Protein AF-0000000079187504 (afdb_homodimer)

Solvent-accessible surface area (backbone atoms only — not comparable to full-atom values): 34525 Å² total; per-residue (Å²): 129,90,68,77,40,75,49,75,43,80,28,92,82,24,39,32,26,33,40,34,33,63,52,65,64,46,33,41,41,35,48,29,80,94,51,37,36,68,63,40,56,62,49,36,55,52,44,20,74,71,49,22,15,24,37,20,38,20,54,79,39,26,62,76,18,40,70,57,63,58,92,44,40,83,70,42,24,60,41,40,53,31,15,37,49,44,43,44,47,69,72,64,44,54,91,90,44,65,44,30,33,36,37,15,29,45,54,11,10,53,42,45,49,49,36,37,50,66,38,44,76,44,42,60,35,36,41,32,28,44,40,73,89,74,79,65,55,93,86,56,50,57,60,60,53,46,34,72,75,61,33,73,33,23,42,68,55,42,45,53,51,84,63,54,48,58,52,53,41,63,72,52,29,62,61,53,51,50,38,51,60,73,51,52,51,60,57,35,67,62,61,41,44,85,95,42,52,87,72,59,62,80,80,52,82,87,66,68,48,93,65,48,51,71,68,54,50,49,52,56,33,58,36,39,71,71,64,46,60,55,24,56,41,18,50,60,49,15,45,48,59,38,57,56,52,46,35,50,48,56,87,53,57,34,80,41,46,27,36,39,39,32,22,66,18,7,33,60,38,43,28,95,59,34,48,61,38,65,75,37,71,57,44,42,64,41,23,70,38,53,76,46,78,45,75,39,83,88,28,28,61,60,39,59,52,66,39,36,70,62,45,41,49,55,54,51,59,56,50,60,73,53,67,81,59,69,81,129,129,91,68,76,40,76,49,75,45,82,28,93,81,25,38,31,24,34,39,34,32,62,52,66,62,47,34,42,41,34,48,29,79,95,52,37,37,68,63,41,55,61,49,37,55,53,43,20,75,72,49,22,16,26,37,20,36,20,53,80,38,26,63,75,18,42,70,56,62,59,90,44,39,83,70,41,25,62,41,40,53,33,15,36,49,44,44,44,46,70,72,64,44,54,92,90,44,65,46,29,34,38,37,16,29,46,55,11,11,54,42,46,52,48,35,36,49,67,38,46,76,44,42,59,34,36,41,30,27,42,41,74,89,75,79,65,57,94,87,54,51,59,62,60,52,46,35,72,73,61,32,74,32,23,42,68,55,41,44,54,51,85,64,53,46,58,52,52,42,62,72,52,29,61,60,53,49,50,37,52,60,74,51,51,50,60,58,35,68,62,62,40,44,86,94,44,52,84,73,59,61,78,80,52,82,86,66,68,48,94,64,50,50,70,66,55,51,49,53,55,32,58,35,39,69,70,63,45,60,54,26,58,40,18,52,60,48,15,46,46,58,37,56,56,52,48,35,49,46,55,88,53,58,34,81,41,45,28,37,38,39,32,22,66,20,7,32,60,39,42,29,95,61,35,47,60,39,66,74,37,71,58,44,43,65,42,24,69,39,54,75,44,79,44,74,39,83,89,27,27,61,60,41,60,53,65,38,36,70,61,45,40,49,54,53,50,59,58,51,60,73,53,69,79,59,68,79,131

Structure (mmCIF, N/CA/C/O backbone):
data_AF-0000000079187504-model_v1
#
loop_
_entity.id
_entity.type
_entity.pdbx_description
1 polymer 'soluble epoxide hydrolase'
#
loop_
_atom_site.group_PDB
_atom_site.id
_atom_site.type_symbol
_atom_site.label_atom_id
_atom_site.label_alt_id
_atom_site.label_comp_id
_atom_site.label_asym_id
_atom_site.label_entity_id
_atom_site.label_seq_id
_atom_site.pdbx_PDB_ins_code
_atom_site.Cartn_x
_atom_site.Cartn_y
_atom_site.Cartn_z
_atom_site.occupancy
_atom_site.B_iso_or_equiv
_atom_site.auth_seq_id
_atom_site.auth_comp_id
_atom_site.auth_asym_id
_atom_site.auth_atom_id
_atom_site.pdbx_PDB_model_num
ATOM 1 N N . MET A 1 1 ? -24.125 32.688 11.219 1 51.47 1 MET A N 1
ATOM 2 C CA . MET A 1 1 ? -23.125 31.922 10.477 1 51.47 1 MET A CA 1
ATOM 3 C C . MET A 1 1 ? -23.141 30.453 10.906 1 51.47 1 MET A C 1
ATOM 5 O O . MET A 1 1 ? -23.219 30.156 12.094 1 51.47 1 MET A O 1
ATOM 9 N N . GLU A 1 2 ? -23.422 29.406 9.953 1 70.88 2 GLU A N 1
ATOM 10 C CA . GLU A 1 2 ? -23.547 28 10.312 1 70.88 2 GLU A CA 1
ATOM 11 C C . GLU A 1 2 ? -22.344 27.531 11.117 1 70.88 2 GLU A C 1
ATOM 13 O O . GLU A 1 2 ? -21.25 28.047 10.961 1 70.88 2 GLU A O 1
ATOM 18 N N . LYS A 1 3 ? -22.594 26.859 12.188 1 91.31 3 LYS A N 1
ATOM 19 C CA . LYS A 1 3 ? -21.578 26.375 13.125 1 91.31 3 LYS A CA 1
ATOM 20 C C . LYS A 1 3 ? -20.953 25.094 12.617 1 91.31 3 LYS A C 1
ATOM 22 O O . LYS A 1 3 ? -21.594 24.297 11.922 1 91.31 3 LYS A O 1
ATOM 27 N N . ILE A 1 4 ? -19.672 25 12.828 1 97.81 4 ILE A N 1
ATOM 28 C CA . ILE A 1 4 ? -18.969 23.75 12.539 1 97.81 4 ILE A CA 1
ATOM 29 C C . ILE A 1 4 ? -19.578 22.609 13.336 1 97.81 4 ILE A C 1
ATOM 31 O O . ILE A 1 4 ? -19.766 22.719 14.555 1 97.81 4 ILE A O 1
ATOM 35 N N . GLU A 1 5 ? -20.031 21.656 12.648 1 98.19 5 GLU A N 1
ATOM 36 C CA . GLU A 1 5 ? -20.594 20.469 13.281 1 98.19 5 GLU A CA 1
ATOM 37 C C . GLU A 1 5 ? -19.547 19.391 13.508 1 98.19 5 GLU A C 1
ATOM 39 O O . GLU A 1 5 ? -18.578 19.281 12.742 1 98.19 5 GLU A O 1
ATOM 44 N N . HIS A 1 6 ? -19.75 18.625 14.562 1 98.38 6 HIS A N 1
ATOM 45 C CA . HIS A 1 6 ? -18.828 17.562 14.922 1 98.38 6 HIS A CA 1
ATOM 46 C C . HIS A 1 6 ? -19.547 16.219 14.977 1 98.38 6 HIS A C 1
ATOM 48 O O . HIS A 1 6 ? -20.672 16.125 15.438 1 98.38 6 HIS A O 1
ATOM 54 N N . LYS A 1 7 ? -18.906 15.203 14.508 1 98.5 7 LYS A N 1
ATOM 55 C CA . LYS A 1 7 ? -19.469 13.852 14.586 1 98.5 7 LYS A CA 1
ATOM 56 C C . LYS A 1 7 ? -18.344 12.812 14.648 1 98.5 7 LYS A C 1
ATOM 58 O O . LYS A 1 7 ? -17.172 13.125 14.43 1 98.5 7 LYS A O 1
ATOM 63 N N . MET A 1 8 ? -18.719 11.633 15.055 1 98.69 8 MET A N 1
ATOM 64 C CA . MET A 1 8 ? -17.828 10.477 15.047 1 98.69 8 MET A CA 1
ATOM 65 C C . MET A 1 8 ? -18.172 9.539 13.883 1 98.69 8 MET A C 1
ATOM 67 O O . MET A 1 8 ? -19.344 9.242 13.641 1 98.69 8 MET A O 1
ATOM 71 N N . VAL A 1 9 ? -17.188 9.164 13.117 1 98.62 9 VAL A N 1
ATOM 72 C CA . VAL A 1 9 ? -17.359 8.25 11.992 1 98.62 9 VAL A CA 1
ATOM 73 C C . VAL A 1 9 ? -16.5 7.008 12.195 1 98.62 9 VAL A C 1
ATOM 75 O O . VAL A 1 9 ? -15.281 7.113 12.375 1 98.62 9 VAL A O 1
ATOM 78 N N . ALA A 1 10 ? -17.094 5.832 12.203 1 98.06 10 ALA A N 1
ATOM 79 C CA . ALA A 1 10 ? -16.359 4.578 12.32 1 98.06 10 ALA A CA 1
ATOM 80 C C . ALA A 1 10 ? -15.625 4.254 11.023 1 98.06 10 ALA A C 1
ATOM 82 O O . ALA A 1 10 ? -16.25 4.133 9.969 1 98.06 10 ALA A O 1
ATOM 83 N N . VAL A 1 11 ? -14.312 4.18 11.102 1 97.19 11 VAL A N 1
ATOM 84 C CA . VAL A 1 11 ? -13.516 3.844 9.93 1 97.19 11 VAL A CA 1
ATOM 85 C C . VAL A 1 11 ? -12.43 2.836 10.312 1 97.19 11 VAL A C 1
ATOM 87 O O . VAL A 1 11 ? -11.57 3.127 11.148 1 97.19 11 VAL A O 1
ATOM 90 N N . ASN A 1 12 ? -12.391 1.706 9.719 1 96.5 12 ASN A N 1
ATOM 91 C CA . ASN A 1 12 ? -11.367 0.675 9.836 1 96.5 12 ASN A CA 1
ATOM 92 C C . ASN A 1 12 ? -11.031 0.392 11.297 1 96.5 12 ASN A C 1
ATOM 94 O O . ASN A 1 12 ? -9.852 0.342 11.664 1 96.5 12 ASN A O 1
ATOM 98 N N . GLY A 1 13 ? -12.016 0.339 12.094 1 96.12 13 GLY A N 1
ATOM 99 C CA . GLY A 1 13 ? -11.82 -0.113 13.469 1 96.12 13 GLY A CA 1
ATOM 100 C C . GLY A 1 13 ? -11.586 1.024 14.438 1 96.12 13 GLY A C 1
ATOM 101 O O . GLY A 1 13 ? -11.484 0.801 15.648 1 96.12 13 GLY A O 1
ATOM 102 N N . ILE A 1 14 ? -11.43 2.275 13.953 1 98.06 14 ILE A N 1
ATOM 103 C CA . ILE A 1 14 ? -11.328 3.42 14.852 1 98.06 14 ILE A CA 1
ATOM 104 C C . ILE A 1 14 ? -12.578 4.289 14.727 1 98.06 14 ILE A C 1
ATOM 106 O O . ILE A 1 14 ? -13.383 4.102 13.812 1 98.06 14 ILE A O 1
ATOM 110 N N . ASN A 1 15 ? -12.711 5.184 15.695 1 98.69 15 ASN A N 1
ATOM 111 C CA . ASN A 1 15 ? -13.75 6.207 15.664 1 98.69 15 ASN A CA 1
ATOM 112 C C . ASN A 1 15 ? -13.172 7.598 15.43 1 98.69 15 ASN A C 1
ATOM 114 O O . ASN A 1 15 ? -12.656 8.219 16.359 1 98.69 15 ASN A O 1
ATOM 118 N N . MET A 1 16 ? -13.383 8.078 14.227 1 98.81 16 MET A N 1
ATOM 119 C CA . MET A 1 16 ? -12.734 9.312 13.797 1 98.81 16 MET A CA 1
ATOM 120 C C . MET A 1 16 ? -13.617 10.523 14.086 1 98.81 16 MET A C 1
ATOM 122 O O . MET A 1 16 ? -14.789 10.547 13.719 1 98.81 16 MET A O 1
ATOM 126 N N . HIS A 1 17 ? -13.07 11.461 14.773 1 98.94 17 HIS A N 1
ATOM 127 C CA . HIS A 1 17 ? -13.727 12.758 14.922 1 98.94 17 HIS A CA 1
ATOM 128 C C . HIS A 1 17 ? -13.625 13.578 13.641 1 98.94 17 HIS A C 1
ATOM 130 O O . HIS A 1 17 ? -12.555 13.68 13.047 1 98.94 17 HIS A O 1
ATOM 136 N N . VAL A 1 18 ? -14.758 14.141 13.258 1 98.88 18 VAL A N 1
ATOM 137 C CA . VAL A 1 18 ? -14.797 14.922 12.031 1 98.88 18 VAL A CA 1
ATOM 138 C C . VAL A 1 18 ? -15.508 16.25 12.289 1 98.88 18 VAL A C 1
ATOM 140 O O . VAL A 1 18 ? -16.609 16.281 12.836 1 98.88 18 VAL A O 1
ATOM 143 N N . ALA A 1 19 ? -14.828 17.344 11.984 1 98.88 19 ALA A N 1
ATOM 144 C CA . ALA A 1 19 ? -15.461 18.656 11.891 1 98.88 19 ALA A CA 1
ATOM 145 C C . ALA A 1 19 ? -15.953 18.922 10.469 1 98.88 19 ALA A C 1
ATOM 147 O O . ALA A 1 19 ? -15.242 18.656 9.5 1 98.88 19 ALA A O 1
ATOM 148 N N . GLU A 1 20 ? -17.156 19.422 10.375 1 98.44 20 GLU A N 1
ATOM 149 C CA . GLU A 1 20 ? -17.766 19.578 9.062 1 98.44 20 GLU A CA 1
ATOM 150 C C . GLU A 1 20 ? -18.578 20.859 8.984 1 98.44 20 GLU A C 1
ATOM 152 O O . GLU A 1 20 ? -19.203 21.266 9.969 1 98.44 20 GLU A O 1
ATOM 157 N N . LEU A 1 21 ? -18.562 21.484 7.852 1 98.62 21 LEU A N 1
ATOM 158 C CA . LEU A 1 21 ? -19.391 22.656 7.598 1 98.62 21 LEU A CA 1
ATOM 159 C C . LEU A 1 21 ? -19.656 22.828 6.102 1 98.62 21 LEU A C 1
ATOM 161 O O . LEU A 1 21 ? -18.734 22.656 5.289 1 98.62 21 LEU A O 1
ATOM 165 N N . GLY A 1 22 ? -20.875 23.156 5.766 1 97.38 22 GLY A N 1
ATOM 166 C CA . GLY A 1 22 ? -21.219 23.484 4.391 1 97.38 22 GLY A CA 1
ATOM 167 C C . GLY A 1 22 ? -21.891 22.344 3.652 1 97.38 22 GLY A C 1
ATOM 168 O O . GLY A 1 22 ? -22.125 21.281 4.223 1 97.38 22 GLY A O 1
ATOM 169 N N . ASN A 1 23 ? -22.266 22.781 2.512 1 93.56 23 ASN A N 1
ATOM 170 C CA . ASN A 1 23 ? -22.922 21.859 1.573 1 93.56 23 ASN A CA 1
ATOM 171 C C . ASN A 1 23 ? -22.297 21.953 0.185 1 93.56 23 ASN A C 1
ATOM 173 O O . ASN A 1 23 ? -21.625 22.938 -0.142 1 93.56 23 ASN A O 1
ATOM 177 N N . GLY A 1 24 ? -22.297 20.891 -0.533 1 94.75 24 GLY A N 1
ATOM 178 C CA . GLY A 1 24 ? -21.719 20.906 -1.869 1 94.75 24 GLY A CA 1
ATOM 179 C C . GLY A 1 24 ? -20.562 19.922 -2.027 1 94.75 24 GLY A C 1
ATOM 180 O O . GLY A 1 24 ? -20.516 18.906 -1.333 1 94.75 24 GLY A O 1
ATOM 181 N N . PRO A 1 25 ? -19.672 20.234 -3.066 1 96.75 25 PRO A N 1
ATOM 182 C CA . PRO A 1 25 ? -18.516 19.344 -3.254 1 96.75 25 PRO A CA 1
ATOM 183 C C . PRO A 1 25 ? -17.625 19.266 -2.021 1 96.75 25 PRO A C 1
ATOM 185 O O . PRO A 1 25 ? -17.359 20.297 -1.39 1 96.75 25 PRO A O 1
ATOM 188 N N . MET A 1 26 ? -17.188 18.156 -1.728 1 98.19 26 MET A N 1
ATOM 189 C CA . MET A 1 26 ? -16.453 17.891 -0.488 1 98.19 26 MET A CA 1
ATOM 190 C C . MET A 1 26 ? -14.992 18.297 -0.625 1 98.19 26 MET A C 1
ATOM 192 O O . MET A 1 26 ? -14.359 18.016 -1.64 1 98.19 26 MET A O 1
ATOM 196 N N . ILE A 1 27 ? -14.508 19.016 0.308 1 98.81 27 ILE A N 1
ATOM 197 C CA . ILE A 1 27 ? -13.078 19.25 0.513 1 98.81 27 ILE A CA 1
ATOM 198 C C . ILE A 1 27 ? -12.617 18.531 1.778 1 98.81 27 ILE A C 1
ATOM 200 O O . ILE A 1 27 ? -13.117 18.797 2.873 1 98.81 27 ILE A O 1
ATOM 204 N N . LEU A 1 28 ? -11.742 17.594 1.634 1 98.94 28 LEU A N 1
ATOM 205 C CA . LEU A 1 28 ? -11.133 16.891 2.762 1 98.94 28 LEU A CA 1
ATOM 206 C C . LEU A 1 28 ? -9.867 17.609 3.219 1 98.94 28 LEU A C 1
ATOM 208 O O . LEU A 1 28 ? -8.922 17.766 2.439 1 98.94 28 LEU A O 1
ATOM 212 N N . PHE A 1 29 ? -9.859 18.047 4.469 1 99 29 PHE A N 1
ATOM 213 C CA . PHE A 1 29 ? -8.703 18.719 5.066 1 99 29 PHE A CA 1
ATOM 214 C C . PHE A 1 29 ? -7.922 17.75 5.949 1 99 29 PHE A C 1
ATOM 216 O O . PHE A 1 29 ? -8.492 17.125 6.852 1 99 29 PHE A O 1
ATOM 223 N N . ILE A 1 30 ? -6.625 17.609 5.73 1 99 30 ILE A N 1
ATOM 224 C CA . ILE A 1 30 ? -5.789 16.672 6.469 1 99 30 ILE A CA 1
ATOM 225 C C . ILE A 1 30 ? -4.695 17.438 7.219 1 99 30 ILE A C 1
ATOM 227 O O . ILE A 1 30 ? -3.826 18.062 6.598 1 99 30 ILE A O 1
ATOM 231 N N . HIS A 1 31 ? -4.699 17.359 8.547 1 98.94 31 HIS A N 1
ATOM 232 C CA . HIS A 1 31 ? -3.818 18.172 9.375 1 98.94 31 HIS A CA 1
ATOM 233 C C . HIS A 1 31 ? -2.484 17.484 9.609 1 98.94 31 HIS A C 1
ATOM 235 O O . HIS A 1 31 ? -2.346 16.281 9.336 1 98.94 31 HIS A O 1
ATOM 241 N N . GLY A 1 32 ? -1.544 18.234 10.078 1 98.81 32 GLY A N 1
ATOM 242 C CA . GLY A 1 32 ? -0.237 17.703 10.438 1 98.81 32 GLY A CA 1
ATOM 243 C C . GLY A 1 32 ? 0.012 17.688 11.93 1 98.81 32 GLY A C 1
ATOM 244 O O . GLY A 1 32 ? -0.912 17.469 12.719 1 98.81 32 GLY A O 1
ATOM 245 N N . PHE A 1 33 ? 1.271 17.766 12.336 1 98.81 33 PHE A N 1
ATOM 246 C CA . PHE A 1 33 ? 1.713 17.734 13.727 1 98.81 33 PHE A CA 1
ATOM 247 C C . PHE A 1 33 ? 2.291 19.078 14.141 1 98.81 33 PHE A C 1
ATOM 249 O O . PHE A 1 33 ? 3.064 19.688 13.391 1 98.81 33 PHE A O 1
ATOM 256 N N . PRO A 1 34 ? 1.954 19.484 15.305 1 98.56 34 PRO A N 1
ATOM 257 C CA . PRO A 1 34 ? 1 18.984 16.297 1 98.56 34 PRO A CA 1
ATOM 258 C C . PRO A 1 34 ? -0.361 19.672 16.203 1 98.56 34 PRO A C 1
ATOM 260 O O . PRO A 1 34 ? -0.781 20.328 17.156 1 98.56 34 PRO A O 1
ATOM 263 N N . GLU A 1 35 ? -0.993 19.359 15.141 1 98.75 35 GLU A N 1
ATOM 264 C CA . GLU A 1 35 ? -2.262 20.016 14.836 1 98.75 35 GLU A CA 1
ATOM 265 C C . GLU A 1 35 ? -3.439 19.078 15.078 1 98.75 35 GLU A C 1
ATOM 267 O O . GLU A 1 35 ? -3.281 18.016 15.68 1 98.75 35 GLU A O 1
ATOM 272 N N . LEU A 1 36 ? -4.602 19.578 14.883 1 98.88 36 LEU A N 1
ATOM 273 C CA . LEU A 1 36 ? -5.922 18.953 14.922 1 98.88 36 LEU A CA 1
ATOM 274 C C . LEU A 1 36 ? -6.789 19.453 13.766 1 98.88 36 LEU A C 1
ATOM 276 O O . LEU A 1 36 ? -6.359 20.297 12.984 1 98.88 36 LEU A O 1
ATOM 280 N N . TRP A 1 37 ? -8.055 18.906 13.688 1 98.88 37 TRP A N 1
ATOM 281 C CA . TRP A 1 37 ? -9 19.484 12.742 1 98.88 37 TRP A CA 1
ATOM 282 C C . TRP A 1 37 ? -9.023 21 12.867 1 98.88 37 TRP A C 1
ATOM 284 O O . TRP A 1 37 ? -9.227 21.719 11.875 1 98.88 37 TRP A O 1
ATOM 294 N N . TYR A 1 38 ? -8.828 21.5 14.008 1 98.88 38 TYR A N 1
ATOM 295 C CA . TYR A 1 38 ? -8.992 22.891 14.438 1 98.88 38 TYR A CA 1
ATOM 296 C C . TYR A 1 38 ? -8.07 23.812 13.656 1 98.88 38 TYR A C 1
ATOM 298 O O . TYR A 1 38 ? -8.375 25 13.484 1 98.88 38 TYR A O 1
ATOM 306 N N . THR A 1 39 ? -6.984 23.266 13.195 1 98.88 39 THR A N 1
ATOM 307 C CA . THR A 1 39 ? -6.027 24.078 12.453 1 98.88 39 THR A CA 1
ATOM 308 C C . THR A 1 39 ? -6.676 24.672 11.203 1 98.88 39 THR A C 1
ATOM 310 O O . THR A 1 39 ? -6.219 25.688 10.68 1 98.88 39 THR A O 1
ATOM 313 N N . TRP A 1 40 ? -7.746 24 10.766 1 98.94 40 TRP A N 1
ATOM 314 C CA . TRP A 1 40 ? -8.398 24.359 9.516 1 98.94 40 TRP A CA 1
ATOM 315 C C . TRP A 1 40 ? -9.594 25.281 9.766 1 98.94 40 TRP A C 1
ATOM 317 O O . TRP A 1 40 ? -10.375 25.547 8.852 1 98.94 40 TRP A O 1
ATOM 327 N N . ARG A 1 41 ? -9.75 25.875 10.906 1 98.5 41 ARG A N 1
ATOM 328 C CA . ARG A 1 41 ? -10.945 26.609 11.312 1 98.5 41 ARG A CA 1
ATOM 329 C C . ARG A 1 41 ? -11.219 27.781 10.375 1 98.5 41 ARG A C 1
ATOM 331 O O . ARG A 1 41 ? -12.375 28.094 10.078 1 98.5 41 ARG A O 1
ATOM 338 N N . HIS A 1 42 ? -10.164 28.406 9.836 1 98.62 42 HIS A N 1
ATOM 339 C CA . HIS A 1 42 ? -10.344 29.547 8.93 1 98.62 42 HIS A CA 1
ATOM 340 C C . HIS A 1 42 ? -10.742 29.078 7.539 1 98.62 42 HIS A C 1
ATOM 342 O O . HIS A 1 42 ? -11.625 29.656 6.91 1 98.62 42 HIS A O 1
ATOM 348 N N . GLN A 1 43 ? -10.133 28.016 7.051 1 98.88 43 GLN A N 1
ATOM 349 C CA . GLN A 1 43 ? -10.398 27.469 5.727 1 98.88 43 GLN A CA 1
ATOM 350 C C . GLN A 1 43 ? -11.797 26.859 5.656 1 98.88 43 GLN A C 1
ATOM 352 O O . GLN A 1 43 ? -12.5 27 4.652 1 98.88 43 GLN A O 1
ATOM 357 N N . ILE A 1 44 ? -12.148 26.125 6.75 1 98.81 44 ILE A N 1
ATOM 358 C CA . ILE A 1 44 ? -13.461 25.484 6.812 1 98.81 44 ILE A CA 1
ATOM 359 C C . ILE A 1 44 ? -14.555 26.531 6.633 1 98.81 44 ILE A C 1
ATOM 361 O O . ILE A 1 44 ? -15.438 26.391 5.785 1 98.81 44 ILE A O 1
ATOM 365 N N . ARG A 1 45 ? -14.461 27.641 7.383 1 98.5 45 ARG A N 1
ATOM 366 C CA . ARG A 1 45 ? -15.484 28.672 7.348 1 98.5 45 ARG A CA 1
ATOM 367 C C . ARG A 1 45 ? -15.508 29.375 5.992 1 98.5 45 ARG A C 1
ATOM 369 O O . ARG A 1 45 ? -16.578 29.594 5.422 1 98.5 45 ARG A O 1
ATOM 376 N N . TYR A 1 46 ? -14.398 29.703 5.477 1 98.62 46 TYR A N 1
ATOM 377 C CA . TYR A 1 46 ? -14.32 30.422 4.211 1 98.62 46 TYR A CA 1
ATOM 378 C C . TYR A 1 46 ? -14.852 29.578 3.064 1 98.62 46 TYR A C 1
ATOM 380 O O . TYR A 1 46 ? -15.711 30.016 2.303 1 98.62 46 TYR A O 1
ATOM 388 N N . LEU A 1 47 ? -14.398 28.328 2.947 1 98.69 47 LEU A N 1
ATOM 389 C CA . LEU A 1 47 ? -14.734 27.516 1.788 1 98.69 47 LEU A CA 1
ATOM 390 C C . LEU A 1 47 ? -16.188 27.047 1.855 1 98.69 47 LEU A C 1
ATOM 392 O O . LEU A 1 47 ? -16.844 26.891 0.822 1 98.69 47 LEU A O 1
ATOM 396 N N . ALA A 1 48 ? -16.641 26.875 3.104 1 98.31 48 ALA A N 1
ATOM 397 C CA . ALA A 1 48 ? -18.062 26.609 3.248 1 98.31 48 ALA A CA 1
ATOM 398 C C . ALA A 1 48 ? -18.891 27.766 2.711 1 98.31 48 ALA A C 1
ATOM 400 O O . ALA A 1 48 ? -19.922 27.562 2.047 1 98.31 48 ALA A O 1
ATOM 401 N N . SER A 1 49 ? -18.469 28.969 2.992 1 98 49 SER A N 1
ATOM 402 C CA . SER A 1 49 ? -19.188 30.156 2.523 1 98 49 SER A CA 1
ATOM 403 C C . SER A 1 49 ? -19.125 30.266 1.004 1 98 49 SER A C 1
ATOM 405 O O . SER A 1 49 ? -19.922 31 0.4 1 98 49 SER A O 1
ATOM 407 N N . LYS A 1 50 ? -18.219 29.578 0.382 1 97.75 50 LYS A N 1
ATOM 408 C CA . LYS A 1 50 ? -18.094 29.594 -1.071 1 97.75 50 LYS A CA 1
ATOM 409 C C . LYS A 1 50 ? -18.812 28.406 -1.711 1 97.75 50 LYS A C 1
ATOM 411 O O . LYS A 1 50 ? -18.672 28.172 -2.912 1 97.75 50 LYS A O 1
ATOM 416 N N . GLY A 1 51 ? -19.516 27.578 -0.894 1 96.88 51 GLY A N 1
ATOM 417 C CA . GLY A 1 51 ? -20.375 26.547 -1.446 1 96.88 51 GLY A CA 1
ATOM 418 C C . GLY A 1 51 ? -19.75 25.156 -1.406 1 96.88 51 GLY A C 1
ATOM 419 O O . GLY A 1 51 ? -20.219 24.25 -2.086 1 96.88 51 GLY A O 1
ATOM 420 N N . TYR A 1 52 ? -18.703 25.016 -0.668 1 97.62 52 TYR A N 1
ATOM 421 C CA . TYR A 1 52 ? -18.094 23.688 -0.486 1 97.62 52 TYR A CA 1
ATOM 422 C C . TYR A 1 52 ? -18.547 23.078 0.833 1 97.62 52 TYR A C 1
ATOM 424 O O . TYR A 1 52 ? -19.062 23.766 1.713 1 97.62 52 TYR A O 1
ATOM 432 N N . ARG A 1 53 ? -18.453 21.812 0.872 1 98 53 ARG A N 1
ATOM 433 C CA . ARG A 1 53 ? -18.578 21.078 2.131 1 98 53 ARG A CA 1
ATOM 434 C C . ARG A 1 53 ? -17.203 20.719 2.688 1 98 53 ARG A C 1
ATOM 436 O O . ARG A 1 53 ? -16.531 19.828 2.166 1 98 53 ARG A O 1
ATOM 443 N N . ALA A 1 54 ? -16.828 21.422 3.705 1 98.62 54 ALA A N 1
ATOM 444 C CA . ALA A 1 54 ? -15.523 21.188 4.328 1 98.62 54 ALA A CA 1
ATOM 445 C C . ALA A 1 54 ? -15.602 20.062 5.355 1 98.62 54 ALA A C 1
ATOM 447 O O . ALA A 1 54 ? -16.484 20.047 6.219 1 98.62 54 ALA A O 1
ATOM 448 N N . VAL A 1 55 ? -14.734 19.094 5.238 1 98.81 55 VAL A N 1
ATOM 449 C CA . VAL A 1 55 ? -14.625 17.953 6.133 1 98.81 55 VAL A CA 1
ATOM 450 C C . VAL A 1 55 ? -13.195 17.844 6.668 1 98.81 55 VAL A C 1
ATOM 452 O O . VAL A 1 55 ? -12.242 17.703 5.895 1 98.81 55 VAL A O 1
ATOM 455 N N . ALA A 1 56 ? -13.039 17.953 7.988 1 98.94 56 ALA A N 1
ATOM 456 C CA . ALA A 1 56 ? -11.719 17.906 8.617 1 98.94 56 ALA A CA 1
ATOM 457 C C . ALA A 1 56 ? -11.688 16.922 9.773 1 98.94 56 ALA A C 1
ATOM 459 O O . ALA A 1 56 ? -12.234 17.188 10.844 1 98.94 56 ALA A O 1
ATOM 460 N N . PRO A 1 57 ? -10.992 15.844 9.633 1 98.94 57 PRO A N 1
ATOM 461 C CA . PRO A 1 57 ? -10.891 14.883 10.734 1 98.94 57 PRO A CA 1
ATOM 462 C C . PRO A 1 57 ? -9.711 15.172 11.664 1 98.94 57 PRO A C 1
ATOM 464 O O . PRO A 1 57 ? -8.773 15.859 11.273 1 98.94 57 PRO A O 1
ATOM 467 N N . ASP A 1 58 ? -9.828 14.695 12.914 1 98.94 58 ASP A N 1
ATOM 468 C CA . ASP A 1 58 ? -8.617 14.359 13.656 1 98.94 58 ASP A CA 1
ATOM 469 C C . ASP A 1 58 ? -8.047 13.023 13.18 1 98.94 58 ASP A C 1
ATOM 471 O O . ASP A 1 58 ? -8.719 11.992 13.242 1 98.94 58 ASP A O 1
ATOM 475 N N . LEU A 1 59 ? -6.855 13.023 12.742 1 98.94 59 LEU A N 1
ATOM 476 C CA . LEU A 1 59 ? -6.234 11.797 12.258 1 98.94 59 LEU A CA 1
ATOM 477 C C . LEU A 1 59 ? -6.039 10.797 13.398 1 98.94 59 LEU A C 1
ATOM 479 O O . LEU A 1 59 ? -6.098 11.172 14.57 1 98.94 59 LEU A O 1
ATOM 483 N N . ARG A 1 60 ? -5.859 9.523 13.047 1 98.81 60 ARG A N 1
ATOM 484 C CA . ARG A 1 60 ? -5.594 8.516 14.07 1 98.81 60 ARG A CA 1
ATOM 485 C C . ARG A 1 60 ? -4.461 8.953 14.992 1 98.81 60 ARG A C 1
ATOM 487 O O . ARG A 1 60 ? -3.41 9.398 14.523 1 98.81 60 ARG A O 1
ATOM 494 N N . GLY A 1 61 ? -4.75 8.836 16.266 1 98.69 61 GLY A N 1
ATOM 495 C CA . GLY A 1 61 ? -3.75 9.203 17.266 1 98.69 61 GLY A CA 1
ATOM 496 C C . GLY A 1 61 ? -3.826 10.656 17.672 1 98.69 61 GLY A C 1
ATOM 497 O O . GLY A 1 61 ? -3.049 11.109 18.516 1 98.69 61 GLY A O 1
ATOM 498 N N . PHE A 1 62 ? -4.812 11.422 17.156 1 98.81 62 PHE A N 1
ATOM 499 C CA . PHE A 1 62 ? -4.934 12.844 17.453 1 98.81 62 PHE A CA 1
ATOM 500 C C . PHE A 1 62 ? -6.324 13.172 17.984 1 98.81 62 PHE A C 1
ATOM 502 O O . PHE A 1 62 ? -7.309 12.539 17.594 1 98.81 62 PHE A O 1
ATOM 509 N N . GLY A 1 63 ? -6.324 14.18 18.812 1 98.75 63 GLY A N 1
ATOM 510 C CA . GLY A 1 63 ? -7.57 14.836 19.156 1 98.75 63 GLY A CA 1
ATOM 511 C C . GLY A 1 63 ? -8.602 13.891 19.734 1 98.75 63 GLY A C 1
ATOM 512 O O . GLY A 1 63 ? -8.312 13.125 20.656 1 98.75 63 GLY A O 1
ATOM 513 N N . ASP A 1 64 ? -9.773 13.938 19.156 1 98.75 64 ASP A N 1
ATOM 514 C CA . ASP A 1 64 ? -10.891 13.188 19.734 1 98.75 64 ASP A CA 1
ATOM 515 C C . ASP A 1 64 ? -11.117 11.883 18.984 1 98.75 64 ASP A C 1
ATOM 517 O O . ASP A 1 64 ? -12.055 11.141 19.281 1 98.75 64 ASP A O 1
ATOM 521 N N . THR A 1 65 ? -10.297 11.633 17.984 1 98.88 65 THR A N 1
ATOM 522 C CA . THR A 1 65 ? -10.328 10.32 17.359 1 98.88 65 THR A CA 1
ATOM 523 C C . THR A 1 65 ? -9.836 9.242 18.328 1 98.88 65 THR A C 1
ATOM 525 O O . THR A 1 65 ? -8.82 9.43 19.016 1 98.88 65 THR A O 1
ATOM 528 N N . THR A 1 66 ? -10.57 8.133 18.453 1 98.56 66 THR A N 1
ATOM 529 C CA . THR A 1 66 ? -10.258 7.109 19.438 1 98.56 66 THR A CA 1
ATOM 530 C C . THR A 1 66 ? -10.086 5.746 18.766 1 98.56 66 THR A C 1
ATOM 532 O O . THR A 1 66 ? -10.461 5.566 17.609 1 98.56 66 THR A O 1
ATOM 535 N N . GLY A 1 67 ? -9.414 4.879 19.422 1 97.94 67 GLY A N 1
ATOM 536 C CA . GLY A 1 67 ? -9.367 3.488 19 1 97.94 67 GLY A CA 1
ATOM 537 C C . GLY A 1 67 ? -8.031 3.098 18.391 1 97.94 67 GLY A C 1
ATOM 538 O O . GLY A 1 67 ? -7.719 1.911 18.281 1 97.94 67 GLY A O 1
ATOM 539 N N . ALA A 1 68 ? -7.223 4.062 17.969 1 97.44 68 ALA A N 1
ATOM 540 C CA . ALA A 1 68 ? -5.926 3.736 17.375 1 97.44 68 ALA A CA 1
ATOM 541 C C . ALA A 1 68 ? -4.965 3.197 18.422 1 97.44 68 ALA A C 1
ATOM 543 O O . ALA A 1 68 ? -4.871 3.742 19.531 1 97.44 68 ALA A O 1
ATOM 544 N N . PRO A 1 69 ? -4.25 2.152 18.156 1 97.56 69 PRO A N 1
ATOM 545 C CA . PRO A 1 69 ? -3.295 1.6 19.109 1 97.56 69 PRO A CA 1
ATOM 546 C C . PRO A 1 69 ? -1.991 2.393 19.172 1 97.56 69 PRO A C 1
ATOM 548 O O . PRO A 1 69 ? -0.986 1.979 18.594 1 97.56 69 PRO A O 1
ATOM 551 N N . THR A 1 70 ? -1.903 3.352 19.984 1 97.56 70 THR A N 1
ATOM 552 C CA . THR A 1 70 ? -0.792 4.297 20 1 97.56 70 THR A CA 1
ATOM 553 C C . THR A 1 70 ? 0.471 3.635 20.547 1 97.56 70 THR A C 1
ATOM 555 O O . THR A 1 70 ? 1.576 4.152 20.359 1 97.56 70 THR A O 1
ATOM 558 N N . G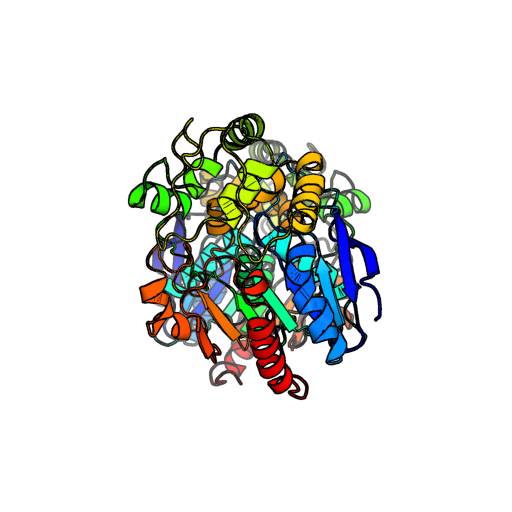LU A 1 71 ? 0.354 2.51 21.203 1 97.06 71 GLU A N 1
ATOM 559 C CA . GLU A 1 71 ? 1.516 1.812 21.75 1 97.06 71 GLU A CA 1
ATOM 560 C C . GLU A 1 71 ? 2.283 1.081 20.641 1 97.06 71 GLU A C 1
ATOM 562 O O . GLU A 1 71 ? 3.418 0.646 20.859 1 97.06 71 GLU A O 1
ATOM 567 N N . ASP A 1 72 ? 1.693 0.939 19.516 1 97.88 72 ASP A N 1
ATOM 568 C CA . ASP A 1 72 ? 2.307 0.238 18.391 1 97.88 72 ASP A CA 1
ATOM 569 C C . ASP A 1 72 ? 2.48 1.167 17.203 1 97.88 72 ASP A C 1
ATOM 571 O O . ASP A 1 72 ? 1.577 1.293 16.375 1 97.88 72 ASP A O 1
ATOM 575 N N . ALA A 1 73 ? 3.629 1.707 17 1 98.12 73 ALA A N 1
ATOM 576 C CA . ALA A 1 73 ? 3.904 2.699 15.969 1 98.12 73 ALA A CA 1
ATOM 577 C C . ALA A 1 73 ? 3.672 2.119 14.578 1 98.12 73 ALA A C 1
ATOM 579 O O . ALA A 1 73 ? 3.377 2.854 13.633 1 98.12 73 ALA A O 1
ATOM 580 N N . THR A 1 74 ? 3.766 0.79 14.469 1 97.5 74 THR A N 1
ATOM 581 C CA . THR A 1 74 ? 3.654 0.167 13.148 1 97.5 74 THR A CA 1
ATOM 582 C C . THR A 1 74 ? 2.236 0.302 12.609 1 97.5 74 THR A C 1
ATOM 584 O O . THR A 1 74 ? 1.981 0 11.438 1 97.5 74 THR A O 1
ATOM 587 N N . LYS A 1 75 ? 1.302 0.793 13.383 1 98.38 75 LYS A N 1
ATOM 588 C CA . LYS A 1 75 ? -0.096 0.943 12.984 1 98.38 75 LYS A CA 1
ATOM 589 C C . LYS A 1 75 ? -0.382 2.363 12.508 1 98.38 75 LYS A C 1
ATOM 591 O O . LYS A 1 75 ? -1.542 2.754 12.367 1 98.38 75 LYS A O 1
ATOM 596 N N . PHE A 1 76 ? 0.658 3.107 12.195 1 98.81 76 PHE A N 1
ATOM 597 C CA . PHE A 1 76 ? 0.502 4.504 11.805 1 98.81 76 PHE A CA 1
ATOM 598 C C . PHE A 1 76 ? 1.178 4.773 10.469 1 98.81 76 PHE A C 1
ATOM 600 O O . PHE A 1 76 ? 1.516 5.918 10.156 1 98.81 76 PHE A O 1
ATOM 607 N N . THR A 1 77 ? 1.418 3.715 9.664 1 98.81 77 THR A N 1
ATOM 608 C CA . THR A 1 77 ? 1.995 3.895 8.344 1 98.81 77 THR A CA 1
ATOM 609 C C . THR A 1 77 ? 1.042 4.672 7.438 1 98.81 77 THR A C 1
ATOM 611 O O . THR A 1 77 ? -0.132 4.852 7.77 1 98.81 77 THR A O 1
ATOM 614 N N . THR A 1 78 ? 1.538 5.145 6.301 1 98.81 78 THR A N 1
ATOM 615 C CA . THR A 1 78 ? 0.69 5.824 5.328 1 98.81 78 THR A CA 1
ATOM 616 C C . THR A 1 78 ? -0.451 4.918 4.875 1 98.81 78 THR A C 1
ATOM 618 O O . THR A 1 78 ? -1.538 5.398 4.547 1 98.81 78 THR A O 1
ATOM 621 N N . LEU A 1 79 ? -0.222 3.631 4.938 1 98.88 79 LEU A N 1
ATOM 622 C CA . LEU A 1 79 ? -1.26 2.693 4.523 1 98.88 79 LEU A CA 1
ATOM 623 C C . LEU A 1 79 ? -2.424 2.703 5.508 1 98.88 79 LEU A C 1
ATOM 625 O O . LEU A 1 79 ? -3.588 2.672 5.102 1 98.88 79 LEU A O 1
ATOM 629 N N . HIS A 1 80 ? -2.115 2.803 6.742 1 98.81 80 HIS A N 1
ATOM 630 C CA . HIS A 1 80 ? -3.158 2.869 7.762 1 98.81 80 HIS A CA 1
ATOM 631 C C . HIS A 1 80 ? -3.922 4.188 7.684 1 98.81 80 HIS A C 1
ATOM 633 O O . HIS A 1 80 ? -5.156 4.191 7.664 1 98.81 80 HIS A O 1
ATOM 639 N N . VAL A 1 81 ? -3.189 5.262 7.582 1 98.94 81 VAL A N 1
ATOM 640 C CA . VAL A 1 81 ? -3.807 6.582 7.602 1 98.94 81 VAL A CA 1
ATOM 641 C C . VAL A 1 81 ? -4.625 6.793 6.328 1 98.94 81 VAL A C 1
ATOM 643 O O . VAL A 1 81 ? -5.77 7.242 6.387 1 98.94 81 VAL A O 1
ATOM 646 N N . VAL A 1 82 ? -4.09 6.426 5.18 1 98.94 82 VAL A N 1
ATOM 647 C CA . VAL A 1 82 ? -4.82 6.566 3.928 1 98.94 82 VAL A CA 1
ATOM 648 C C . VAL A 1 82 ? -6.016 5.613 3.916 1 98.94 82 VAL A C 1
ATOM 650 O O . VAL A 1 82 ? -7.078 5.945 3.387 1 98.94 82 VAL A O 1
ATOM 653 N N . GLY A 1 83 ? -5.793 4.402 4.527 1 98.88 83 GLY A N 1
ATOM 654 C CA . GLY A 1 83 ? -6.945 3.527 4.688 1 98.88 83 GLY A CA 1
ATOM 655 C C . GLY A 1 83 ? -8.094 4.188 5.422 1 98.88 83 GLY A C 1
ATOM 656 O O . GLY A 1 83 ? -9.25 4.074 5.004 1 98.88 83 GLY A O 1
ATOM 657 N N . ASP A 1 84 ? -7.793 4.883 6.52 1 98.88 84 ASP A N 1
ATOM 658 C CA . ASP A 1 84 ? -8.805 5.629 7.258 1 98.88 84 ASP A CA 1
ATOM 659 C C . ASP A 1 84 ? -9.461 6.695 6.379 1 98.88 84 ASP A C 1
ATOM 661 O O . ASP A 1 84 ? -10.68 6.863 6.402 1 98.88 84 ASP A O 1
ATOM 665 N N . LEU A 1 85 ? -8.664 7.379 5.598 1 98.88 85 LEU A N 1
ATOM 666 C CA . LEU A 1 85 ? -9.148 8.484 4.777 1 98.88 85 LEU A CA 1
ATOM 667 C C . LEU A 1 85 ? -10.062 7.977 3.67 1 98.88 85 LEU A C 1
ATOM 669 O O . LEU A 1 85 ? -11.094 8.594 3.383 1 98.88 85 LEU A O 1
ATOM 673 N N . VAL A 1 86 ? -9.695 6.883 3.025 1 98.62 86 VAL A N 1
ATOM 674 C CA . VAL A 1 86 ? -10.531 6.312 1.979 1 98.62 86 VAL A CA 1
ATOM 675 C C . VAL A 1 86 ? -11.875 5.879 2.57 1 98.62 86 VAL A C 1
ATOM 677 O O . VAL A 1 86 ? -12.93 6.137 1.987 1 98.62 86 VAL A O 1
ATOM 680 N N . ALA A 1 87 ? -11.797 5.25 3.74 1 98.38 87 ALA A N 1
ATOM 681 C CA . ALA A 1 87 ? -13.031 4.852 4.406 1 98.38 87 ALA A CA 1
ATOM 682 C C . ALA A 1 87 ? -13.891 6.07 4.742 1 98.38 87 ALA A C 1
ATOM 684 O O . ALA A 1 87 ? -15.117 6.027 4.617 1 98.38 87 ALA A O 1
ATOM 685 N N . LEU A 1 88 ? -13.25 7.117 5.16 1 98.62 88 LEU A N 1
ATOM 686 C CA . LEU A 1 88 ? -13.969 8.344 5.473 1 98.62 88 LEU A CA 1
ATOM 687 C C . LEU A 1 88 ? -14.609 8.938 4.223 1 98.62 88 LEU A C 1
ATOM 689 O O . LEU A 1 88 ? -15.773 9.352 4.254 1 98.62 88 LEU A O 1
ATOM 693 N N . ILE A 1 89 ? -13.867 9.008 3.139 1 98.44 89 ILE A N 1
ATOM 694 C CA . ILE A 1 89 ? -14.391 9.516 1.874 1 98.44 89 ILE A CA 1
ATOM 695 C C . ILE A 1 89 ? -15.617 8.695 1.465 1 98.44 89 ILE A C 1
ATOM 697 O O . ILE A 1 89 ? -16.656 9.266 1.113 1 98.44 89 ILE A O 1
ATOM 701 N N . ASP A 1 90 ? -15.516 7.383 1.58 1 96.5 90 ASP A N 1
ATOM 702 C CA . ASP A 1 90 ? -16.609 6.504 1.192 1 96.5 90 ASP A CA 1
ATOM 703 C C . ASP A 1 90 ? -17.844 6.738 2.07 1 96.5 90 ASP A C 1
ATOM 705 O O . ASP A 1 90 ? -18.969 6.648 1.595 1 96.5 90 ASP A O 1
ATOM 709 N N . ALA A 1 91 ? -17.594 7.027 3.312 1 96.62 91 ALA A N 1
ATOM 710 C CA . ALA A 1 91 ? -18.688 7.203 4.27 1 96.62 91 ALA A CA 1
ATOM 711 C C . ALA A 1 91 ? -19.344 8.57 4.102 1 96.62 91 ALA A C 1
ATOM 713 O O . ALA A 1 91 ? -20.547 8.719 4.352 1 96.62 91 ALA A O 1
ATOM 714 N N . MET A 1 92 ? -18.578 9.547 3.633 1 96.5 92 MET A N 1
ATOM 715 C CA . MET A 1 92 ? -19.062 10.922 3.764 1 96.5 92 MET A CA 1
ATOM 716 C C . MET A 1 92 ? -19.344 11.531 2.396 1 96.5 92 MET A C 1
ATOM 718 O O . MET A 1 92 ? -20.094 12.508 2.287 1 96.5 92 MET A O 1
ATOM 722 N N . ALA A 1 93 ? -18.688 11.023 1.421 1 92.69 93 ALA A N 1
ATOM 723 C CA . ALA A 1 93 ? -18.891 11.617 0.1 1 92.69 93 ALA A CA 1
ATOM 724 C C . ALA A 1 93 ? -20.359 11.5 -0.329 1 92.69 93 ALA A C 1
ATOM 726 O O . ALA A 1 93 ? -21.031 10.523 -0.005 1 92.69 93 ALA A O 1
ATOM 727 N N . GLY A 1 94 ? -20.797 12.469 -1 1 87.94 94 GLY A N 1
ATOM 728 C CA . GLY A 1 94 ? -22.172 12.477 -1.473 1 87.94 94 GLY A CA 1
ATOM 729 C C . GLY A 1 94 ? -22.422 11.508 -2.617 1 87.94 94 GLY A C 1
ATOM 730 O O . GLY A 1 94 ? -21.469 10.977 -3.195 1 87.94 94 GLY A O 1
ATOM 731 N N . PRO A 1 95 ? -23.688 11.297 -2.855 1 86.88 95 PRO A N 1
ATOM 732 C CA . PRO A 1 95 ? -24.016 10.445 -4 1 86.88 95 PRO A CA 1
ATOM 733 C C . PRO A 1 95 ? -23.359 10.93 -5.297 1 86.88 95 PRO A C 1
ATOM 735 O O . PRO A 1 95 ? -23.406 12.125 -5.598 1 86.88 95 PRO A O 1
ATOM 738 N N . GLY A 1 96 ? -22.688 10.109 -5.938 1 86.69 96 GLY A N 1
ATOM 739 C CA . GLY A 1 96 ? -22.062 10.438 -7.215 1 86.69 96 GLY A CA 1
ATOM 740 C C . GLY A 1 96 ? -20.734 11.148 -7.07 1 86.69 96 GLY A C 1
ATOM 741 O O . GLY A 1 96 ? -20.078 11.461 -8.062 1 86.69 96 GLY A O 1
ATOM 742 N N . GLU A 1 97 ? -20.422 11.461 -5.883 1 91.56 97 GLU A N 1
ATOM 743 C CA . GLU A 1 97 ? -19.141 12.125 -5.625 1 91.56 97 GLU A CA 1
ATOM 744 C C . GLU A 1 97 ? -18.031 11.109 -5.41 1 91.56 97 GLU A C 1
ATOM 746 O O . GLU A 1 97 ? -17.656 10.82 -4.273 1 91.56 97 GLU A O 1
ATOM 751 N N . ASP A 1 98 ? -17.422 10.602 -6.496 1 88.44 98 ASP A N 1
ATOM 752 C CA . ASP A 1 98 ? -16.391 9.555 -6.441 1 88.44 98 ASP A CA 1
ATOM 753 C C . ASP A 1 98 ? -15.031 10.141 -6.078 1 88.44 98 ASP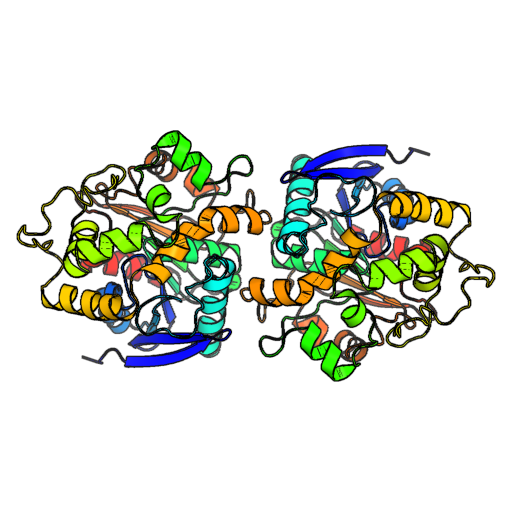 A C 1
ATOM 755 O O . ASP A 1 98 ? -14.164 9.43 -5.57 1 88.44 98 ASP A O 1
ATOM 759 N N . LYS A 1 99 ? -14.93 11.461 -6.453 1 96.06 99 LYS A N 1
ATOM 760 C CA . LYS A 1 99 ? -13.688 12.164 -6.145 1 96.06 99 LYS A CA 1
ATOM 761 C C . LYS A 1 99 ? -13.945 13.367 -5.246 1 96.06 99 LYS A C 1
ATOM 763 O O . LYS A 1 99 ? -14.984 14.016 -5.359 1 96.06 99 LYS A O 1
ATOM 768 N N . VAL A 1 100 ? -13 13.633 -4.402 1 98.44 100 VAL A N 1
ATOM 769 C CA . VAL A 1 100 ? -13.125 14.789 -3.521 1 98.44 100 VAL A CA 1
ATOM 770 C C . VAL A 1 100 ? -11.898 15.695 -3.678 1 98.44 100 VAL A C 1
ATOM 772 O O . VAL A 1 100 ? -10.875 15.266 -4.215 1 98.44 100 VAL A O 1
ATOM 775 N N . PHE A 1 101 ? -12.07 16.984 -3.326 1 98.75 101 PHE A N 1
ATOM 776 C CA . PHE A 1 101 ? -10.93 17.875 -3.197 1 98.75 101 PHE A CA 1
ATOM 777 C C . PHE A 1 101 ? -10.164 17.594 -1.907 1 98.75 101 PHE A C 1
ATOM 779 O O . PHE A 1 101 ? -10.758 17.219 -0.898 1 98.75 101 PHE A O 1
ATOM 786 N N . VAL A 1 102 ? -8.836 17.766 -1.949 1 98.94 102 VAL A N 1
ATOM 787 C CA . VAL A 1 102 ? -8.031 17.453 -0.775 1 98.94 102 VAL A CA 1
ATOM 788 C C . VAL A 1 102 ? -7.062 18.609 -0.501 1 98.94 102 VAL A C 1
ATOM 790 O O . VAL A 1 102 ? -6.457 19.156 -1.428 1 98.94 102 VAL A O 1
ATOM 793 N N . VAL A 1 103 ? -6.965 19 0.718 1 99 103 VAL A N 1
ATOM 794 C CA . VAL A 1 103 ? -5.961 19.938 1.204 1 99 103 VAL A CA 1
ATOM 795 C C . VAL A 1 103 ? -5.176 19.312 2.354 1 99 103 VAL A C 1
ATOM 797 O O . VAL A 1 103 ? -5.766 18.859 3.34 1 99 103 VAL A O 1
ATOM 800 N N . GLY A 1 104 ? -3.887 19.219 2.232 1 98.94 104 GLY A N 1
ATOM 801 C CA . GLY A 1 104 ? -3.041 18.672 3.277 1 98.94 104 GLY A CA 1
ATOM 802 C C . GLY A 1 104 ? -1.967 19.625 3.748 1 98.94 104 GLY A C 1
ATOM 803 O O . GLY A 1 104 ? -1.456 20.438 2.963 1 98.94 104 GLY A O 1
ATOM 804 N N . HIS A 1 105 ? -1.574 19.594 4.996 1 98.94 105 HIS A N 1
ATOM 805 C CA . HIS A 1 105 ? -0.484 20.375 5.574 1 98.94 105 HIS A CA 1
ATOM 806 C C . HIS A 1 105 ? 0.45 19.484 6.395 1 98.94 105 HIS A C 1
ATOM 808 O O . HIS A 1 105 ? -0.007 18.672 7.191 1 98.94 105 HIS A O 1
ATOM 814 N N . ASP A 1 106 ? 1.779 19.688 6.219 1 98.75 106 ASP A N 1
ATOM 815 C CA . ASP A 1 106 ? 2.766 18.984 7.035 1 98.75 106 ASP A CA 1
ATOM 816 C C . ASP A 1 106 ? 2.598 17.469 6.922 1 98.75 106 ASP A C 1
ATOM 818 O O . ASP A 1 106 ? 2.656 16.922 5.824 1 98.75 106 ASP A O 1
ATOM 822 N N . TRP A 1 107 ? 2.312 16.766 7.965 1 98.88 107 TRP A N 1
ATOM 823 C CA . TRP A 1 107 ? 2.033 15.328 7.883 1 98.88 107 TRP A CA 1
ATOM 824 C C . TRP A 1 107 ? 0.76 15.07 7.086 1 98.88 107 TRP A C 1
ATOM 826 O O . TRP A 1 107 ? 0.631 14.031 6.438 1 98.88 107 TRP A O 1
ATOM 836 N N . GLY A 1 108 ? -0.167 15.969 7.168 1 98.94 108 GLY A N 1
ATOM 837 C CA . GLY A 1 108 ? -1.333 15.844 6.309 1 98.94 108 GLY A CA 1
ATOM 838 C C . GLY A 1 108 ? -0.993 15.906 4.832 1 98.94 108 GLY A C 1
ATOM 839 O O . GLY A 1 108 ? -1.587 15.188 4.023 1 98.94 108 GLY A O 1
ATOM 840 N N . ALA A 1 109 ? -0.072 16.781 4.488 1 98.94 109 ALA A N 1
ATOM 841 C CA . ALA A 1 109 ? 0.411 16.812 3.109 1 98.94 109 ALA A CA 1
ATOM 842 C C . ALA A 1 109 ? 1.061 15.492 2.723 1 98.94 109 ALA A C 1
ATOM 844 O O . ALA A 1 109 ? 0.818 14.969 1.633 1 98.94 109 ALA A O 1
ATOM 845 N N . PHE A 1 110 ? 1.874 14.969 3.627 1 98.81 110 PHE A N 1
ATOM 846 C CA . PHE A 1 110 ? 2.533 13.688 3.406 1 98.81 110 PHE A CA 1
ATOM 847 C C . PHE A 1 110 ? 1.51 12.594 3.131 1 98.81 110 PHE A C 1
ATOM 849 O O . PHE A 1 110 ? 1.664 11.812 2.186 1 98.81 110 PHE A O 1
ATOM 856 N N . GLN A 1 111 ? 0.459 12.57 3.904 1 98.88 111 GLN A N 1
ATOM 857 C CA . GLN A 1 111 ? -0.602 11.586 3.73 1 98.88 111 GLN A CA 1
ATOM 858 C C . GLN A 1 111 ? -1.389 11.844 2.449 1 98.88 111 GLN A C 1
ATOM 860 O O . GLN A 1 111 ? -1.823 10.898 1.78 1 98.88 111 GLN A O 1
ATOM 865 N N . ALA A 1 112 ? -1.601 13.07 2.109 1 98.94 112 ALA A N 1
ATOM 866 C CA . ALA A 1 112 ? -2.33 13.414 0.893 1 98.94 112 ALA A CA 1
ATOM 867 C C . ALA A 1 112 ? -1.566 12.969 -0.351 1 98.94 112 ALA A C 1
ATOM 869 O O . ALA A 1 112 ? -2.166 12.508 -1.322 1 98.94 112 ALA A O 1
ATOM 870 N N . TRP A 1 113 ? -0.236 13.18 -0.34 1 98.88 113 TRP A N 1
ATOM 871 C CA . TRP A 1 113 ? 0.57 12.641 -1.429 1 98.88 113 TRP A CA 1
ATOM 872 C C . TRP A 1 113 ? 0.362 11.133 -1.564 1 98.88 113 TRP A C 1
ATOM 874 O O . TRP A 1 113 ? 0.149 10.633 -2.668 1 98.88 113 TRP A O 1
ATOM 884 N N . ALA A 1 114 ? 0.424 10.445 -0.463 1 98.88 114 ALA A N 1
ATOM 885 C CA . ALA A 1 114 ? 0.227 9 -0.472 1 98.88 114 ALA A CA 1
ATOM 886 C C . ALA A 1 114 ? -1.159 8.633 -0.999 1 98.88 114 ALA A C 1
ATOM 888 O O . ALA A 1 114 ? -1.305 7.703 -1.794 1 98.88 114 ALA A O 1
ATOM 889 N N . LEU A 1 115 ? -2.154 9.391 -0.521 1 98.88 115 LEU A N 1
ATOM 890 C CA . LEU A 1 115 ? -3.512 9.172 -1.011 1 98.88 115 LEU A CA 1
ATOM 891 C C . LEU A 1 115 ? -3.568 9.305 -2.529 1 98.88 115 LEU A C 1
ATOM 893 O O . LEU A 1 115 ? -4.176 8.469 -3.205 1 98.88 115 LEU A O 1
ATOM 897 N N . CYS A 1 116 ? -2.932 10.297 -3.086 1 98.69 116 CYS A N 1
ATOM 898 C CA . CYS A 1 116 ? -2.924 10.531 -4.527 1 98.69 116 CYS A CA 1
ATOM 899 C C . CYS A 1 116 ? -2.168 9.43 -5.254 1 98.69 116 CYS A C 1
ATOM 901 O O . CYS A 1 116 ? -2.506 9.086 -6.391 1 98.69 116 CYS A O 1
ATOM 903 N N . LEU A 1 117 ? -1.147 8.891 -4.609 1 98 117 LEU A N 1
ATOM 904 C CA . LEU A 1 117 ? -0.383 7.797 -5.203 1 98 117 LEU A CA 1
ATOM 905 C C . LEU A 1 117 ? -1.197 6.508 -5.219 1 98 117 LEU A C 1
ATOM 907 O O . LEU A 1 117 ? -1.215 5.789 -6.223 1 98 117 LEU A O 1
ATOM 911 N N . TYR A 1 118 ? -1.867 6.238 -4.102 1 98.25 118 TYR A N 1
ATOM 912 C CA . TYR A 1 118 ? -2.574 4.977 -3.914 1 98.25 118 TYR A CA 1
ATOM 913 C C . TYR A 1 118 ? -3.914 4.988 -4.637 1 98.25 118 TYR A C 1
ATOM 915 O O . TYR A 1 118 ? -4.309 3.994 -5.25 1 98.25 118 TYR A O 1
ATOM 923 N N . ARG A 1 119 ? -4.605 6.129 -4.516 1 97.94 119 ARG A N 1
ATOM 924 C CA . ARG A 1 119 ? -5.984 6.234 -4.969 1 97.94 119 ARG A CA 1
ATOM 925 C C . ARG A 1 119 ? -6.223 7.555 -5.695 1 97.94 119 ARG A C 1
ATOM 927 O O . ARG A 1 119 ? -7.039 8.367 -5.258 1 97.94 119 ARG A O 1
ATOM 934 N N . PRO A 1 120 ? -5.527 7.719 -6.812 1 97.75 120 PRO A N 1
ATOM 935 C CA . PRO A 1 120 ? -5.789 8.945 -7.566 1 97.75 120 PRO A CA 1
ATOM 936 C C . PRO A 1 120 ? -7.25 9.07 -8 1 97.75 120 PRO A C 1
ATOM 938 O O . PRO A 1 120 ? -7.734 10.18 -8.25 1 97.75 120 PRO A O 1
ATOM 941 N N . ASP A 1 121 ? -7.949 7.957 -7.992 1 96.31 121 ASP A N 1
ATOM 942 C CA . ASP A 1 121 ? -9.344 7.91 -8.422 1 96.31 121 ASP A CA 1
ATOM 943 C C . ASP A 1 121 ? -10.266 8.492 -7.352 1 96.31 121 ASP A C 1
ATOM 945 O O . ASP A 1 121 ? -11.461 8.664 -7.582 1 96.31 121 ASP A O 1
ATOM 949 N N . LYS A 1 122 ? -9.719 8.883 -6.191 1 97.88 122 LYS A N 1
ATOM 950 C CA . LYS A 1 122 ? -10.531 9.453 -5.117 1 97.88 122 LYS A CA 1
ATOM 951 C C . LYS A 1 122 ? -10.281 10.953 -4.973 1 97.88 122 LYS A C 1
ATOM 953 O O . LYS A 1 122 ? -10.961 11.625 -4.195 1 97.88 122 LYS A O 1
ATOM 958 N N . VAL A 1 123 ? -9.375 11.5 -5.77 1 98.5 123 VAL A N 1
ATOM 959 C CA . VAL A 1 123 ? -8.953 12.875 -5.547 1 98.5 123 VAL A CA 1
ATOM 960 C C . VAL A 1 123 ? -9.188 13.703 -6.812 1 98.5 123 VAL A C 1
ATOM 962 O O . VAL A 1 123 ? -8.656 13.375 -7.879 1 98.5 123 VAL A O 1
ATOM 965 N N . LYS A 1 124 ? -9.938 14.711 -6.691 1 97.75 124 LYS A N 1
ATOM 966 C CA . LYS A 1 124 ? -10.242 15.594 -7.816 1 97.75 124 LYS A CA 1
ATOM 967 C C . LYS A 1 124 ? -9.109 16.578 -8.07 1 97.75 124 LYS A C 1
ATOM 969 O O . LYS A 1 124 ? -8.695 16.781 -9.219 1 97.75 124 LYS A O 1
ATOM 974 N N . ALA A 1 125 ? -8.664 17.172 -7.086 1 98.69 125 ALA A N 1
ATOM 975 C CA . ALA A 1 125 ? -7.535 18.094 -7.082 1 98.69 125 ALA A CA 1
ATOM 976 C C . ALA A 1 125 ? -6.941 18.234 -5.684 1 98.69 125 ALA A C 1
ATOM 978 O O . ALA A 1 125 ? -7.633 18.031 -4.684 1 98.69 125 ALA A O 1
ATOM 979 N N . LEU A 1 126 ? -5.625 18.578 -5.676 1 98.88 126 LEU A N 1
ATOM 980 C CA . LEU A 1 126 ? -4.879 18.609 -4.422 1 98.88 126 LEU A CA 1
ATOM 981 C C . LEU A 1 126 ? -4.195 19.953 -4.219 1 98.88 126 LEU A C 1
ATOM 983 O O . LEU A 1 126 ? -3.566 20.484 -5.141 1 98.88 126 LEU A O 1
ATOM 987 N N . VAL A 1 127 ? -4.418 20.531 -3.059 1 98.94 127 VAL A N 1
ATOM 988 C CA . VAL A 1 127 ? -3.559 21.609 -2.586 1 98.94 127 VAL A CA 1
ATOM 989 C C . VAL A 1 127 ? -2.77 21.141 -1.365 1 98.94 127 VAL A C 1
ATOM 991 O O . VAL A 1 127 ? -3.34 20.938 -0.292 1 98.94 127 VAL A O 1
ATOM 994 N N . ASN A 1 128 ? -1.481 20.969 -1.518 1 98.81 128 ASN A N 1
ATOM 995 C CA . ASN A 1 128 ? -0.626 20.609 -0.393 1 98.81 128 ASN A CA 1
ATOM 996 C C . ASN A 1 128 ? 0.193 21.797 0.098 1 98.81 128 ASN A C 1
ATOM 998 O O . ASN A 1 128 ? 0.693 22.578 -0.705 1 98.81 128 ASN A O 1
ATOM 1002 N N . LEU A 1 129 ? 0.274 21.859 1.387 1 98.94 129 LEU A N 1
ATOM 1003 C CA . LEU A 1 129 ? 0.962 22.953 2.051 1 98.94 129 LEU A CA 1
ATOM 1004 C C . LEU A 1 129 ? 2.199 22.453 2.791 1 98.94 129 LEU A C 1
ATOM 1006 O O . LEU A 1 129 ? 2.139 21.453 3.502 1 98.94 129 LEU A O 1
ATOM 1010 N N . SER A 1 130 ? 3.381 23.078 2.574 1 98.69 130 SER A N 1
ATOM 1011 C CA . SER A 1 130 ? 4.609 23.031 3.357 1 98.69 130 SER A CA 1
ATOM 1012 C C . SER A 1 130 ? 5.48 21.844 2.934 1 98.69 130 SER A C 1
ATOM 1014 O O . SER A 1 130 ? 6.688 22 2.729 1 98.69 130 SER A O 1
ATOM 1016 N N . VAL A 1 131 ? 4.914 20.641 2.785 1 98.56 131 VAL A N 1
ATOM 1017 C CA . VAL A 1 131 ? 5.723 19.453 2.559 1 98.56 131 VAL A CA 1
ATOM 1018 C C . VAL A 1 131 ? 5.551 18.969 1.119 1 98.56 131 VAL A C 1
ATOM 1020 O O . VAL A 1 131 ? 4.457 18.547 0.726 1 98.56 131 VAL A O 1
ATOM 1023 N N . PRO A 1 132 ? 6.605 19.031 0.288 1 98.31 132 PRO A N 1
ATOM 1024 C CA . PRO A 1 132 ? 6.516 18.547 -1.096 1 98.31 132 PRO A CA 1
ATOM 1025 C C . PRO A 1 132 ? 6.492 17.031 -1.197 1 98.31 132 PRO A C 1
ATOM 1027 O O . PRO A 1 132 ? 6.73 16.344 -0.205 1 98.31 132 PRO A O 1
ATOM 1030 N N . PHE A 1 133 ? 6.137 16.594 -2.375 1 98 133 PHE A N 1
ATOM 1031 C CA . PHE A 1 133 ? 6.277 15.172 -2.635 1 98 133 PHE A CA 1
ATOM 1032 C C . PHE A 1 133 ? 7.727 14.734 -2.459 1 98 133 PHE A C 1
ATOM 1034 O O . PHE A 1 133 ? 8.648 15.438 -2.869 1 98 133 PHE A O 1
ATOM 1041 N N . ASN A 1 134 ? 7.926 13.68 -1.758 1 94.12 134 ASN A N 1
ATOM 1042 C CA . ASN A 1 134 ? 9.242 13.086 -1.549 1 94.12 134 ASN A CA 1
ATOM 1043 C C . ASN A 1 134 ? 9.328 11.688 -2.148 1 94.12 134 ASN A C 1
ATOM 1045 O O . ASN A 1 134 ? 8.953 10.703 -1.504 1 94.12 134 ASN A O 1
ATOM 1049 N N . PRO A 1 135 ? 9.875 11.562 -3.373 1 95.75 135 PRO A N 1
ATOM 1050 C CA . PRO A 1 135 ? 9.977 10.234 -3.979 1 95.75 135 PRO A CA 1
ATOM 1051 C C . PRO A 1 135 ? 10.828 9.273 -3.152 1 95.75 135 PRO A C 1
ATOM 1053 O O . PRO A 1 135 ? 11.828 9.68 -2.562 1 95.75 135 PRO A O 1
ATOM 1056 N N . ARG A 1 136 ? 10.453 8.039 -3.137 1 97 136 ARG A N 1
ATOM 1057 C CA . ARG A 1 136 ? 11.18 7.016 -2.4 1 97 136 ARG A CA 1
ATOM 1058 C C . ARG A 1 136 ? 12.578 6.82 -2.973 1 97 136 ARG A C 1
ATOM 1060 O O . ARG A 1 136 ? 12.742 6.645 -4.184 1 97 136 A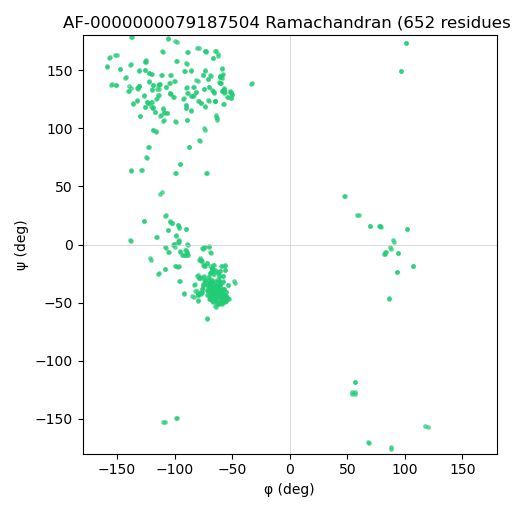RG A O 1
ATOM 1067 N N . ASN A 1 137 ? 13.586 6.98 -2.139 1 96.38 137 ASN A N 1
ATOM 1068 C CA . ASN A 1 137 ? 14.945 6.562 -2.48 1 96.38 137 ASN A CA 1
ATOM 1069 C C . ASN A 1 137 ? 15.211 5.117 -2.07 1 96.38 137 ASN A C 1
ATOM 1071 O O . ASN A 1 137 ? 15.344 4.82 -0.883 1 96.38 137 ASN A O 1
ATOM 1075 N N . PRO A 1 138 ? 15.281 4.219 -3.051 1 96.25 138 PRO A N 1
ATOM 1076 C CA . PRO A 1 138 ? 15.367 2.801 -2.697 1 96.25 138 PRO A CA 1
ATOM 1077 C C . PRO A 1 138 ? 16.719 2.434 -2.068 1 96.25 138 PRO A C 1
ATOM 1079 O O . PRO A 1 138 ? 16.875 1.32 -1.561 1 96.25 138 PRO A O 1
ATOM 1082 N N . LYS A 1 139 ? 17.672 3.367 -1.927 1 95.5 139 LYS A N 1
ATOM 1083 C CA . LYS A 1 139 ? 19.031 3.035 -1.528 1 95.5 139 LYS A CA 1
ATOM 1084 C C . LYS A 1 139 ? 19.25 3.301 -0.042 1 95.5 139 LYS A C 1
ATOM 1086 O O . LYS A 1 139 ? 20.25 2.846 0.537 1 95.5 139 LYS A O 1
ATOM 1091 N N . ILE A 1 140 ? 18.344 4.113 0.498 1 97.12 140 ILE A N 1
ATOM 1092 C CA . ILE A 1 140 ? 18.609 4.465 1.89 1 97.12 140 ILE A CA 1
ATOM 1093 C C . ILE A 1 140 ? 17.297 4.738 2.611 1 97.12 140 ILE A C 1
ATOM 1095 O O . ILE A 1 140 ? 16.406 5.395 2.066 1 97.12 140 ILE A O 1
ATOM 1099 N N . LYS A 1 141 ? 17.203 4.223 3.834 1 98.06 141 LYS A N 1
ATOM 1100 C CA . LYS A 1 141 ? 16.047 4.508 4.684 1 98.06 141 LYS A CA 1
ATOM 1101 C C . LYS A 1 141 ? 16.062 5.953 5.168 1 98.06 141 LYS A C 1
ATOM 1103 O O . LYS A 1 141 ? 17.125 6.492 5.496 1 98.06 141 LYS A O 1
ATOM 1108 N N . PRO A 1 142 ? 14.883 6.609 5.25 1 98.44 142 PRO A N 1
ATOM 1109 C CA . PRO A 1 142 ? 14.82 8.039 5.547 1 98.44 142 PRO A CA 1
ATOM 1110 C C . PRO A 1 142 ? 15.461 8.398 6.883 1 98.44 142 PRO A C 1
ATOM 1112 O O . PRO A 1 142 ? 16.219 9.367 6.965 1 98.44 142 PRO A O 1
ATOM 1115 N N . ILE A 1 143 ? 15.203 7.613 7.98 1 98.81 143 ILE A N 1
ATOM 1116 C CA . ILE A 1 143 ? 15.742 7.965 9.289 1 98.81 143 ILE A CA 1
ATOM 1117 C C . ILE A 1 143 ? 17.266 7.84 9.273 1 98.81 143 ILE A C 1
ATOM 1119 O O . ILE A 1 143 ? 17.969 8.656 9.875 1 98.81 143 ILE A O 1
ATOM 1123 N N . ASP A 1 144 ? 17.766 6.844 8.57 1 98.62 144 ASP A N 1
ATOM 1124 C CA . ASP A 1 144 ? 19.203 6.66 8.453 1 98.62 144 ASP A CA 1
ATOM 1125 C C . ASP A 1 144 ? 19.844 7.832 7.707 1 98.62 144 ASP A C 1
ATOM 1127 O O . ASP A 1 144 ? 20.891 8.336 8.117 1 98.62 144 ASP A O 1
ATOM 1131 N N . ALA A 1 145 ? 19.234 8.234 6.656 1 98.38 145 ALA A N 1
ATOM 1132 C CA . ALA A 1 145 ? 19.734 9.367 5.879 1 98.38 145 ALA A CA 1
ATOM 1133 C C . ALA A 1 145 ? 19.734 10.641 6.711 1 98.38 145 ALA A C 1
ATOM 1135 O O . ALA A 1 145 ? 20.703 11.398 6.691 1 98.38 145 ALA A O 1
ATOM 1136 N N . MET A 1 146 ? 18.672 10.875 7.453 1 98.62 146 MET A N 1
ATOM 1137 C CA . MET A 1 146 ? 18.547 12.094 8.258 1 98.62 146 MET A CA 1
ATOM 1138 C C . MET A 1 146 ? 19.547 12.094 9.398 1 98.62 146 MET A C 1
ATOM 1140 O O . MET A 1 146 ? 20.141 13.125 9.719 1 98.62 146 MET A O 1
ATOM 1144 N N . ARG A 1 147 ? 19.688 10.961 10.008 1 98.56 147 ARG A N 1
ATOM 1145 C CA . ARG A 1 147 ? 20.688 10.844 11.062 1 98.56 147 ARG A CA 1
ATOM 1146 C C . ARG A 1 147 ? 22.078 11.125 10.531 1 98.56 147 ARG A C 1
ATOM 1148 O O . ARG A 1 147 ? 22.875 11.805 11.18 1 98.56 147 ARG A O 1
ATOM 1155 N N . ALA A 1 148 ? 22.406 10.594 9.352 1 98.44 148 ALA A N 1
ATOM 1156 C CA . ALA A 1 148 ? 23.703 10.812 8.734 1 98.44 148 ALA A CA 1
ATOM 1157 C C . ALA A 1 148 ? 23.922 12.281 8.383 1 98.44 148 ALA A C 1
ATOM 1159 O O . ALA A 1 148 ? 25.016 12.812 8.547 1 98.44 148 ALA A O 1
ATOM 1160 N N . LEU A 1 149 ? 22.922 12.898 7.941 1 97.94 149 LEU A N 1
ATOM 1161 C CA . LEU A 1 149 ? 23.016 14.266 7.43 1 97.94 149 LEU A CA 1
ATOM 1162 C C . LEU A 1 149 ? 23.016 15.273 8.57 1 97.94 149 LEU A C 1
ATOM 1164 O O . LEU A 1 149 ? 23.75 16.266 8.539 1 97.94 149 LEU A O 1
ATOM 1168 N N . TYR A 1 150 ? 22.156 15.039 9.641 1 98.06 150 TYR A N 1
ATOM 1169 C CA . TYR A 1 150 ? 21.906 16.109 10.602 1 98.06 150 TYR A CA 1
ATOM 1170 C C . TYR A 1 150 ? 22.297 15.672 12.008 1 98.06 150 TYR A C 1
ATOM 1172 O O . TYR A 1 150 ? 22.328 16.484 12.93 1 98.06 150 TYR A O 1
ATOM 1180 N N . GLY A 1 151 ? 22.547 14.414 12.203 1 97.88 151 GLY A N 1
ATOM 1181 C CA . GLY A 1 151 ? 22.984 13.922 13.5 1 97.88 151 GLY A CA 1
ATOM 1182 C C . GLY A 1 151 ? 21.828 13.555 14.422 1 97.88 151 GLY A C 1
ATOM 1183 O O . GLY A 1 151 ? 20.672 13.609 14.016 1 97.88 151 GLY A O 1
ATOM 1184 N N . ASN A 1 152 ? 22.109 13.219 15.625 1 97.19 152 ASN A N 1
ATOM 1185 C CA . ASN A 1 152 ? 21.172 12.625 16.578 1 97.19 152 ASN A CA 1
ATOM 1186 C C . ASN A 1 152 ? 20.25 13.688 17.188 1 97.19 152 ASN A C 1
ATOM 1188 O O . ASN A 1 152 ? 19.234 13.352 17.812 1 97.19 152 ASN A O 1
ATOM 1192 N N . ASP A 1 153 ? 20.578 14.945 17 1 96.75 153 ASP A N 1
ATOM 1193 C CA . ASP A 1 153 ? 19.781 15.992 17.625 1 96.75 153 ASP A CA 1
ATOM 1194 C C . ASP A 1 153 ? 18.688 16.484 16.672 1 96.75 153 ASP A C 1
ATOM 1196 O O . ASP A 1 153 ? 17.828 17.281 17.078 1 96.75 153 ASP A O 1
ATOM 1200 N N . TYR A 1 154 ? 18.766 16.047 15.445 1 97.88 154 TYR A N 1
ATOM 1201 C CA . TYR A 1 154 ? 17.703 16.391 14.516 1 97.88 154 TYR A CA 1
ATOM 1202 C C . TYR A 1 154 ? 16.344 15.914 15.039 1 97.88 154 TYR A C 1
ATOM 1204 O O . TYR A 1 154 ? 16.203 14.781 15.492 1 97.88 154 TYR A O 1
ATOM 1212 N N . TYR A 1 155 ? 15.352 16.703 14.977 1 97.75 155 TYR A N 1
ATOM 1213 C CA . TYR A 1 155 ? 14.148 16.469 15.758 1 97.75 155 TYR A CA 1
ATOM 1214 C C . TYR A 1 155 ? 13.469 15.164 15.328 1 97.75 155 TYR A C 1
ATOM 1216 O O . TYR A 1 155 ? 12.945 14.43 16.172 1 97.75 155 TYR A O 1
ATOM 1224 N N . ILE A 1 156 ? 13.523 14.867 14.039 1 98.56 156 ILE A N 1
ATOM 1225 C CA . ILE A 1 156 ? 12.875 13.648 13.57 1 98.56 156 ILE A CA 1
ATOM 1226 C C . ILE A 1 156 ? 13.609 12.422 14.117 1 98.56 156 ILE A C 1
ATOM 1228 O O . ILE A 1 156 ? 12.984 11.422 14.469 1 98.56 156 ILE A O 1
ATOM 1232 N N . VAL A 1 157 ? 14.914 12.477 14.227 1 98.56 157 VAL A N 1
ATOM 1233 C CA . VAL A 1 157 ? 15.719 11.406 14.82 1 98.56 157 VAL A CA 1
ATOM 1234 C C . VAL A 1 157 ? 15.414 11.305 16.312 1 98.56 157 VAL A C 1
ATOM 1236 O O . VAL A 1 157 ? 15.234 10.203 16.844 1 98.56 157 VAL A O 1
ATOM 1239 N N . ARG A 1 158 ? 15.219 12.461 16.953 1 97.88 158 ARG A N 1
ATOM 1240 C CA . ARG A 1 158 ? 14.914 12.516 18.375 1 97.88 158 ARG A CA 1
ATOM 1241 C C . ARG A 1 158 ? 13.562 11.859 18.672 1 97.88 158 ARG A C 1
ATOM 1243 O O . ARG A 1 158 ? 13.344 11.352 19.766 1 97.88 158 ARG A O 1
ATOM 1250 N N . PHE A 1 159 ? 12.711 11.758 17.703 1 98.56 159 PHE A N 1
ATOM 1251 C CA . PHE A 1 159 ? 11.344 11.297 17.906 1 98.56 159 PHE A CA 1
ATOM 1252 C C . PHE A 1 159 ? 11.266 9.781 17.766 1 98.56 159 PHE A C 1
ATOM 1254 O O . PHE A 1 159 ? 10.211 9.188 18.016 1 98.56 159 PHE A O 1
ATOM 1261 N N . GLN A 1 160 ? 12.344 9.031 17.5 1 98.56 160 GLN A N 1
ATOM 1262 C CA . GLN A 1 160 ? 12.273 7.645 17.047 1 98.56 160 GLN A CA 1
ATOM 1263 C C . GLN A 1 160 ? 12.094 6.691 18.234 1 98.56 160 GLN A C 1
ATOM 1265 O O . GLN A 1 160 ? 11.375 5.695 18.125 1 98.56 160 GLN A O 1
ATOM 1270 N N . GLU A 1 161 ? 12.688 7.02 19.344 1 97.38 161 GLU A N 1
ATOM 1271 C CA . GLU A 1 161 ? 12.633 6.109 20.484 1 97.38 161 GLU A CA 1
ATOM 1272 C C . GLU A 1 161 ? 11.422 6.402 21.375 1 97.38 161 GLU A C 1
ATOM 1274 O O . GLU A 1 161 ? 11.328 7.473 21.969 1 97.38 161 GLU A O 1
ATOM 1279 N N . ARG A 1 162 ? 10.555 5.457 21.469 1 97.31 162 ARG A N 1
ATOM 1280 C CA . ARG A 1 162 ? 9.344 5.641 22.266 1 97.31 162 ARG A CA 1
ATOM 1281 C C . ARG A 1 162 ? 9.672 6.004 23.703 1 97.31 162 ARG A C 1
ATOM 1283 O O . ARG A 1 162 ? 10.531 5.379 24.328 1 97.31 162 ARG A O 1
ATOM 1290 N N . GLY A 1 163 ? 8.992 7.004 24.172 1 97 163 GLY A N 1
ATOM 1291 C CA . GLY A 1 163 ? 9.102 7.363 25.578 1 97 163 GLY A CA 1
ATOM 1292 C C . GLY A 1 163 ? 10.156 8.422 25.844 1 97 163 GLY A C 1
ATOM 1293 O O . GLY A 1 163 ? 10.102 9.117 26.859 1 97 163 GLY A O 1
ATOM 1294 N N . GLU A 1 164 ? 11.125 8.539 24.969 1 96.5 164 GLU A N 1
ATOM 1295 C CA . GLU A 1 164 ? 12.227 9.469 25.219 1 96.5 164 GLU A CA 1
ATOM 1296 C C . GLU A 1 164 ? 11.773 10.914 25.078 1 96.5 164 GLU A C 1
ATOM 1298 O O . GLU A 1 164 ? 11.719 11.664 26.062 1 96.5 164 GLU A O 1
ATOM 1303 N N . ILE A 1 165 ? 11.367 11.289 23.891 1 97.31 165 ILE A N 1
ATOM 1304 C CA . ILE A 1 165 ? 10.977 12.68 23.688 1 97.31 165 ILE A CA 1
ATOM 1305 C C . ILE A 1 165 ? 9.68 12.977 24.438 1 97.31 165 ILE A C 1
ATOM 1307 O O . ILE A 1 165 ? 9.477 14.086 24.922 1 97.31 165 ILE A O 1
ATOM 1311 N N . GLU A 1 166 ? 8.797 11.992 24.547 1 97.12 166 GLU A N 1
ATOM 1312 C CA . GLU A 1 166 ? 7.586 12.156 25.344 1 97.12 166 GLU A CA 1
ATOM 1313 C C . GLU A 1 166 ? 7.922 12.555 26.781 1 97.12 166 GLU A C 1
ATOM 1315 O O . GLU A 1 166 ? 7.25 13.406 27.359 1 97.12 166 GLU A O 1
ATOM 1320 N N . GLY A 1 167 ? 8.898 11.883 27.328 1 95.62 167 GLY A N 1
ATOM 1321 C CA . GLY A 1 167 ? 9.336 12.242 28.672 1 95.62 167 GLY A CA 1
ATOM 1322 C C . GLY A 1 167 ? 9.805 13.68 28.781 1 95.62 167 GLY A C 1
ATOM 1323 O O . GLY A 1 167 ? 9.477 14.367 29.75 1 95.62 167 GLY A O 1
ATOM 1324 N N . GLU A 1 168 ? 10.531 14.148 27.859 1 94.12 168 GLU A N 1
ATOM 1325 C CA . GLU A 1 168 ? 10.992 15.539 27.875 1 94.12 168 GLU A CA 1
ATOM 1326 C C . GLU A 1 168 ? 9.828 16.5 27.703 1 94.12 168 GLU A C 1
ATOM 1328 O O . GLU A 1 168 ? 9.773 17.531 28.391 1 94.12 168 GLU A O 1
ATOM 1333 N N . PHE A 1 169 ? 8.93 16.203 26.781 1 95.06 169 PHE A N 1
ATOM 1334 C CA . PHE A 1 169 ? 7.754 17.031 26.578 1 95.06 169 PHE A CA 1
ATOM 1335 C C . PHE A 1 169 ? 6.949 17.156 27.875 1 95.06 169 PHE A C 1
ATOM 1337 O O . PHE A 1 169 ? 6.41 18.219 28.188 1 95.06 169 PHE A O 1
ATOM 1344 N N . ALA A 1 170 ? 6.883 16.062 28.609 1 93.25 170 ALA A N 1
ATOM 1345 C CA . ALA A 1 170 ? 6.148 16.062 29.875 1 93.25 170 ALA A CA 1
ATOM 1346 C C . ALA A 1 170 ? 6.77 17.031 30.875 1 93.25 170 ALA A C 1
ATOM 1348 O O . ALA A 1 170 ? 6.055 17.703 31.625 1 93.25 170 ALA A O 1
ATOM 1349 N N . VAL A 1 171 ? 8.062 17.125 30.844 1 90.88 171 VAL A N 1
ATOM 1350 C CA . VAL A 1 171 ? 8.773 18.016 31.75 1 90.88 171 VAL A CA 1
ATOM 1351 C C . VAL A 1 171 ? 8.523 19.469 31.359 1 90.88 171 VAL A C 1
ATOM 1353 O O . VAL A 1 171 ? 8.297 20.328 32.219 1 90.88 171 VAL A O 1
ATOM 1356 N N . TRP A 1 172 ? 8.508 19.719 30.141 1 90.62 172 TRP A N 1
ATOM 1357 C CA . TRP A 1 172 ? 8.336 21.062 29.625 1 90.62 172 TRP A CA 1
ATOM 1358 C C . TRP A 1 172 ? 6.883 21.516 29.75 1 90.62 172 TRP A C 1
ATOM 1360 O O . TRP A 1 172 ? 6.609 22.688 30.016 1 90.62 172 TRP A O 1
ATOM 1370 N N . GLY A 1 173 ? 5.984 20.609 29.562 1 92.19 173 GLY A N 1
ATOM 1371 C CA . GLY A 1 173 ? 4.566 20.938 29.562 1 92.19 173 GLY A CA 1
ATOM 1372 C C . GLY A 1 173 ? 3.998 21.141 28.156 1 92.19 173 GLY A C 1
ATOM 1373 O O . GLY A 1 173 ? 4.688 21.641 27.281 1 92.19 173 GLY A O 1
ATOM 1374 N N . THR A 1 174 ? 2.803 20.844 28 1 96 174 THR A N 1
ATOM 1375 C CA . THR A 1 174 ? 2.127 20.781 26.703 1 96 174 THR A CA 1
ATOM 1376 C C . THR A 1 174 ? 2.139 22.141 26.031 1 96 174 THR A C 1
ATOM 1378 O O . THR A 1 174 ? 2.516 22.266 24.859 1 96 174 THR A O 1
ATOM 1381 N N . GLU A 1 175 ? 1.757 23.172 26.734 1 95.31 175 GLU A N 1
ATOM 1382 C CA . GLU A 1 175 ? 1.679 24.5 26.156 1 95.31 175 GLU A CA 1
ATOM 1383 C C . GLU A 1 175 ? 3.045 24.969 25.656 1 95.31 175 GLU A C 1
ATOM 1385 O O . GLU A 1 175 ? 3.15 25.562 24.578 1 95.31 175 GLU A O 1
ATOM 1390 N N . ARG A 1 176 ? 4.035 24.734 26.438 1 93.56 176 ARG A N 1
ATOM 1391 C CA . ARG A 1 176 ? 5.375 25.172 26.047 1 93.56 176 ARG A CA 1
ATOM 1392 C C . ARG A 1 176 ? 5.871 24.391 24.828 1 93.56 176 ARG A C 1
ATOM 1394 O O . ARG A 1 176 ? 6.508 24.969 23.953 1 93.56 176 ARG A O 1
ATOM 1401 N N . VAL A 1 177 ? 5.641 23.094 24.828 1 95.12 177 VAL A N 1
ATOM 1402 C CA . VAL A 1 177 ? 6.016 22.297 23.672 1 95.12 177 VAL A CA 1
ATOM 1403 C C . VAL A 1 177 ? 5.305 22.828 22.422 1 95.12 177 VAL A C 1
ATOM 1405 O O . VAL A 1 177 ? 5.945 23.094 21.406 1 95.12 177 VAL A O 1
ATOM 1408 N N . LEU A 1 178 ? 3.992 23.016 22.516 1 97.12 178 LEU A N 1
ATOM 1409 C CA . LEU A 1 178 ? 3.203 23.5 21.391 1 97.12 178 LEU A CA 1
ATOM 1410 C C . LEU A 1 178 ? 3.707 24.859 20.922 1 97.12 178 LEU A C 1
ATOM 1412 O O . LEU A 1 178 ? 3.928 25.078 19.719 1 97.12 178 LEU A O 1
ATOM 1416 N N . THR A 1 179 ? 3.947 25.781 21.859 1 94.81 179 THR A N 1
ATOM 1417 C CA . THR A 1 179 ? 4.363 27.125 21.484 1 94.81 179 THR A CA 1
ATOM 1418 C C . THR A 1 179 ? 5.773 27.109 20.906 1 94.81 179 THR A C 1
ATOM 1420 O O . THR A 1 179 ? 6.086 27.906 20.016 1 94.81 179 THR A O 1
ATOM 1423 N N . GLY A 1 180 ? 6.648 26.219 21.438 1 93.19 180 GLY A N 1
ATOM 1424 C CA . GLY A 1 180 ? 7.965 26.062 20.844 1 93.19 180 GLY A CA 1
ATOM 1425 C C . GLY A 1 180 ? 7.914 25.672 19.375 1 93.19 180 GLY A C 1
ATOM 1426 O O . GLY A 1 180 ? 8.664 26.203 18.562 1 93.19 180 GLY A O 1
ATOM 1427 N N . ILE A 1 181 ? 6.961 24.797 19 1 96.19 181 ILE A N 1
ATOM 1428 C CA . ILE A 1 181 ? 6.832 24.312 17.641 1 96.19 181 ILE A CA 1
ATOM 1429 C C . ILE A 1 181 ? 6.117 25.359 16.781 1 96.19 181 ILE A C 1
ATOM 1431 O O . ILE A 1 181 ? 6.566 25.672 15.68 1 96.19 181 ILE A O 1
ATOM 1435 N N . PHE A 1 182 ? 5.047 25.969 17.281 1 97 182 PHE A N 1
ATOM 1436 C CA . PHE A 1 182 ? 4.23 26.906 16.531 1 97 182 PHE A CA 1
ATOM 1437 C C . PHE A 1 182 ? 5.004 28.188 16.266 1 97 182 PHE A C 1
ATOM 1439 O O . PHE A 1 182 ? 4.75 28.875 15.273 1 97 182 PHE A O 1
ATOM 1446 N N . ASN A 1 183 ? 6.016 28.484 17.125 1 93.88 183 ASN A N 1
ATOM 1447 C CA . ASN A 1 183 ? 6.762 29.734 17.031 1 93.88 183 ASN A CA 1
ATOM 1448 C C . ASN A 1 183 ? 7.988 29.578 16.141 1 93.88 183 ASN A C 1
ATOM 1450 O O . ASN A 1 183 ? 8.648 30.578 15.82 1 93.88 183 ASN A O 1
ATOM 1454 N N . TYR A 1 184 ? 8.289 28.375 15.773 1 94.75 184 TYR A N 1
ATOM 1455 C CA . TYR A 1 184 ? 9.531 28.172 15.031 1 94.75 184 TYR A CA 1
ATOM 1456 C C . TYR A 1 184 ? 9.484 28.875 13.68 1 94.75 184 TYR A C 1
ATOM 1458 O O . TYR A 1 184 ? 8.625 28.578 12.852 1 94.75 184 TYR A O 1
ATOM 1466 N N . ARG A 1 185 ? 10.453 29.781 13.383 1 95.75 185 ARG A N 1
ATOM 1467 C CA . ARG A 1 185 ? 10.438 30.578 12.164 1 95.75 185 ARG A CA 1
ATOM 1468 C C . ARG A 1 185 ? 11.828 30.672 11.547 1 95.75 185 ARG A C 1
ATOM 1470 O O . ARG A 1 185 ? 12.039 31.406 10.578 1 95.75 185 ARG A O 1
ATOM 1477 N N . LYS A 1 186 ? 12.797 29.969 12.164 1 95.75 186 LYS A N 1
ATOM 1478 C CA . LYS A 1 186 ? 14.141 29.953 11.578 1 95.75 186 LYS A CA 1
ATOM 1479 C C . LYS A 1 186 ? 14.156 29.125 10.289 1 95.75 186 LYS A C 1
ATOM 1481 O O . LYS A 1 186 ? 13.688 27.984 10.273 1 95.75 186 LYS A O 1
ATOM 1486 N N . PRO A 1 187 ? 14.594 29.688 9.18 1 97.88 187 PRO A N 1
ATOM 1487 C CA . PRO A 1 187 ? 14.672 28.953 7.922 1 97.88 187 PRO A CA 1
ATOM 1488 C C . PRO A 1 187 ? 15.805 27.922 7.906 1 97.88 187 PRO A C 1
ATOM 1490 O O . PRO A 1 187 ? 16.734 28.047 7.113 1 97.88 187 PRO A O 1
ATOM 1493 N N . ALA A 1 188 ? 15.719 27 8.789 1 97.5 188 ALA A N 1
ATOM 1494 C CA . ALA A 1 188 ? 16.703 25.938 9 1 97.5 188 ALA A CA 1
ATOM 1495 C C . ALA A 1 188 ? 16.078 24.719 9.68 1 97.5 188 ALA A C 1
ATOM 1497 O O . ALA A 1 188 ? 14.984 24.812 10.234 1 97.5 188 ALA A O 1
ATOM 1498 N N . PRO A 1 189 ? 16.781 23.547 9.578 1 97 189 PRO A N 1
ATOM 1499 C CA . PRO A 1 189 ? 16.25 22.375 10.281 1 97 189 PRO A CA 1
ATOM 1500 C C . PRO A 1 189 ? 16.125 22.609 11.789 1 97 189 PRO A C 1
ATOM 1502 O O . PRO A 1 189 ? 16.891 23.391 12.359 1 97 189 PRO A O 1
ATOM 1505 N N . LEU A 1 190 ? 15.195 21.953 12.359 1 96.5 190 LEU A N 1
ATOM 1506 C CA . LEU A 1 190 ? 14.984 22 13.805 1 96.5 190 LEU A CA 1
ATOM 1507 C C . LEU A 1 190 ? 15.812 20.953 14.516 1 96.5 190 LEU A C 1
ATOM 1509 O O . LEU A 1 190 ? 15.836 19.781 14.109 1 96.5 190 LEU A O 1
ATOM 1513 N N . PHE A 1 191 ? 16.516 21.344 15.523 1 95.94 191 PHE A N 1
ATOM 1514 C CA . PHE A 1 191 ? 17.266 20.438 16.391 1 95.94 191 PHE A CA 1
ATOM 1515 C C . PHE A 1 191 ? 16.766 20.516 17.828 1 95.94 191 PHE A C 1
ATOM 1517 O O . PHE A 1 191 ? 16.453 21.594 18.312 1 95.94 191 PHE A O 1
ATOM 1524 N N . LEU A 1 192 ? 16.641 19.344 18.453 1 95.38 192 LEU A N 1
ATOM 1525 C CA . LEU A 1 192 ? 16.188 19.25 19.844 1 95.38 192 LEU A CA 1
ATOM 1526 C C . LEU A 1 192 ? 17.203 18.484 20.688 1 95.38 192 LEU A C 1
ATOM 1528 O O . LEU A 1 192 ? 16.922 17.359 21.125 1 95.38 192 LEU A O 1
ATOM 1532 N N . PRO A 1 193 ? 18.234 19.156 20.969 1 93.69 193 PRO A N 1
ATOM 1533 C CA . PRO A 1 193 ? 19.219 18.469 21.828 1 93.69 193 PRO A CA 1
ATOM 1534 C C . PRO A 1 193 ? 18.625 18.031 23.172 1 93.69 193 PRO A C 1
ATOM 1536 O O . PRO A 1 193 ? 17.797 18.75 23.75 1 93.69 193 PRO A O 1
ATOM 1539 N N . LYS A 1 194 ? 19.109 16.922 23.656 1 90.62 194 LYS A N 1
ATOM 1540 C CA . LYS A 1 194 ? 18.594 16.344 24.891 1 90.62 194 LYS A CA 1
ATOM 1541 C C . LYS A 1 194 ? 18.688 17.328 26.062 1 90.62 194 LYS A C 1
ATOM 1543 O O . LYS A 1 194 ? 19.734 17.938 26.25 1 90.62 194 LYS A O 1
ATOM 1548 N N . GLY A 1 195 ? 17.641 17.469 26.734 1 84.81 195 GLY A N 1
ATOM 1549 C CA . GLY A 1 195 ? 17.625 18.234 27.969 1 84.81 195 GLY A CA 1
ATOM 1550 C C . GLY A 1 195 ? 17.5 19.734 27.734 1 84.81 195 GLY A C 1
ATOM 1551 O O . GLY A 1 195 ? 17.328 20.5 28.688 1 84.81 195 GLY A O 1
ATOM 1552 N N . ILE A 1 196 ? 17.578 20.188 26.531 1 83.25 196 ILE A N 1
ATOM 1553 C CA . ILE A 1 196 ? 17.594 21.625 26.234 1 83.25 196 ILE A CA 1
ATOM 1554 C C . ILE A 1 196 ? 16.266 22.031 25.594 1 83.25 196 ILE A C 1
ATOM 1556 O O . ILE A 1 196 ? 15.875 23.203 25.672 1 83.25 196 ILE A O 1
ATOM 1560 N N . GLY A 1 197 ? 15.594 21.031 25.047 1 76.62 197 GLY A N 1
ATOM 1561 C CA . GLY A 1 197 ? 14.336 21.297 24.375 1 76.62 197 GLY A CA 1
ATOM 1562 C C . GLY A 1 197 ? 14.453 22.359 23.297 1 76.62 197 GLY A C 1
ATOM 1563 O O . GLY A 1 197 ? 15.32 22.25 22.422 1 76.62 197 GLY A O 1
ATOM 1564 N N . PHE A 1 198 ? 13.555 23.422 23.328 1 78.88 198 PHE A N 1
ATOM 1565 C CA . PHE A 1 198 ? 13.539 24.469 22.312 1 78.88 198 PHE A CA 1
ATOM 1566 C C . PHE A 1 198 ? 14.453 25.625 22.703 1 78.88 198 PHE A C 1
ATOM 1568 O O . PHE A 1 198 ? 14.43 26.688 22.078 1 78.88 198 PHE A O 1
ATOM 1575 N N . GLY A 1 199 ? 15.312 25.406 23.703 1 74.06 199 GLY A N 1
ATOM 1576 C CA . GLY A 1 199 ? 16.328 26.359 24.109 1 74.06 199 GLY A CA 1
ATOM 1577 C C . GLY A 1 199 ? 15.836 27.375 25.125 1 74.06 199 GLY A C 1
ATOM 1578 O O . GLY A 1 199 ? 16.547 28.312 25.469 1 74.06 199 GLY A O 1
ATOM 1579 N N . THR A 1 200 ? 14.594 27.297 25.453 1 73.94 200 THR A N 1
ATOM 1580 C CA . THR A 1 200 ? 14.062 28.234 26.438 1 73.94 200 THR A CA 1
ATOM 1581 C C . THR A 1 200 ? 13.883 27.562 27.781 1 73.94 200 THR A C 1
ATOM 1583 O O . THR A 1 200 ? 13.68 26.344 27.859 1 73.94 200 THR A O 1
ATOM 1586 N N . SER A 1 201 ? 14.117 28.391 28.75 1 76.88 201 SER A N 1
ATOM 1587 C CA . SER A 1 201 ? 13.883 27.906 30.109 1 76.88 201 SER A CA 1
ATOM 1588 C C . SER A 1 201 ? 12.422 27.5 30.297 1 76.88 201 SER A C 1
ATOM 1590 O O . SER A 1 201 ? 11.516 28.156 29.781 1 76.88 201 SER A O 1
ATOM 1592 N N . PRO A 1 202 ? 12.211 26.391 30.984 1 76.19 202 PRO A N 1
ATOM 1593 C CA . PRO A 1 202 ? 10.844 25.969 31.266 1 76.19 202 PRO A CA 1
ATOM 1594 C C . PRO A 1 202 ? 10.039 27.031 32 1 76.19 202 PRO A C 1
ATOM 1596 O O . PRO A 1 202 ? 8.805 27 31.984 1 76.19 202 PRO A O 1
ATOM 1599 N N . ASP A 1 203 ? 10.719 27.938 32.562 1 80.56 203 ASP A N 1
ATOM 1600 C CA . ASP A 1 203 ? 10.039 28.953 33.375 1 80.56 203 ASP A CA 1
ATOM 1601 C C . ASP A 1 203 ? 9.891 30.266 32.594 1 80.56 203 ASP A C 1
ATOM 1603 O O . ASP A 1 203 ? 9.289 31.219 33.094 1 80.56 203 ASP A O 1
ATOM 1607 N N . ALA A 1 204 ? 10.375 30.266 31.422 1 83.94 204 ALA A N 1
ATOM 1608 C CA . ALA A 1 204 ? 10.266 31.484 30.609 1 83.94 204 ALA A CA 1
ATOM 1609 C C . ALA A 1 204 ? 8.812 31.734 30.219 1 83.94 204 ALA A C 1
ATOM 1611 O O . ALA A 1 204 ? 8.031 30.812 30.047 1 83.94 204 ALA A O 1
ATOM 1612 N N . PRO A 1 205 ? 8.492 33 30.141 1 86.94 205 PRO A N 1
ATOM 1613 C CA . PRO A 1 205 ? 7.129 33.281 29.688 1 86.94 205 PRO A CA 1
ATOM 1614 C C . PRO A 1 205 ? 6.855 32.719 28.281 1 86.94 205 PRO A C 1
ATOM 1616 O O . PRO A 1 205 ? 7.75 32.719 27.438 1 86.94 205 PRO A O 1
ATOM 1619 N N . ILE A 1 206 ? 5.668 32.281 28.125 1 86.44 206 ILE A N 1
ATOM 1620 C CA . ILE A 1 206 ? 5.246 31.781 26.828 1 86.44 206 ILE A CA 1
ATOM 1621 C C . ILE A 1 206 ? 4.914 32.938 25.891 1 86.44 206 ILE A C 1
ATOM 1623 O O . ILE A 1 206 ? 4.16 33.844 26.25 1 86.44 206 ILE A O 1
ATOM 1627 N N . SER A 1 207 ? 5.516 33 24.812 1 88.56 207 SER A N 1
ATOM 1628 C CA . SER A 1 207 ? 5.215 33.938 23.75 1 88.56 207 SER A CA 1
ATOM 1629 C C . SER A 1 207 ? 4.469 33.281 22.594 1 88.56 207 SER A C 1
ATOM 1631 O O . SER A 1 207 ? 4.863 32.188 22.141 1 88.56 207 SER A O 1
ATOM 1633 N N . LEU A 1 208 ? 3.418 33.875 22.203 1 94.5 208 LEU A N 1
ATOM 1634 C CA . LEU A 1 208 ? 2.613 33.344 21.109 1 94.5 208 LEU A CA 1
ATOM 1635 C C . LEU A 1 208 ? 2.914 34.062 19.812 1 94.5 208 LEU A C 1
ATOM 1637 O O . LEU A 1 208 ? 3.18 35.25 19.797 1 94.5 208 LEU A O 1
ATOM 1641 N N . PRO A 1 209 ? 2.955 33.312 18.734 1 94.88 209 PRO A N 1
ATOM 1642 C CA . PRO A 1 209 ? 2.971 34 17.469 1 94.88 209 PRO A CA 1
ATOM 1643 C C . PRO A 1 209 ? 1.711 34.844 17.234 1 94.88 209 PRO A C 1
ATOM 1645 O O . PRO A 1 209 ? 0.688 34.625 17.891 1 94.88 209 PRO A O 1
ATOM 1648 N N . SER A 1 210 ? 1.724 35.781 16.328 1 94.56 210 SER A N 1
ATOM 1649 C CA . SER A 1 210 ? 0.649 36.75 16.125 1 94.56 210 SER A CA 1
ATOM 1650 C C . SER A 1 210 ? -0.62 36.062 15.625 1 94.56 210 SER A C 1
ATOM 1652 O O . SER A 1 210 ? -1.724 36.594 15.812 1 94.56 210 SER A O 1
ATOM 1654 N N . TRP A 1 211 ? -0.484 34.938 15.078 1 96.81 211 TRP A N 1
ATOM 1655 C CA . TRP A 1 211 ? -1.627 34.312 14.438 1 96.81 211 TRP A CA 1
ATOM 1656 C C . TRP A 1 211 ? -2.318 33.344 15.391 1 96.81 211 TRP A C 1
ATOM 1658 O O . TRP A 1 211 ? -3.35 32.75 15.047 1 96.81 211 TRP A O 1
ATOM 1668 N N . LEU A 1 212 ? -1.772 33.094 16.594 1 97.5 212 LEU A N 1
ATOM 1669 C CA . LEU A 1 212 ? -2.311 32.125 17.547 1 97.5 212 LEU A CA 1
ATOM 1670 C C . LEU A 1 212 ? -2.744 32.812 18.828 1 97.5 212 LEU A C 1
ATOM 1672 O O . LEU A 1 212 ? -1.908 33.344 19.578 1 97.5 212 LEU A O 1
ATOM 1676 N N . SER A 1 213 ? -4.035 32.844 19.156 1 97.75 213 SER A N 1
ATOM 1677 C CA . SER A 1 213 ? -4.543 33.438 20.391 1 97.75 213 SER A CA 1
ATOM 1678 C C . SER A 1 213 ? -4.352 32.5 21.578 1 97.75 213 SER A C 1
ATOM 1680 O O . SER A 1 213 ? -4.043 31.328 21.406 1 97.75 213 SER A O 1
ATOM 1682 N N . LYS A 1 214 ? -4.562 33.031 22.703 1 97.31 214 LYS A N 1
ATOM 1683 C CA . LYS A 1 214 ? -4.523 32.219 23.922 1 97.31 214 LYS A CA 1
ATOM 1684 C C . LYS A 1 214 ? -5.609 31.156 23.906 1 97.31 214 LYS A C 1
ATOM 1686 O O . LYS A 1 214 ? -5.402 30.047 24.391 1 97.31 214 LYS A O 1
ATOM 1691 N N . GLU A 1 215 ? -6.691 31.547 23.344 1 98 215 GLU A N 1
ATOM 1692 C CA . GLU A 1 215 ? -7.797 30.594 23.25 1 98 215 GLU A CA 1
ATOM 1693 C C . GLU A 1 215 ? -7.457 29.453 22.297 1 98 215 GLU A C 1
ATOM 1695 O O . GLU A 1 215 ? -7.801 28.297 22.547 1 98 215 GLU A O 1
ATOM 1700 N N . ASP A 1 216 ? -6.828 29.797 21.219 1 98.25 216 ASP A N 1
ATOM 1701 C CA . ASP A 1 216 ? -6.387 28.781 20.281 1 98.25 216 ASP A CA 1
ATOM 1702 C C . ASP A 1 216 ? -5.422 27.797 20.938 1 98.25 216 ASP A C 1
ATOM 1704 O O . ASP A 1 216 ? -5.598 26.578 20.844 1 98.25 216 ASP A O 1
ATOM 1708 N N . LEU A 1 217 ? -4.422 28.359 21.594 1 98.12 217 LEU A N 1
ATOM 1709 C CA . LEU A 1 217 ? -3.439 27.531 22.266 1 98.12 217 LEU A CA 1
ATOM 1710 C C . LEU A 1 217 ? -4.113 26.625 23.297 1 98.12 217 LEU A C 1
ATOM 1712 O O . LEU A 1 217 ? -3.76 25.453 23.422 1 98.12 217 LEU A O 1
ATOM 1716 N N . ALA A 1 218 ? -5.031 27.203 24.031 1 98.19 218 ALA A N 1
ATOM 1717 C CA . ALA A 1 218 ? -5.738 26.438 25.062 1 98.19 218 ALA A CA 1
ATOM 1718 C C . ALA A 1 218 ? -6.488 25.266 24.438 1 98.19 218 ALA A C 1
ATOM 1720 O O . ALA A 1 218 ? -6.559 24.188 25.031 1 98.19 218 ALA A O 1
ATOM 1721 N N . TYR A 1 219 ? -7.027 25.438 23.312 1 98.56 219 TYR A N 1
ATOM 1722 C CA . TYR A 1 219 ? -7.734 24.359 22.625 1 98.56 219 TYR A CA 1
ATOM 1723 C C . TYR A 1 219 ? -6.777 23.219 22.266 1 98.56 219 TYR A C 1
ATOM 1725 O O . TYR A 1 219 ? -7.023 22.062 22.609 1 98.56 219 TYR A O 1
ATOM 1733 N N . TYR A 1 220 ? -5.719 23.547 21.594 1 98.69 220 TYR A N 1
ATOM 1734 C CA . TYR A 1 220 ? -4.727 22.531 21.25 1 98.69 220 TYR A CA 1
ATOM 1735 C C . TYR A 1 220 ? -4.223 21.812 22.5 1 98.69 220 TYR A C 1
ATOM 1737 O O . TYR A 1 220 ? -4.164 20.578 22.531 1 98.69 220 TYR A O 1
ATOM 1745 N N . ALA A 1 221 ? -3.885 22.641 23.484 1 98.56 221 ALA A N 1
ATOM 1746 C CA . ALA A 1 221 ? -3.309 22.094 24.703 1 98.56 221 ALA A CA 1
ATOM 1747 C C . ALA A 1 221 ? -4.285 21.141 25.391 1 98.56 221 ALA A C 1
ATOM 1749 O O . ALA A 1 221 ? -3.885 20.094 25.906 1 98.56 221 ALA A O 1
ATOM 1750 N N . SER A 1 222 ? -5.523 21.484 25.422 1 98.62 222 SER A N 1
ATOM 1751 C CA . SER A 1 222 ? -6.52 20.641 26.094 1 98.62 222 SER A CA 1
ATOM 1752 C C . SER A 1 222 ? -6.594 19.266 25.453 1 98.62 222 SER A C 1
ATOM 1754 O O . SER A 1 222 ? -6.809 18.266 26.141 1 98.62 222 SER A O 1
ATOM 1756 N N . LYS A 1 223 ? -6.422 19.156 24.172 1 98.69 223 LYS A N 1
ATOM 1757 C CA . LYS A 1 223 ? -6.484 17.875 23.469 1 98.69 223 LYS A CA 1
ATOM 1758 C C . LYS A 1 223 ? -5.207 17.062 23.672 1 98.69 223 LYS A C 1
ATOM 1760 O O . LYS A 1 223 ? -5.262 15.875 23.969 1 98.69 223 LYS A O 1
ATOM 1765 N N . PHE A 1 224 ? -4.07 17.703 23.625 1 98.69 224 PHE A N 1
ATOM 1766 C CA . PHE A 1 224 ? -2.805 17 23.781 1 98.69 224 PHE A CA 1
ATOM 1767 C C . PHE A 1 224 ? -2.568 16.625 25.234 1 98.69 224 PHE A C 1
ATOM 1769 O O . PHE A 1 224 ? -1.858 15.656 25.516 1 98.69 224 PHE A O 1
ATOM 1776 N N . ASP A 1 225 ? -3.148 17.422 26.156 1 98.19 225 ASP A N 1
ATOM 1777 C CA . ASP A 1 225 ? -3.094 17.031 27.562 1 98.19 225 ASP A CA 1
ATOM 1778 C C . ASP A 1 225 ? -3.807 15.695 27.781 1 98.19 225 ASP A C 1
ATOM 1780 O O . ASP A 1 225 ? -3.42 14.914 28.656 1 98.19 225 ASP A O 1
ATOM 1784 N N . LYS A 1 226 ? -4.754 15.469 27 1 97 226 LYS A N 1
ATOM 1785 C CA . LYS A 1 226 ? -5.539 14.242 27.109 1 97 226 LYS A CA 1
ATOM 1786 C C . LYS A 1 226 ? -4.867 13.086 26.391 1 97 226 LYS A C 1
ATOM 1788 O O . LYS A 1 226 ? -4.75 11.984 26.938 1 97 226 LYS A O 1
ATOM 1793 N N . THR A 1 227 ? -4.363 13.25 25.203 1 96.75 227 THR A N 1
ATOM 1794 C CA . THR A 1 227 ? -3.916 12.164 24.328 1 96.75 227 THR A CA 1
ATOM 1795 C C . THR A 1 227 ? -2.408 11.961 24.453 1 96.75 227 THR A C 1
ATOM 1797 O O . THR A 1 227 ? -1.886 10.906 24.078 1 96.75 227 THR A O 1
ATOM 1800 N N . GLY A 1 228 ? -1.722 13.016 24.984 1 97.25 228 GLY A N 1
ATOM 1801 C CA . GLY A 1 228 ? -0.276 13.031 24.828 1 97.25 228 GLY A CA 1
ATOM 1802 C C . GLY A 1 228 ? 0.162 13.25 23.391 1 97.25 228 GLY A C 1
ATOM 1803 O O . GLY A 1 228 ? -0.662 13.547 22.531 1 97.25 228 GLY A O 1
ATOM 1804 N N . PHE A 1 229 ? 1.459 13.07 23.188 1 98.5 229 PHE A N 1
ATOM 1805 C CA . PHE A 1 229 ? 2.02 13.352 21.875 1 98.5 229 PHE A CA 1
ATOM 1806 C C . PHE A 1 229 ? 2.332 12.062 21.125 1 98.5 229 PHE A C 1
ATOM 1808 O O . PHE A 1 229 ? 2.646 12.086 19.938 1 98.5 229 PHE A O 1
ATOM 1815 N N . THR A 1 230 ? 2.191 10.891 21.766 1 98.62 230 THR A N 1
ATOM 1816 C CA . THR A 1 230 ? 2.656 9.609 21.234 1 98.62 230 THR A CA 1
ATOM 1817 C C . THR A 1 230 ? 1.988 9.312 19.891 1 98.62 230 THR A C 1
ATOM 1819 O O . THR A 1 230 ? 2.646 8.859 18.953 1 98.62 230 THR A O 1
ATOM 1822 N N . GLY A 1 231 ? 0.698 9.531 19.766 1 98.69 231 GLY A N 1
ATOM 1823 C CA . GLY A 1 231 ? 0 9.305 18.516 1 98.69 231 GLY A CA 1
ATOM 1824 C C . GLY A 1 231 ? 0.608 10.062 17.344 1 98.69 231 GLY A C 1
ATOM 1825 O O . GLY A 1 231 ? 0.875 9.477 16.297 1 98.69 231 GLY A O 1
ATOM 1826 N N . GLY A 1 232 ? 0.849 11.344 17.594 1 98.81 232 GLY A N 1
ATOM 1827 C CA . GLY A 1 232 ? 1.475 12.164 16.562 1 98.81 232 GLY A CA 1
ATOM 1828 C C . GLY A 1 232 ? 2.902 11.75 16.266 1 98.81 232 GLY A C 1
ATOM 1829 O O . GLY A 1 232 ? 3.311 11.719 15.102 1 98.81 232 GLY A O 1
ATOM 1830 N N . LEU A 1 233 ? 3.674 11.367 17.297 1 98.88 233 LEU A N 1
ATOM 1831 C CA . LEU A 1 233 ? 5.074 10.992 17.141 1 98.88 233 LEU A CA 1
ATOM 1832 C C . LEU A 1 233 ? 5.211 9.688 16.375 1 98.88 233 LEU A C 1
ATOM 1834 O O . LEU A 1 233 ? 6.23 9.445 15.719 1 98.88 233 LEU A O 1
ATOM 1838 N N . ASN A 1 234 ? 4.18 8.875 16.391 1 98.88 234 ASN A N 1
ATOM 1839 C CA . ASN A 1 234 ? 4.211 7.602 15.68 1 98.88 234 ASN A CA 1
ATOM 1840 C C . ASN A 1 234 ? 4.277 7.805 14.172 1 98.88 234 ASN A C 1
ATOM 1842 O O . ASN A 1 234 ? 4.793 6.949 13.445 1 98.88 234 ASN A O 1
ATOM 1846 N N . TYR A 1 235 ? 3.791 8.938 13.648 1 98.94 235 TYR A N 1
ATOM 1847 C CA . TYR A 1 235 ? 3.93 9.25 12.234 1 98.94 235 TYR A CA 1
ATOM 1848 C C . TYR A 1 235 ? 5.395 9.406 11.844 1 98.94 235 TYR A C 1
ATOM 1850 O O . TYR A 1 235 ? 5.801 9.016 10.75 1 98.94 235 TYR A O 1
ATOM 1858 N N . TYR A 1 236 ? 6.16 9.961 12.75 1 98.88 236 TYR A N 1
ATOM 1859 C CA . TYR A 1 236 ? 7.598 10.078 12.531 1 98.88 236 TYR A CA 1
ATOM 1860 C C . TYR A 1 236 ? 8.281 8.727 12.633 1 98.88 236 TYR A C 1
ATOM 1862 O O . TYR A 1 236 ? 9.227 8.445 11.898 1 98.88 236 TYR A O 1
ATOM 1870 N N . ARG A 1 237 ? 7.785 7.934 13.484 1 98.88 237 ARG A N 1
ATOM 1871 C CA . ARG A 1 237 ? 8.438 6.668 13.797 1 98.88 237 ARG A CA 1
ATOM 1872 C C . ARG A 1 237 ? 8.195 5.637 12.703 1 98.88 237 ARG A C 1
ATOM 1874 O O . ARG A 1 237 ? 8.859 4.602 12.664 1 98.88 237 ARG A O 1
ATOM 1881 N N . THR A 1 238 ? 7.242 5.918 11.797 1 98.62 238 THR A N 1
ATOM 1882 C CA . THR A 1 238 ? 6.918 4.938 10.766 1 98.62 238 THR A CA 1
ATOM 1883 C C . THR A 1 238 ? 7.629 5.273 9.453 1 98.62 238 THR A C 1
ATOM 1885 O O . THR A 1 238 ? 7.41 4.617 8.438 1 98.62 238 THR A O 1
ATOM 1888 N N . LEU A 1 239 ? 8.508 6.227 9.445 1 98.81 239 LEU A N 1
ATOM 1889 C CA . LEU A 1 239 ? 9.141 6.656 8.211 1 98.81 239 LEU A CA 1
ATOM 1890 C C . LEU A 1 239 ? 9.906 5.508 7.559 1 98.81 239 LEU A C 1
ATOM 1892 O O . LEU A 1 239 ? 9.766 5.262 6.359 1 98.81 239 LEU A O 1
ATOM 1896 N N . ASN A 1 240 ? 10.664 4.742 8.336 1 98.62 240 ASN A N 1
ATOM 1897 C CA . ASN A 1 240 ? 11.406 3.623 7.762 1 98.62 240 ASN A CA 1
ATOM 1898 C C . ASN A 1 240 ? 10.477 2.477 7.375 1 98.62 240 ASN A C 1
ATOM 1900 O O . ASN A 1 240 ? 10.695 1.805 6.367 1 98.62 240 ASN A O 1
ATOM 1904 N N . THR A 1 241 ? 9.484 2.223 8.18 1 98.44 241 THR A N 1
ATOM 1905 C CA . THR A 1 241 ? 8.5 1.201 7.828 1 98.44 241 THR A CA 1
ATOM 1906 C C . THR A 1 241 ? 7.766 1.577 6.543 1 98.44 241 THR A C 1
ATOM 1908 O O . THR A 1 241 ? 7.574 0.737 5.664 1 98.44 241 THR A O 1
ATOM 1911 N N . ASN A 1 242 ? 7.344 2.852 6.449 1 98.69 242 ASN A N 1
ATOM 1912 C CA . ASN A 1 242 ? 6.742 3.336 5.211 1 98.69 242 ASN A CA 1
ATOM 1913 C C . ASN A 1 242 ? 7.66 3.096 4.012 1 98.69 242 ASN A C 1
ATOM 1915 O O . ASN A 1 242 ? 7.211 2.621 2.969 1 98.69 242 ASN A O 1
ATOM 1919 N N . TRP A 1 243 ? 8.922 3.434 4.23 1 98.56 243 TRP A N 1
ATOM 1920 C CA . TRP A 1 243 ? 9.906 3.242 3.172 1 98.56 243 TRP A CA 1
ATOM 1921 C C . TRP A 1 243 ? 9.914 1.795 2.693 1 98.56 243 TRP A C 1
ATOM 1923 O O . TRP A 1 243 ? 9.93 1.532 1.487 1 98.56 243 TRP A O 1
ATOM 1933 N N . GLU A 1 244 ? 9.812 0.904 3.574 1 98 244 GLU A N 1
ATOM 1934 C CA . GLU A 1 244 ? 9.852 -0.519 3.25 1 98 244 GLU A CA 1
ATOM 1935 C C . GLU A 1 244 ? 8.594 -0.944 2.492 1 98 244 GLU A C 1
ATOM 1937 O O . GLU A 1 244 ? 8.688 -1.534 1.414 1 98 244 GLU A O 1
ATOM 1942 N N . VAL A 1 245 ? 7.461 -0.531 2.979 1 98.06 245 VAL A N 1
ATOM 1943 C CA . VAL A 1 245 ? 6.227 -1.127 2.479 1 98.06 245 VAL A CA 1
ATOM 1944 C C . VAL A 1 245 ? 5.723 -0.338 1.272 1 98.06 245 VAL A C 1
ATOM 1946 O O . VAL A 1 245 ? 4.777 -0.756 0.6 1 98.06 245 VAL A O 1
ATOM 1949 N N . THR A 1 246 ? 6.297 0.744 0.932 1 98.56 246 THR A N 1
ATOM 1950 C CA . THR A 1 246 ? 5.848 1.501 -0.231 1 98.56 246 THR A CA 1
ATOM 1951 C C . THR A 1 246 ? 6.801 1.3 -1.407 1 98.56 246 THR A C 1
ATOM 1953 O O . THR A 1 246 ? 6.777 2.072 -2.367 1 98.56 246 THR A O 1
ATOM 1956 N N . ALA A 1 247 ? 7.582 0.234 -1.36 1 98.62 247 ALA A N 1
ATOM 1957 C CA . ALA A 1 247 ? 8.492 -0.127 -2.439 1 98.62 247 ALA A CA 1
ATOM 1958 C C . ALA A 1 247 ? 7.758 -0.222 -3.773 1 98.62 247 ALA A C 1
ATOM 1960 O O . ALA A 1 247 ? 8.305 0.133 -4.82 1 98.62 247 ALA A O 1
ATOM 1961 N N . PRO A 1 248 ? 6.52 -0.663 -3.844 1 98.69 248 PRO A N 1
ATOM 1962 C CA . PRO A 1 248 ? 5.809 -0.734 -5.121 1 98.69 248 PRO A CA 1
ATOM 1963 C C . PRO A 1 248 ? 5.762 0.61 -5.848 1 98.69 248 PRO A C 1
ATOM 1965 O O . PRO A 1 248 ? 5.617 0.651 -7.07 1 98.69 248 PRO A O 1
ATOM 1968 N N . TRP A 1 249 ? 5.922 1.672 -5.164 1 98.56 249 TRP A N 1
ATOM 1969 C CA . TRP A 1 249 ? 5.727 2.979 -5.785 1 98.56 249 TRP A CA 1
ATOM 1970 C C . TRP A 1 249 ? 7.066 3.668 -6.031 1 98.56 249 TRP A C 1
ATOM 1972 O O . TRP A 1 249 ? 7.113 4.879 -6.25 1 98.56 249 TRP A O 1
ATOM 1982 N N . THR A 1 250 ? 8.164 2.893 -5.906 1 97.56 250 THR A N 1
ATOM 1983 C CA . THR A 1 250 ? 9.43 3.432 -6.391 1 97.56 250 THR A CA 1
ATOM 1984 C C . THR A 1 250 ? 9.289 3.938 -7.824 1 97.56 250 THR A C 1
ATOM 1986 O O . THR A 1 250 ? 8.734 3.246 -8.68 1 97.56 250 THR A O 1
ATOM 1989 N N . ASN A 1 251 ? 9.68 5.234 -8.023 1 95.31 251 ASN A N 1
ATOM 1990 C CA . ASN A 1 251 ? 9.602 5.906 -9.312 1 95.31 251 ASN A CA 1
ATOM 1991 C C . ASN A 1 251 ? 8.156 6.164 -9.727 1 95.31 251 ASN A C 1
ATOM 1993 O O . ASN A 1 251 ? 7.863 6.352 -10.906 1 95.31 251 ASN A O 1
ATOM 1997 N N . GLY A 1 252 ? 7.273 6.043 -8.734 1 96.38 252 GLY A N 1
ATOM 1998 C CA . GLY A 1 252 ? 5.891 6.398 -9.008 1 96.38 252 GLY A CA 1
ATOM 1999 C C . GLY A 1 252 ? 5.672 7.895 -9.125 1 96.38 252 GLY A C 1
ATOM 2000 O O . GLY A 1 252 ? 6.336 8.68 -8.453 1 96.38 252 GLY A O 1
ATOM 2001 N N . GLN A 1 253 ? 4.668 8.305 -9.953 1 97.31 253 GLN A N 1
ATOM 2002 C CA . GLN A 1 253 ? 4.305 9.703 -10.125 1 97.31 253 GLN A CA 1
ATOM 2003 C C . GLN A 1 253 ? 2.928 9.992 -9.531 1 97.31 253 GLN A C 1
ATOM 2005 O O . GLN A 1 253 ? 2.057 9.117 -9.516 1 97.31 253 GLN A O 1
ATOM 2010 N N . VAL A 1 254 ? 2.771 11.148 -9.008 1 98.06 254 VAL A N 1
ATOM 2011 C CA . VAL A 1 254 ? 1.462 11.633 -8.586 1 98.06 254 VAL A CA 1
ATOM 2012 C C . VAL A 1 254 ? 0.747 12.281 -9.766 1 98.06 254 VAL A C 1
ATOM 2014 O O . VAL A 1 254 ? 1.173 13.328 -10.258 1 98.06 254 VAL A O 1
ATOM 2017 N N . LYS A 1 255 ? -0.353 11.688 -10.203 1 97 255 LYS A N 1
ATOM 2018 C CA . LYS A 1 255 ? -1.018 12.148 -11.414 1 97 255 LYS A CA 1
ATOM 2019 C C . LYS A 1 255 ? -2.367 12.789 -11.094 1 97 255 LYS A C 1
ATOM 2021 O O . LYS A 1 255 ? -3.377 12.469 -11.727 1 97 255 LYS A O 1
ATOM 2026 N N . VAL A 1 256 ? -2.387 13.609 -10.102 1 98.12 256 VAL A N 1
ATOM 2027 C CA . VAL A 1 256 ? -3.525 14.414 -9.688 1 98.12 256 VAL A CA 1
ATOM 2028 C C . VAL A 1 256 ? -3.195 15.898 -9.859 1 98.12 256 VAL A C 1
ATOM 2030 O O . VAL A 1 256 ? -2.092 16.328 -9.523 1 98.12 256 VAL A O 1
ATOM 2033 N N . PRO A 1 257 ? -4.164 16.703 -10.477 1 98.44 257 PRO A N 1
ATOM 2034 C CA . PRO A 1 257 ? -3.9 18.156 -10.492 1 98.44 257 PRO A CA 1
ATOM 2035 C C . PRO A 1 257 ? -3.543 18.703 -9.117 1 98.44 257 PRO A C 1
ATOM 2037 O O . PRO A 1 257 ? -4.258 18.453 -8.141 1 98.44 257 PRO A O 1
ATOM 2040 N N . THR A 1 258 ? -2.408 19.453 -9.039 1 98.62 258 THR A N 1
ATOM 2041 C CA . THR A 1 258 ? -1.873 19.797 -7.727 1 98.62 258 THR A CA 1
ATOM 2042 C C . THR A 1 258 ? -1.365 21.234 -7.707 1 98.62 258 THR A C 1
ATOM 2044 O O . THR A 1 258 ? -0.729 21.688 -8.656 1 98.62 258 THR A O 1
ATOM 2047 N N . LYS A 1 259 ? -1.738 21.938 -6.723 1 98.69 259 LYS A N 1
ATOM 2048 C CA . LYS A 1 259 ? -1.089 23.188 -6.328 1 98.69 259 LYS A CA 1
ATOM 2049 C C . LYS A 1 259 ? -0.292 23 -5.039 1 98.69 259 LYS A C 1
ATOM 2051 O O . LYS A 1 259 ? -0.757 22.344 -4.102 1 98.69 259 LYS A O 1
ATOM 2056 N N . PHE A 1 260 ? 0.946 23.547 -5.027 1 98.75 260 PHE A N 1
ATOM 2057 C CA . PHE A 1 260 ? 1.804 23.453 -3.852 1 98.75 260 PHE A CA 1
ATOM 2058 C C . PHE A 1 260 ? 2.154 24.844 -3.328 1 98.75 260 PHE A C 1
ATOM 2060 O O . PHE A 1 260 ? 2.482 25.734 -4.109 1 98.75 260 PHE A O 1
ATOM 2067 N N . ILE A 1 261 ? 2.029 25.016 -1.965 1 98.88 261 ILE A N 1
ATOM 2068 C CA . ILE A 1 261 ? 2.322 26.297 -1.336 1 98.88 261 ILE A CA 1
ATOM 2069 C C . ILE A 1 261 ? 3.229 26.094 -0.126 1 98.88 261 ILE A C 1
ATOM 2071 O O . ILE A 1 261 ? 3.014 25.172 0.665 1 98.88 261 ILE A O 1
ATOM 2075 N N . VAL A 1 262 ? 4.254 26.922 0.039 1 98.75 262 VAL A N 1
ATOM 2076 C CA . VAL A 1 262 ? 5.152 26.828 1.186 1 98.75 262 VAL A CA 1
ATOM 2077 C C . VAL A 1 262 ? 5.652 28.219 1.556 1 98.75 262 VAL A C 1
ATOM 2079 O O . VAL A 1 262 ? 5.645 29.141 0.725 1 98.75 262 VAL A O 1
ATOM 2082 N N . GLY A 1 263 ? 5.957 28.438 2.811 1 98.69 263 GLY A N 1
ATOM 2083 C CA . GLY A 1 263 ? 6.602 29.672 3.232 1 98.69 263 GLY A CA 1
ATOM 2084 C C . GLY A 1 263 ? 8.117 29.625 3.104 1 98.69 263 GLY A C 1
ATOM 2085 O O . GLY A 1 263 ? 8.727 28.578 3.316 1 98.69 263 GLY A O 1
ATOM 2086 N N . ASP A 1 264 ? 8.734 30.766 2.855 1 98.38 264 ASP A N 1
ATOM 2087 C CA . ASP A 1 264 ? 10.18 30.812 2.65 1 98.38 264 ASP A CA 1
ATOM 2088 C C . ASP A 1 264 ? 10.922 30.625 3.969 1 98.38 264 ASP A C 1
ATOM 2090 O O . ASP A 1 264 ? 12.117 30.312 3.977 1 98.38 264 ASP A O 1
ATOM 2094 N N . LEU A 1 265 ? 10.234 30.828 5.113 1 98.5 265 LEU A N 1
ATOM 2095 C CA . LEU A 1 265 ? 10.859 30.641 6.418 1 98.5 265 LEU A CA 1
ATOM 2096 C C . LEU A 1 265 ? 10.555 29.266 6.98 1 98.5 265 LEU A C 1
ATOM 2098 O O . LEU A 1 265 ? 10.969 28.938 8.094 1 98.5 265 LEU A O 1
ATOM 2102 N N . ASP A 1 266 ? 9.844 28.438 6.262 1 98.62 266 ASP A N 1
ATOM 2103 C CA . ASP A 1 266 ? 9.438 27.109 6.684 1 98.62 266 ASP A CA 1
ATOM 2104 C C . ASP A 1 266 ? 10.648 26.188 6.848 1 98.62 266 ASP A C 1
ATOM 2106 O O . ASP A 1 266 ? 11.484 26.094 5.945 1 98.62 266 ASP A O 1
ATOM 2110 N N . LEU A 1 267 ? 10.719 25.516 7.957 1 98.06 267 LEU A N 1
ATOM 2111 C CA . LEU A 1 267 ? 11.828 24.609 8.219 1 98.06 267 LEU A CA 1
ATOM 2112 C C . LEU A 1 267 ? 11.867 23.484 7.188 1 98.06 267 LEU A C 1
ATOM 2114 O O . LEU A 1 267 ? 12.938 22.984 6.84 1 98.06 267 LEU A O 1
ATOM 2118 N N . THR A 1 268 ? 10.703 23.016 6.625 1 97.75 268 THR A N 1
ATOM 2119 C CA . THR A 1 268 ? 10.664 21.922 5.668 1 97.75 268 THR A CA 1
ATOM 2120 C C . THR A 1 268 ? 11.172 22.375 4.301 1 97.75 268 THR A C 1
ATOM 2122 O O . THR A 1 268 ? 11.711 21.562 3.537 1 97.75 268 THR A O 1
ATOM 2125 N N . TYR A 1 269 ? 10.969 23.641 3.977 1 98 269 TYR A N 1
ATOM 2126 C CA . TYR A 1 269 ? 11.492 24.234 2.752 1 98 269 TYR A CA 1
ATOM 2127 C C . TYR A 1 269 ? 13.008 24.391 2.826 1 98 269 TYR A C 1
ATOM 2129 O O . TYR A 1 269 ? 13.695 24.281 1.812 1 98 269 TYR A O 1
ATOM 2137 N N . ASN A 1 270 ? 13.508 24.547 4 1 98 270 ASN A N 1
ATOM 2138 C CA . ASN A 1 270 ? 14.914 24.859 4.219 1 98 270 ASN A CA 1
ATOM 2139 C C . ASN A 1 270 ? 15.68 23.672 4.789 1 98 270 ASN A C 1
ATOM 2141 O O . ASN A 1 270 ? 16.656 23.844 5.52 1 98 270 ASN A O 1
ATOM 2145 N N . SER A 1 271 ? 15.172 22.484 4.527 1 96.12 271 SER A N 1
ATOM 2146 C CA . SER A 1 271 ? 15.844 21.266 4.988 1 96.12 271 SER A CA 1
ATOM 2147 C C . SER A 1 271 ? 15.828 20.188 3.916 1 96.12 271 SER A C 1
ATOM 2149 O O . SER A 1 271 ? 14.992 20.219 3.006 1 96.12 271 SER A O 1
ATOM 2151 N N . LEU A 1 272 ? 16.797 19.25 3.967 1 94.69 272 LEU A N 1
ATOM 2152 C CA . LEU A 1 272 ? 16.844 18 3.232 1 94.69 272 LEU A CA 1
ATOM 2153 C C . LEU A 1 272 ? 16.797 18.234 1.728 1 94.69 272 LEU A C 1
ATOM 2155 O O . LEU A 1 272 ? 16.203 17.453 0.984 1 94.69 272 LEU A O 1
ATOM 2159 N N . GLY A 1 273 ? 17.25 19.422 1.278 1 94.44 273 GLY A N 1
ATOM 2160 C CA . GLY A 1 273 ? 17.328 19.688 -0.148 1 94.44 273 GLY A CA 1
ATOM 2161 C C . GLY A 1 273 ? 15.977 20.031 -0.763 1 94.44 273 GLY A C 1
ATOM 2162 O O . GLY A 1 273 ? 15.836 20.031 -1.987 1 94.44 273 GLY A O 1
ATOM 2163 N N . ALA A 1 274 ? 15 20.359 0.048 1 96.94 274 ALA A N 1
ATOM 2164 C CA . ALA A 1 274 ? 13.633 20.594 -0.421 1 96.94 274 ALA A CA 1
ATOM 2165 C C . ALA A 1 274 ? 13.578 21.812 -1.353 1 96.94 274 ALA A C 1
ATOM 2167 O O . ALA A 1 274 ? 12.883 21.781 -2.369 1 96.94 274 ALA A O 1
ATOM 2168 N N . LYS A 1 275 ? 14.305 22.797 -0.982 1 96.56 275 LYS A N 1
ATOM 2169 C CA . LYS A 1 275 ? 14.305 24.016 -1.784 1 96.56 275 LYS A CA 1
ATOM 2170 C C . LYS A 1 275 ? 14.758 23.734 -3.213 1 96.56 275 LYS A C 1
ATOM 2172 O O . LYS A 1 275 ? 14.102 24.141 -4.172 1 96.56 275 LYS A O 1
ATOM 2177 N N . GLU A 1 276 ? 15.828 23.047 -3.359 1 96.31 276 GLU A N 1
ATOM 2178 C CA . GLU A 1 276 ? 16.344 22.688 -4.676 1 96.31 276 GLU A CA 1
ATOM 2179 C C . GLU A 1 276 ? 15.352 21.797 -5.43 1 96.31 276 GLU A C 1
ATOM 2181 O O . GLU A 1 276 ? 15.133 21.984 -6.629 1 96.31 276 GLU A O 1
ATOM 2186 N N . TYR A 1 277 ? 14.734 20.875 -4.77 1 97.19 277 TYR A N 1
ATOM 2187 C CA . TYR A 1 277 ? 13.758 19.969 -5.363 1 97.19 277 TYR A CA 1
ATOM 2188 C C . TYR A 1 277 ? 12.539 20.734 -5.859 1 97.19 277 TYR A C 1
ATOM 2190 O O . TYR A 1 277 ? 12.094 20.531 -6.992 1 97.19 277 TYR A O 1
ATOM 2198 N N . ILE A 1 278 ? 12.047 21.609 -5.023 1 96.75 278 ILE A N 1
ATOM 2199 C CA . ILE A 1 278 ? 10.828 22.359 -5.312 1 96.75 278 ILE A CA 1
ATOM 2200 C C . ILE A 1 278 ? 11.078 23.328 -6.477 1 96.75 278 ILE A C 1
ATOM 2202 O O . ILE A 1 278 ? 10.227 23.484 -7.352 1 96.75 278 ILE A O 1
ATOM 2206 N N . GLU A 1 279 ? 12.25 23.891 -6.473 1 92.75 279 GLU A N 1
ATOM 2207 C CA . GLU A 1 279 ? 12.539 24.953 -7.434 1 92.75 279 GLU A CA 1
ATOM 2208 C C . GLU A 1 279 ? 13.141 24.391 -8.719 1 92.75 279 GLU A C 1
ATOM 2210 O O . GLU A 1 279 ? 13.297 25.109 -9.703 1 92.75 279 GLU A O 1
ATOM 2215 N N . SER A 1 280 ? 13.336 23.172 -8.633 1 86.69 280 SER A N 1
ATOM 2216 C CA . SER A 1 280 ? 13.922 22.531 -9.82 1 86.69 280 SER A CA 1
ATOM 2217 C C . SER A 1 280 ? 12.844 21.875 -10.672 1 86.69 280 SER A C 1
ATOM 2219 O O . SER A 1 280 ? 11.656 21.922 -10.336 1 86.69 280 SER A O 1
ATOM 2221 N N . GLY A 1 281 ? 13.148 21.375 -11.789 1 88.44 281 GLY A N 1
ATOM 2222 C CA . GLY A 1 281 ? 12.258 20.641 -12.672 1 88.44 281 GLY A CA 1
ATOM 2223 C C . GLY A 1 281 ? 11.938 19.234 -12.18 1 88.44 281 GLY A C 1
ATOM 2224 O O . GLY A 1 281 ? 11.047 18.578 -12.703 1 88.44 281 GLY A O 1
ATOM 2225 N N . ARG A 1 282 ? 12.562 18.844 -11.016 1 94.94 282 ARG A N 1
ATOM 2226 C CA . ARG A 1 282 ? 12.375 17.469 -10.531 1 94.94 282 ARG A CA 1
ATOM 2227 C C . ARG A 1 282 ? 11 17.312 -9.891 1 94.94 282 ARG A C 1
ATOM 2229 O O . ARG A 1 282 ? 10.375 16.25 -10.016 1 94.94 282 ARG A O 1
ATOM 2236 N N . PHE A 1 283 ? 10.57 18.344 -9.18 1 97.44 283 PHE A N 1
ATOM 2237 C CA . PHE A 1 283 ? 9.242 18.297 -8.57 1 97.44 283 PHE A CA 1
ATOM 2238 C C . PHE A 1 283 ? 8.172 18.094 -9.625 1 97.44 283 PHE A C 1
ATOM 2240 O O . PHE A 1 283 ? 7.309 17.219 -9.492 1 97.44 283 PHE A O 1
ATOM 2247 N N . LYS A 1 284 ? 8.234 18.734 -10.719 1 95.69 284 LYS A N 1
ATOM 2248 C CA . LYS A 1 284 ? 7.277 18.625 -11.812 1 95.69 284 LYS A CA 1
ATOM 2249 C C . LYS A 1 284 ? 7.387 17.281 -12.516 1 95.69 284 LYS A C 1
ATOM 2251 O O . LYS A 1 284 ? 6.391 16.75 -13 1 95.69 284 LYS A O 1
ATOM 2256 N N . LYS A 1 285 ? 8.555 16.781 -12.555 1 96.31 285 LYS A N 1
ATOM 2257 C CA . LYS A 1 285 ? 8.742 15.461 -13.141 1 96.31 285 LYS A CA 1
ATOM 2258 C C . LYS A 1 285 ? 7.992 14.398 -12.352 1 96.31 285 LYS A C 1
ATOM 2260 O O . LYS A 1 285 ? 7.348 13.516 -12.93 1 96.31 285 LYS A O 1
ATOM 2265 N N . ASP A 1 286 ? 8.055 14.438 -11.023 1 97.56 286 ASP A N 1
ATOM 2266 C CA . ASP A 1 286 ? 7.426 13.461 -10.141 1 97.56 286 ASP A CA 1
ATOM 2267 C C . ASP A 1 286 ? 5.93 13.727 -10 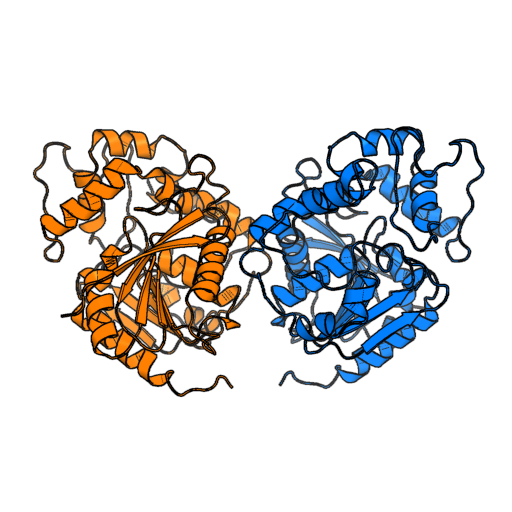1 97.56 286 ASP A C 1
ATOM 2269 O O . ASP A 1 286 ? 5.152 12.805 -9.734 1 97.56 286 ASP A O 1
ATOM 2273 N N . VAL A 1 287 ? 5.535 14.953 -10.125 1 98.25 287 VAL A N 1
ATOM 2274 C CA . VAL A 1 287 ? 4.145 15.383 -10.094 1 98.25 287 VAL A CA 1
ATOM 2275 C C . VAL A 1 287 ? 3.805 16.125 -11.391 1 98.25 287 VAL A C 1
ATOM 2277 O O . VAL A 1 287 ? 3.729 17.359 -11.398 1 98.25 287 VAL A O 1
ATOM 2280 N N . PRO A 1 288 ? 3.467 15.383 -12.422 1 97.5 288 PRO A N 1
ATOM 2281 C CA . PRO A 1 288 ? 3.395 15.969 -13.766 1 97.5 288 PRO A CA 1
ATOM 2282 C C . PRO A 1 288 ? 2.26 16.984 -13.906 1 97.5 288 PRO A C 1
ATOM 2284 O O . PRO A 1 288 ? 2.314 17.859 -14.773 1 97.5 288 PRO A O 1
ATOM 2287 N N . LEU A 1 289 ? 1.248 16.938 -13.062 1 97.62 289 LEU A N 1
ATOM 2288 C CA . LEU A 1 289 ? 0.12 17.859 -13.148 1 97.62 289 LEU A CA 1
ATOM 2289 C C . LEU A 1 289 ? 0.231 18.953 -12.094 1 97.62 289 LEU A C 1
ATOM 2291 O O . LEU A 1 289 ? -0.776 19.562 -11.703 1 97.62 289 LEU A O 1
ATOM 2295 N N . LEU A 1 290 ? 1.429 19.125 -11.578 1 97.56 290 LEU A N 1
ATOM 2296 C CA . LEU A 1 290 ? 1.714 20.25 -10.703 1 97.56 290 LEU A CA 1
ATOM 2297 C C . LEU A 1 290 ? 1.554 21.562 -11.461 1 97.56 290 LEU A C 1
ATOM 2299 O O . LEU A 1 290 ? 2.316 21.859 -12.383 1 97.56 290 LEU A O 1
ATOM 2303 N N . GLU A 1 291 ? 0.581 22.297 -11.172 1 92.81 291 GLU A N 1
ATOM 2304 C CA . GLU A 1 291 ? 0.241 23.484 -11.945 1 92.81 291 GLU A CA 1
ATOM 2305 C C . GLU A 1 291 ? 0.915 24.719 -11.367 1 92.81 291 GLU A C 1
ATOM 2307 O O . GLU A 1 291 ? 1.31 25.625 -12.117 1 92.81 291 GLU A O 1
ATOM 2312 N N . ASP A 1 292 ? 0.905 24.812 -10.047 1 91 292 ASP A N 1
ATOM 2313 C CA . ASP A 1 292 ? 1.42 26.016 -9.422 1 91 292 ASP A CA 1
ATOM 2314 C C . ASP A 1 292 ? 2.242 25.688 -8.18 1 91 292 ASP A C 1
ATOM 2316 O O . ASP A 1 292 ? 1.892 24.781 -7.418 1 91 292 ASP A O 1
ATOM 2320 N N . VAL A 1 293 ? 3.338 26.344 -8.086 1 96.5 293 VAL A N 1
ATOM 2321 C CA . VAL A 1 293 ? 4.168 26.328 -6.887 1 96.5 293 VAL A CA 1
ATOM 2322 C C . VAL A 1 293 ? 4.316 27.75 -6.352 1 96.5 293 VAL A C 1
ATOM 2324 O O . VAL A 1 293 ? 4.805 28.641 -7.055 1 96.5 293 VAL A O 1
ATOM 2327 N N . ILE A 1 294 ? 3.85 27.953 -5.137 1 98.12 294 ILE A N 1
ATOM 2328 C CA . ILE A 1 294 ? 3.873 29.281 -4.539 1 98.12 294 ILE A CA 1
ATOM 2329 C C . ILE A 1 294 ? 4.793 29.281 -3.318 1 98.12 294 ILE A C 1
ATOM 2331 O O . ILE A 1 294 ? 4.637 28.469 -2.416 1 98.12 294 ILE A O 1
ATOM 2335 N N . ILE A 1 295 ? 5.734 30.188 -3.316 1 98.06 295 ILE A N 1
ATOM 2336 C CA . ILE A 1 295 ? 6.57 30.438 -2.145 1 98.06 295 ILE A CA 1
ATOM 2337 C C . ILE A 1 295 ? 6.168 31.75 -1.495 1 98.06 295 ILE A C 1
ATOM 2339 O O . ILE A 1 295 ? 6.371 32.812 -2.078 1 98.06 295 ILE A O 1
ATOM 2343 N N . LEU A 1 296 ? 5.629 31.703 -0.327 1 98.56 296 LEU A N 1
ATOM 2344 C CA . LEU A 1 296 ? 5.199 32.906 0.384 1 98.56 296 LEU A CA 1
ATOM 2345 C C . LEU A 1 296 ? 6.371 33.562 1.124 1 98.56 296 LEU A C 1
ATOM 2347 O O . LEU A 1 296 ? 7.105 32.875 1.841 1 98.56 296 LEU A O 1
ATOM 2351 N N . SER A 1 297 ? 6.484 34.844 1.031 1 98.25 297 SER A N 1
ATOM 2352 C CA . SER A 1 297 ? 7.57 35.594 1.666 1 98.25 297 SER A CA 1
ATOM 2353 C C . SER A 1 297 ? 7.254 35.906 3.125 1 98.25 297 SER A C 1
ATOM 2355 O O . SER A 1 297 ? 6.168 36.406 3.441 1 98.25 297 SER A O 1
ATOM 2357 N N . GLY A 1 298 ? 8.172 35.562 3.99 1 98.12 298 GLY A N 1
ATOM 2358 C CA . GLY A 1 298 ? 8.07 35.906 5.398 1 98.12 298 GLY A CA 1
ATOM 2359 C C . GLY A 1 298 ? 7.133 35 6.168 1 98.12 298 GLY A C 1
ATOM 2360 O O . GLY A 1 298 ? 6.652 35.375 7.246 1 98.12 298 GLY A O 1
ATOM 2361 N N . VAL A 1 299 ? 6.801 33.906 5.602 1 98.56 299 VAL A N 1
ATOM 2362 C CA . VAL A 1 299 ? 5.836 33 6.211 1 98.56 299 VAL A CA 1
ATOM 2363 C C . VAL A 1 299 ? 6.527 31.703 6.613 1 98.56 299 VAL A C 1
ATOM 2365 O O . VAL A 1 299 ? 7.367 31.188 5.875 1 98.56 299 VAL A O 1
ATOM 2368 N N . ALA A 1 300 ? 6.211 31.188 7.777 1 98.38 300 ALA A N 1
ATOM 2369 C CA . ALA A 1 300 ? 6.852 29.984 8.305 1 98.38 300 ALA A CA 1
ATOM 2370 C C . ALA A 1 300 ? 5.984 28.75 8.07 1 98.38 300 ALA A C 1
ATOM 2372 O O . ALA A 1 300 ? 5.355 28.625 7.02 1 98.38 300 ALA A O 1
ATOM 2373 N N . HIS A 1 301 ? 6.016 27.75 8.906 1 98.62 301 HIS A N 1
ATOM 2374 C CA . HIS A 1 301 ? 5.539 26.391 8.656 1 98.62 301 HIS A CA 1
ATOM 2375 C C . HIS A 1 301 ? 4.016 26.328 8.695 1 98.62 301 HIS A C 1
ATOM 2377 O O . HIS A 1 301 ? 3.402 25.578 7.934 1 98.62 301 HIS A O 1
ATOM 2383 N N . PHE A 1 302 ? 3.371 27.109 9.523 1 98.81 302 PHE A N 1
ATOM 2384 C CA . PHE A 1 302 ? 1.926 27.031 9.703 1 98.81 302 PHE A CA 1
ATOM 2385 C C . PHE A 1 302 ? 1.219 28.109 8.898 1 98.81 302 PHE A C 1
ATOM 2387 O O . PHE A 1 302 ? 0.409 28.859 9.438 1 98.81 302 PHE A O 1
ATOM 2394 N N . LEU A 1 303 ? 1.373 28.062 7.645 1 98.81 303 LEU A N 1
ATOM 2395 C CA . LEU A 1 303 ? 1.042 29.141 6.719 1 98.81 303 LEU A CA 1
ATOM 2396 C C . LEU A 1 303 ? -0.469 29.312 6.609 1 98.81 303 LEU A C 1
ATOM 2398 O O . LEU A 1 303 ? -0.955 30.438 6.406 1 98.81 303 LEU A O 1
ATOM 2402 N N . HIS A 1 304 ? -1.264 28.25 6.762 1 98.81 304 HIS A N 1
ATOM 2403 C CA . HIS A 1 304 ? -2.713 28.344 6.641 1 98.81 304 HIS A CA 1
ATOM 2404 C C . HIS A 1 304 ? -3.326 29.016 7.871 1 98.81 304 HIS A C 1
ATOM 2406 O O . HIS A 1 304 ? -4.477 29.453 7.84 1 98.81 304 HIS A O 1
ATOM 2412 N N . GLU A 1 305 ? -2.553 29.047 8.953 1 98.62 305 GLU A N 1
ATOM 2413 C CA . GLU A 1 305 ? -2.969 29.781 10.141 1 98.62 305 GLU A CA 1
ATOM 2414 C C . GLU A 1 305 ? -2.359 31.188 10.156 1 98.62 305 GLU A C 1
ATOM 2416 O O . GLU A 1 305 ? -2.998 32.156 10.602 1 98.62 305 GLU A O 1
ATOM 2421 N N . GLU A 1 306 ? -1.198 31.328 9.609 1 98.38 306 GLU A N 1
ATOM 2422 C CA . GLU A 1 306 ? -0.479 32.594 9.602 1 98.38 306 GLU A CA 1
ATOM 2423 C C . GLU A 1 306 ? -1.061 33.562 8.57 1 98.38 306 GLU A C 1
ATOM 2425 O O . GLU A 1 306 ? -1.161 34.75 8.812 1 98.38 306 GLU A O 1
ATOM 2430 N N . LYS A 1 307 ? -1.389 33.031 7.461 1 98.5 307 LYS A N 1
ATOM 2431 C CA . LYS A 1 307 ? -1.979 33.812 6.379 1 98.5 307 LYS A CA 1
ATOM 2432 C C . LYS A 1 307 ? -3.262 33.156 5.867 1 98.5 307 LYS A C 1
ATOM 2434 O O . LYS A 1 307 ? -3.367 32.812 4.688 1 98.5 307 LYS A O 1
ATOM 2439 N N . PRO A 1 308 ? -4.25 33.094 6.746 1 98.62 308 PRO A N 1
ATOM 2440 C CA . PRO A 1 308 ? -5.449 32.312 6.383 1 98.62 308 PRO A CA 1
ATOM 2441 C C . PRO A 1 308 ? -6.156 32.906 5.152 1 98.62 308 PRO A C 1
ATOM 2443 O O . PRO A 1 308 ? -6.605 32.125 4.289 1 98.62 308 PRO A O 1
ATOM 2446 N N . ASP A 1 309 ? -6.254 34.219 5.004 1 98.5 309 ASP A N 1
ATOM 2447 C CA . ASP A 1 309 ? -6.973 34.812 3.883 1 98.5 309 ASP A CA 1
ATOM 2448 C C . ASP A 1 309 ? -6.289 34.5 2.557 1 98.5 309 ASP A C 1
ATOM 2450 O O . ASP A 1 309 ? -6.957 34.156 1.576 1 98.5 309 ASP A O 1
ATOM 2454 N N . GLU A 1 310 ? -5.016 34.594 2.557 1 98.69 310 GLU A N 1
ATOM 2455 C CA . GLU A 1 310 ? -4.258 34.312 1.343 1 98.69 310 GLU A CA 1
ATOM 2456 C C . GLU A 1 310 ? -4.367 32.844 0.96 1 98.69 310 GLU A C 1
ATOM 2458 O O . GLU A 1 310 ? -4.598 32.5 -0.205 1 98.69 310 GLU A O 1
ATOM 2463 N N . ILE A 1 311 ? -4.23 31.984 1.894 1 98.88 311 ILE A N 1
ATOM 2464 C CA . ILE A 1 311 ? -4.316 30.547 1.646 1 98.88 311 ILE A CA 1
ATOM 2465 C C . ILE A 1 311 ? -5.727 30.188 1.181 1 98.88 311 ILE A C 1
ATOM 2467 O O . ILE A 1 311 ? -5.895 29.406 0.243 1 98.88 311 ILE A O 1
ATOM 2471 N N . ASN A 1 312 ? -6.738 30.766 1.833 1 98.81 312 ASN A N 1
ATOM 2472 C CA . ASN A 1 312 ? -8.117 30.562 1.422 1 98.81 312 ASN A CA 1
ATOM 2473 C C . ASN A 1 312 ? -8.32 30.875 -0.057 1 98.81 312 ASN A C 1
ATOM 2475 O O . ASN A 1 312 ? -8.922 30.094 -0.791 1 98.81 312 ASN A O 1
ATOM 2479 N N . LYS A 1 313 ? -7.801 31.969 -0.469 1 98.69 313 LYS A N 1
ATOM 2480 C CA . LYS A 1 313 ? -7.957 32.406 -1.854 1 98.69 313 LYS A CA 1
ATOM 2481 C C . LYS A 1 313 ? -7.258 31.453 -2.814 1 98.69 313 LYS A C 1
ATOM 2483 O O . LYS A 1 313 ? -7.805 31.109 -3.865 1 98.69 313 LYS A O 1
ATOM 2488 N N . HIS A 1 314 ? -6.07 31 -2.475 1 98.62 314 HIS A N 1
ATOM 2489 C CA . HIS A 1 314 ? -5.332 30.062 -3.314 1 98.62 314 HIS A CA 1
ATOM 2490 C C . HIS A 1 314 ? -6.09 28.75 -3.471 1 98.62 314 HIS A C 1
ATOM 2492 O O . HIS A 1 314 ? -6.188 28.219 -4.578 1 98.62 314 HIS A O 1
ATOM 2498 N N . ILE A 1 315 ? -6.648 28.219 -2.365 1 98.81 315 ILE A N 1
ATOM 2499 C CA . ILE A 1 315 ? -7.387 26.969 -2.406 1 98.81 315 ILE A CA 1
ATOM 2500 C C . ILE A 1 315 ? -8.641 27.141 -3.262 1 98.81 315 ILE A C 1
ATOM 2502 O O . ILE A 1 315 ? -8.891 26.344 -4.168 1 98.81 315 ILE A O 1
ATOM 2506 N N . HIS A 1 316 ? -9.352 28.234 -2.973 1 98.69 316 HIS A N 1
ATOM 2507 C CA . HIS A 1 316 ? -10.625 28.453 -3.639 1 98.69 316 HIS A CA 1
ATOM 2508 C C . HIS A 1 316 ? -10.445 28.625 -5.145 1 98.69 316 HIS A C 1
ATOM 2510 O O . HIS A 1 316 ? -11.141 27.984 -5.93 1 98.69 316 HIS A O 1
ATOM 2516 N N . GLN A 1 317 ? -9.539 29.469 -5.535 1 97.94 317 GLN A N 1
ATOM 2517 C CA . GLN A 1 317 ? -9.312 29.734 -6.949 1 97.94 317 GLN A CA 1
ATOM 2518 C C . GLN A 1 317 ? -8.875 28.469 -7.688 1 97.94 317 GLN A C 1
ATOM 2520 O O . GLN A 1 317 ? -9.344 28.203 -8.797 1 97.94 317 GLN A O 1
ATOM 2525 N N . PHE A 1 318 ? -8.039 27.688 -7.117 1 98.38 318 PHE A N 1
ATOM 2526 C CA . PHE A 1 318 ? -7.547 26.484 -7.758 1 98.38 318 PHE A CA 1
ATOM 2527 C C . PHE A 1 318 ? -8.664 25.453 -7.922 1 98.38 318 PHE A C 1
ATOM 2529 O O . PHE A 1 318 ? -8.836 24.891 -9 1 98.38 318 PHE A O 1
ATOM 2536 N N . PHE A 1 319 ? -9.438 25.219 -6.812 1 98.12 319 PHE A N 1
ATOM 2537 C CA . PHE A 1 319 ? -10.477 24.188 -6.844 1 98.12 319 PHE A CA 1
ATOM 2538 C C . PHE A 1 319 ? -11.609 24.594 -7.77 1 98.12 319 PHE A C 1
ATOM 2540 O O . PHE A 1 319 ? -12.258 23.75 -8.383 1 98.12 319 PHE A O 1
ATOM 2547 N N . LYS A 1 320 ? -11.852 25.906 -7.895 1 96.88 320 LYS A N 1
ATOM 2548 C CA . LYS A 1 320 ? -12.891 26.391 -8.797 1 96.88 320 LYS A CA 1
ATOM 2549 C C . LYS A 1 320 ? -12.633 25.938 -10.227 1 96.88 320 LYS A C 1
ATOM 2551 O O . LYS A 1 320 ? -13.578 25.672 -10.977 1 96.88 320 LYS A O 1
ATOM 2556 N N . GLU A 1 321 ? -11.445 25.797 -10.625 1 95.19 321 GLU A N 1
ATOM 2557 C CA . GLU A 1 321 ? -11.055 25.375 -11.969 1 95.19 321 GLU A CA 1
ATOM 2558 C C . GLU A 1 321 ? -11.453 23.922 -12.219 1 95.19 321 GLU A C 1
ATOM 2560 O O . GLU A 1 321 ? -11.57 23.5 -13.367 1 95.19 321 GLU A O 1
ATOM 2565 N N . TYR A 1 322 ? -11.68 23.141 -11.164 1 94.44 322 TYR A N 1
ATOM 2566 C CA . TYR A 1 322 ? -11.898 21.703 -11.328 1 94.44 322 TYR A CA 1
ATOM 2567 C C . TYR A 1 322 ? -13.312 21.312 -10.906 1 94.44 322 TYR A C 1
ATOM 2569 O O . TYR A 1 322 ? -13.625 20.141 -10.789 1 94.44 322 TYR A O 1
ATOM 2577 N N . LEU A 1 323 ? -14.156 22.25 -10.594 1 89.62 323 LEU A N 1
ATOM 2578 C CA . LEU A 1 323 ? -15.531 21.953 -10.227 1 89.62 323 LEU A CA 1
ATOM 2579 C C . LEU A 1 323 ? -16.266 21.266 -11.367 1 89.62 323 LEU A C 1
ATOM 2581 O O . LEU A 1 323 ? -17.031 20.312 -11.141 1 89.62 323 LEU A O 1
ATOM 2585 N N . GLY A 1 324 ? -16.234 21.812 -12.594 1 71.81 324 GLY A N 1
ATOM 2586 C CA . GLY A 1 324 ? -17 21.281 -13.711 1 71.81 324 GLY A CA 1
ATOM 2587 C C . GLY A 1 324 ? -16.266 20.219 -14.492 1 71.81 324 GLY A C 1
ATOM 2588 O O . GLY A 1 324 ? -16.797 19.672 -15.461 1 71.81 324 GLY A O 1
ATOM 2589 N N . THR A 1 325 ? -15.039 20 -14.258 1 61.22 325 THR A N 1
ATOM 2590 C CA . THR A 1 325 ? -14.25 19.109 -15.094 1 61.22 325 THR A CA 1
ATOM 2591 C C . THR A 1 325 ? -14.617 17.656 -14.805 1 61.22 325 THR A C 1
ATOM 2593 O O . THR A 1 325 ? -14.68 17.234 -13.641 1 61.22 325 THR A O 1
ATOM 2596 N N . THR A 1 326 ? -15.445 17.047 -15.641 1 51.62 326 THR A N 1
ATOM 2597 C CA . THR A 1 326 ? -15.609 15.594 -15.633 1 51.62 326 THR A CA 1
ATOM 2598 C C . THR A 1 326 ? -14.312 14.898 -16.031 1 51.62 326 THR A C 1
ATOM 2600 O O . THR A 1 326 ? -13.547 15.406 -16.844 1 51.62 326 THR A O 1
ATOM 2603 N N . GLU A 1 327 ? -13.633 14.195 -15.141 1 47.59 327 GLU A N 1
ATOM 2604 C CA . GLU A 1 327 ? -12.336 13.617 -15.492 1 47.59 327 GLU A CA 1
ATOM 2605 C C . GLU A 1 327 ? -12.305 13.203 -16.969 1 47.59 327 GLU A C 1
ATOM 2607 O O . GLU A 1 327 ? -13.289 12.68 -17.484 1 47.59 327 GLU A O 1
ATOM 2612 N N . PRO A 1 328 ? -11.086 13.562 -17.531 1 35.69 328 PRO A N 1
ATOM 2613 C CA . PRO A 1 328 ? -10.961 13.07 -18.906 1 35.69 328 PRO A CA 1
ATOM 2614 C C . PRO A 1 328 ? -11.117 11.555 -19.016 1 35.69 328 PRO A C 1
ATOM 2616 O O . PRO A 1 328 ? -10.82 10.836 -18.047 1 35.69 328 PRO A O 1
ATOM 2619 N N . MET B 1 1 ? 17.234 -24.875 -30.188 1 52.16 1 MET B N 1
ATOM 2620 C CA . MET B 1 1 ? 16.234 -24.062 -29.484 1 52.16 1 MET B CA 1
ATOM 2621 C C . MET B 1 1 ? 16.875 -23.297 -28.344 1 52.16 1 MET B C 1
ATOM 2623 O O . MET B 1 1 ? 17.703 -23.844 -27.609 1 52.16 1 MET B O 1
ATOM 2627 N N . GLU B 1 2 ? 16.812 -21.844 -28.281 1 71 2 GLU B N 1
ATOM 2628 C CA . GLU B 1 2 ? 17.484 -21.031 -27.266 1 71 2 GLU B CA 1
ATOM 2629 C C . GLU B 1 2 ? 17.156 -21.516 -25.859 1 71 2 GLU B C 1
ATOM 2631 O O . GLU B 1 2 ? 16.078 -22.062 -25.625 1 71 2 GLU B O 1
ATOM 2636 N N . LYS B 1 3 ? 18.141 -21.672 -25.078 1 90.81 3 LYS B N 1
ATOM 2637 C CA . LYS B 1 3 ? 18.031 -22.188 -23.703 1 90.81 3 LYS B CA 1
ATOM 2638 C C . LYS B 1 3 ? 17.578 -21.094 -22.75 1 90.81 3 LYS B C 1
ATOM 2640 O O . LYS B 1 3 ? 17.875 -19.906 -22.953 1 90.81 3 LYS B O 1
ATOM 2645 N N . ILE B 1 4 ? 16.734 -21.469 -21.844 1 97.81 4 ILE B N 1
ATOM 2646 C CA . ILE B 1 4 ? 16.344 -20.578 -20.766 1 97.81 4 ILE B CA 1
ATOM 2647 C C . ILE B 1 4 ? 17.578 -20.125 -20 1 97.81 4 ILE B C 1
ATOM 2649 O O . ILE B 1 4 ? 18.406 -20.953 -19.578 1 97.81 4 ILE B O 1
ATOM 2653 N N . GLU B 1 5 ? 17.781 -18.875 -19.969 1 98.19 5 GLU B N 1
ATOM 2654 C CA . GLU B 1 5 ? 18.906 -18.297 -19.234 1 98.19 5 GLU B CA 1
ATOM 2655 C C . GLU B 1 5 ? 18.484 -17.938 -17.797 1 98.19 5 GLU B C 1
ATOM 2657 O O . GLU B 1 5 ? 17.328 -17.609 -17.547 1 98.19 5 GLU B O 1
ATOM 2662 N N . HIS B 1 6 ? 19.469 -18.031 -16.906 1 98.38 6 HIS B N 1
ATOM 2663 C CA . HIS B 1 6 ? 19.234 -17.734 -15.492 1 98.38 6 HIS B CA 1
ATOM 2664 C C . HIS B 1 6 ? 20.156 -16.625 -15.008 1 98.38 6 HIS B C 1
ATOM 2666 O O . HIS B 1 6 ? 21.328 -16.578 -15.391 1 98.38 6 HIS B O 1
ATOM 2672 N N . LYS B 1 7 ? 19.672 -15.75 -14.219 1 98.5 7 LYS B N 1
ATOM 2673 C CA . LYS B 1 7 ? 20.484 -14.695 -13.625 1 98.5 7 LYS B CA 1
ATOM 2674 C C . LYS B 1 7 ? 19.938 -14.281 -12.266 1 98.5 7 LYS B C 1
ATOM 2676 O O . LYS B 1 7 ? 18.812 -14.656 -11.891 1 98.5 7 LYS B O 1
ATOM 2681 N N . MET B 1 8 ? 20.75 -13.609 -11.516 1 98.69 8 MET B N 1
ATOM 2682 C CA . MET B 1 8 ? 20.359 -13 -10.242 1 98.69 8 MET B CA 1
ATOM 2683 C C . MET B 1 8 ? 20.172 -11.492 -10.391 1 98.69 8 MET B C 1
ATOM 2685 O O . MET B 1 8 ? 21.016 -10.82 -10.992 1 98.69 8 MET B O 1
ATOM 2689 N N . VAL B 1 9 ? 19.078 -10.969 -9.953 1 98.62 9 VAL B N 1
ATOM 2690 C CA . VAL B 1 9 ? 18.781 -9.539 -10.008 1 98.62 9 VAL B CA 1
ATOM 2691 C C . VAL B 1 9 ? 18.562 -9.008 -8.602 1 98.62 9 VAL B C 1
ATOM 2693 O O . VAL B 1 9 ? 17.688 -9.508 -7.871 1 98.62 9 VAL B O 1
ATOM 2696 N N . ALA B 1 10 ? 19.328 -8.016 -8.172 1 98.06 10 ALA B N 1
ATOM 2697 C CA . ALA B 1 10 ? 19.141 -7.395 -6.863 1 98.06 10 ALA B CA 1
ATOM 2698 C C . ALA B 1 10 ? 17.891 -6.508 -6.855 1 98.06 10 ALA B C 1
ATOM 2700 O O . ALA B 1 10 ? 17.781 -5.574 -7.656 1 98.06 10 ALA B O 1
ATOM 2701 N N . VAL B 1 11 ? 16.953 -6.844 -6.004 1 97.31 11 VAL B N 1
ATOM 2702 C CA . VAL B 1 11 ? 15.734 -6.051 -5.887 1 97.31 11 VAL B CA 1
ATOM 2703 C C . VAL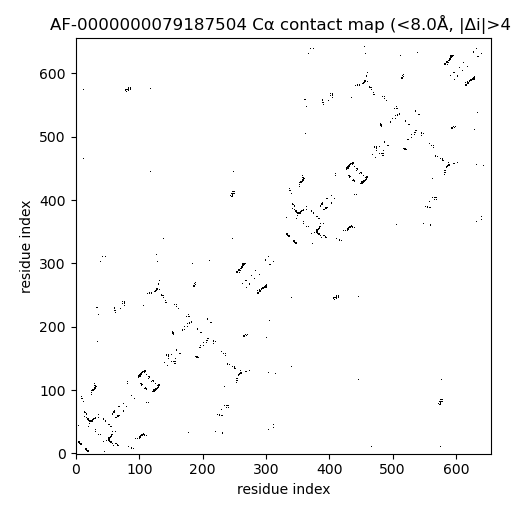 B 1 11 ? 15.383 -5.852 -4.41 1 97.31 11 VAL B C 1
ATOM 2705 O O . VAL B 1 11 ? 15.133 -6.82 -3.691 1 97.31 11 VAL B O 1
ATOM 2708 N N . ASN B 1 12 ? 15.297 -4.66 -3.949 1 96.56 12 ASN B N 1
ATOM 2709 C CA . ASN B 1 12 ? 14.852 -4.258 -2.619 1 96.56 12 ASN B CA 1
ATOM 2710 C C . ASN B 1 12 ? 15.508 -5.098 -1.528 1 96.56 12 ASN B C 1
ATOM 2712 O O . ASN B 1 12 ? 14.836 -5.598 -0.628 1 96.56 12 ASN B O 1
ATOM 2716 N N . GLY B 1 13 ? 16.75 -5.336 -1.684 1 96.12 13 GLY B N 1
ATOM 2717 C CA . GLY B 1 13 ? 17.516 -5.957 -0.616 1 96.12 13 GLY B CA 1
ATOM 2718 C C . GLY B 1 13 ? 17.609 -7.465 -0.748 1 96.12 13 GLY B C 1
ATOM 2719 O O . GLY B 1 13 ? 18.297 -8.117 0.036 1 96.12 13 GLY B O 1
ATOM 2720 N N . ILE B 1 14 ? 16.875 -8.078 -1.701 1 98.06 14 ILE B N 1
ATOM 2721 C CA . ILE B 1 14 ? 17.031 -9.508 -1.949 1 98.06 14 ILE B CA 1
ATOM 2722 C C . ILE B 1 14 ? 17.703 -9.727 -3.305 1 98.06 14 ILE B C 1
ATOM 2724 O O . ILE B 1 14 ? 17.844 -8.789 -4.098 1 98.06 14 ILE B O 1
ATOM 2728 N N . ASN B 1 15 ? 18.156 -10.969 -3.488 1 98.62 15 ASN B N 1
ATOM 2729 C CA . ASN B 1 15 ? 18.672 -11.414 -4.777 1 98.62 15 ASN B CA 1
ATOM 2730 C C . ASN B 1 15 ? 17.734 -12.398 -5.457 1 98.62 15 ASN B C 1
ATOM 2732 O O . ASN B 1 15 ? 17.703 -13.578 -5.109 1 98.62 15 ASN B O 1
ATOM 2736 N N . MET B 1 16 ? 17.078 -11.906 -6.48 1 98.81 16 MET B N 1
ATOM 2737 C CA . MET B 1 16 ? 16 -12.664 -7.113 1 98.81 16 MET B CA 1
ATOM 2738 C C . MET B 1 16 ? 16.531 -13.492 -8.281 1 98.81 16 MET B C 1
ATOM 2740 O O . MET B 1 16 ? 17.219 -12.969 -9.156 1 98.81 16 MET B O 1
ATOM 2744 N N . HIS B 1 17 ? 16.266 -14.742 -8.234 1 98.94 17 HIS B N 1
ATOM 2745 C CA . HIS B 1 17 ? 16.531 -15.594 -9.391 1 98.94 17 HIS B CA 1
ATOM 2746 C C . HIS B 1 17 ? 15.5 -15.375 -10.492 1 98.94 17 HIS B C 1
ATOM 2748 O O . HIS B 1 17 ? 14.297 -15.328 -10.219 1 98.94 17 HIS B O 1
ATOM 2754 N N . VAL B 1 18 ? 16 -15.234 -11.703 1 98.88 18 VAL B N 1
ATOM 2755 C CA . VAL B 1 18 ? 15.117 -14.977 -12.836 1 98.88 18 VAL B CA 1
ATOM 2756 C C . VAL B 1 18 ? 15.477 -15.914 -13.984 1 98.88 18 VAL B C 1
ATOM 2758 O O . VAL B 1 18 ? 16.641 -16 -14.383 1 98.88 18 VAL B O 1
ATOM 2761 N N . ALA B 1 19 ? 14.5 -16.672 -14.438 1 98.88 19 ALA B N 1
ATOM 2762 C CA . ALA B 1 19 ? 14.594 -17.391 -15.711 1 98.88 19 ALA B CA 1
ATOM 2763 C C . ALA B 1 19 ? 14.086 -16.531 -16.859 1 98.88 19 ALA B C 1
ATOM 2765 O O . ALA B 1 19 ? 13.039 -15.891 -16.75 1 98.88 19 ALA B O 1
ATOM 2766 N N . GLU B 1 20 ? 14.82 -16.531 -17.938 1 98.44 20 GLU B N 1
ATOM 2767 C CA . GLU B 1 20 ? 14.484 -15.625 -19.031 1 98.44 20 GLU B CA 1
ATOM 2768 C C . GLU B 1 20 ? 14.742 -16.281 -20.391 1 98.44 20 GLU B C 1
ATOM 2770 O O . GLU B 1 20 ? 15.688 -17.062 -20.531 1 98.44 20 GLU B O 1
ATOM 2775 N N . LEU B 1 21 ? 13.898 -16 -21.328 1 98.62 21 LEU B N 1
ATOM 2776 C CA . LEU B 1 21 ? 14.094 -16.453 -22.703 1 98.62 21 LEU B CA 1
ATOM 2777 C C . LEU B 1 21 ? 13.383 -15.531 -23.688 1 98.62 21 LEU B C 1
ATOM 2779 O O . LEU B 1 21 ? 12.25 -15.117 -23.453 1 98.62 21 LEU B O 1
ATOM 2783 N N . GLY B 1 22 ? 14.055 -15.234 -24.797 1 97.38 22 GLY B N 1
ATOM 2784 C CA . GLY B 1 22 ? 13.43 -14.484 -25.859 1 97.38 22 GLY B CA 1
ATOM 2785 C C . GLY B 1 22 ? 13.82 -13.023 -25.875 1 97.38 22 GLY B C 1
ATOM 2786 O O . GLY B 1 22 ? 14.609 -12.578 -25.047 1 97.38 22 GLY B O 1
ATOM 2787 N N . ASN B 1 23 ? 13.328 -12.477 -26.922 1 93.5 23 ASN B N 1
ATOM 2788 C CA . ASN B 1 23 ? 13.523 -11.055 -27.172 1 93.5 23 ASN B CA 1
ATOM 2789 C C . ASN B 1 23 ? 12.203 -10.367 -27.516 1 93.5 23 ASN B C 1
ATOM 2791 O O . ASN B 1 23 ? 11.242 -11.023 -27.906 1 93.5 23 ASN B O 1
ATOM 2795 N N . GLY B 1 24 ? 12.055 -9.133 -27.203 1 94.69 24 GLY B N 1
ATOM 2796 C CA . GLY B 1 24 ? 10.836 -8.406 -27.516 1 94.69 24 GLY B CA 1
ATOM 2797 C C . GLY B 1 24 ? 10.102 -7.906 -26.281 1 94.69 24 GLY B C 1
ATOM 2798 O O . GLY B 1 24 ? 10.719 -7.648 -25.25 1 94.69 24 GLY B O 1
ATOM 2799 N N . PRO B 1 25 ? 8.719 -7.684 -26.469 1 96.69 25 PRO B N 1
ATOM 2800 C CA . PRO B 1 25 ? 7.957 -7.215 -25.312 1 96.69 25 PRO B CA 1
ATOM 2801 C C . PRO B 1 25 ? 7.992 -8.203 -24.141 1 96.69 25 PRO B C 1
ATOM 2803 O O . PRO B 1 25 ? 7.887 -9.414 -24.344 1 96.69 25 PRO B O 1
ATOM 2806 N N . MET B 1 26 ? 8.117 -7.707 -23.016 1 98.19 26 MET B N 1
ATOM 2807 C CA . MET B 1 26 ? 8.344 -8.516 -21.828 1 98.19 26 MET B CA 1
ATOM 2808 C C . MET B 1 26 ? 7.027 -9.094 -21.297 1 98.19 26 MET B C 1
ATOM 2810 O O . MET B 1 26 ? 6.023 -8.383 -21.219 1 98.19 26 MET B O 1
ATOM 2814 N N . ILE B 1 27 ? 7.004 -10.336 -21.031 1 98.81 27 ILE B N 1
ATOM 2815 C CA . ILE B 1 27 ? 5.965 -10.992 -20.25 1 98.81 27 ILE B CA 1
ATOM 2816 C C . ILE B 1 27 ? 6.531 -11.422 -18.906 1 98.81 27 ILE B C 1
ATOM 2818 O O . ILE B 1 27 ? 7.48 -12.211 -18.844 1 98.81 27 ILE B O 1
ATOM 2822 N N . LEU B 1 28 ? 6.016 -10.883 -17.844 1 98.94 28 LEU B N 1
ATOM 2823 C CA . LEU B 1 28 ? 6.383 -11.281 -16.5 1 98.94 28 LEU B CA 1
ATOM 2824 C C . LEU B 1 28 ? 5.484 -12.406 -15.992 1 98.94 28 LEU B C 1
ATOM 2826 O O . LEU B 1 28 ? 4.262 -12.25 -15.922 1 98.94 28 LEU B O 1
ATOM 2830 N N . PHE B 1 29 ? 6.102 -13.539 -15.672 1 99 29 PHE B N 1
ATOM 2831 C CA . PHE B 1 29 ? 5.387 -14.695 -15.141 1 99 29 PHE B CA 1
ATOM 2832 C C . PHE B 1 29 ? 5.547 -14.789 -13.625 1 99 29 PHE B C 1
ATOM 2834 O O . PHE B 1 29 ? 6.668 -14.789 -13.117 1 99 29 PHE B O 1
ATOM 2841 N N . ILE B 1 30 ? 4.445 -14.883 -12.891 1 99 30 ILE B N 1
ATOM 2842 C CA . ILE B 1 30 ? 4.469 -14.906 -11.438 1 99 30 ILE B CA 1
ATOM 2843 C C . ILE B 1 30 ? 3.869 -16.219 -10.93 1 99 30 ILE B C 1
ATOM 2845 O O . ILE B 1 30 ? 2.68 -16.469 -11.125 1 99 30 ILE B O 1
ATOM 2849 N N . HIS B 1 31 ? 4.676 -17.031 -10.234 1 98.94 31 HIS B N 1
ATOM 2850 C CA . HIS B 1 31 ? 4.27 -18.375 -9.852 1 98.94 31 HIS B CA 1
ATOM 2851 C C . HIS B 1 31 ? 3.557 -18.375 -8.5 1 98.94 31 HIS B C 1
ATOM 2853 O O . HIS B 1 31 ? 3.59 -17.375 -7.781 1 98.94 31 HIS B O 1
ATOM 2859 N N . GLY B 1 32 ? 2.91 -19.453 -8.219 1 98.81 32 GLY B N 1
ATOM 2860 C CA . GLY B 1 32 ? 2.244 -19.656 -6.938 1 98.81 32 GLY B CA 1
ATOM 2861 C C . GLY B 1 32 ? 2.93 -20.672 -6.059 1 98.81 32 GLY B C 1
ATOM 2862 O O . GLY B 1 32 ? 4.156 -20.781 -6.066 1 98.81 32 GLY B O 1
ATOM 2863 N N . PHE B 1 33 ? 2.174 -21.328 -5.18 1 98.81 33 PHE B N 1
ATOM 2864 C CA . PHE B 1 33 ? 2.652 -22.312 -4.227 1 98.81 33 PHE B CA 1
ATOM 2865 C C . PHE B 1 33 ? 2.104 -23.703 -4.562 1 98.81 33 PHE B C 1
ATOM 2867 O O . PHE B 1 33 ? 0.917 -23.844 -4.867 1 98.81 33 PHE B O 1
ATOM 2874 N N . PRO B 1 34 ? 2.928 -24.656 -4.465 1 98.5 34 PRO B N 1
ATOM 2875 C CA . PRO B 1 34 ? 4.371 -24.703 -4.215 1 98.5 34 PRO B CA 1
ATOM 2876 C C . PRO B 1 34 ? 5.188 -24.781 -5.504 1 98.5 34 PRO B C 1
ATOM 2878 O O . PRO B 1 34 ? 5.887 -25.766 -5.734 1 98.5 34 PRO B O 1
ATOM 2881 N N . GLU B 1 35 ? 5.141 -23.703 -6.18 1 98.75 35 GLU B N 1
ATOM 2882 C CA . GLU B 1 35 ? 5.766 -23.641 -7.496 1 98.75 35 GLU B CA 1
ATOM 2883 C C . GLU B 1 35 ? 7.059 -22.828 -7.457 1 98.75 35 GLU B C 1
ATOM 2885 O O . GLU B 1 35 ? 7.555 -22.5 -6.379 1 98.75 35 GLU B O 1
ATOM 2890 N N . LEU B 1 36 ? 7.715 -22.766 -8.547 1 98.88 36 LEU B N 1
ATOM 2891 C CA . LEU B 1 36 ? 8.914 -22.016 -8.891 1 98.88 36 LEU B CA 1
ATOM 2892 C C . LEU B 1 36 ? 8.781 -21.391 -10.281 1 98.88 36 LEU B C 1
ATOM 2894 O O . LEU B 1 36 ? 7.777 -21.578 -10.961 1 98.88 36 LEU B O 1
ATOM 2898 N N . TRP B 1 37 ? 9.852 -20.625 -10.695 1 98.88 37 TRP B N 1
ATOM 2899 C CA . TRP B 1 37 ? 9.875 -20.172 -12.086 1 98.88 37 TRP B CA 1
ATOM 2900 C C . TRP B 1 37 ? 9.586 -21.344 -13.031 1 98.88 37 TRP B C 1
ATOM 2902 O O . TRP B 1 37 ? 8.984 -21.156 -14.086 1 98.88 37 TRP B O 1
ATOM 2912 N N . TYR B 1 38 ? 9.961 -22.484 -12.688 1 98.88 38 TYR B N 1
ATOM 2913 C CA . TYR B 1 38 ? 9.992 -23.719 -13.469 1 98.88 38 TYR B CA 1
ATOM 2914 C C . TYR B 1 38 ? 8.586 -24.109 -13.922 1 98.88 38 TYR B C 1
ATOM 2916 O O . TYR B 1 38 ? 8.422 -24.75 -14.961 1 98.88 38 TYR B O 1
ATOM 2924 N N . THR B 1 39 ? 7.621 -23.688 -13.148 1 98.88 39 THR B N 1
ATOM 2925 C CA . THR B 1 39 ? 6.242 -24.031 -13.484 1 98.88 39 THR B CA 1
ATOM 2926 C C . THR B 1 39 ? 5.863 -23.469 -14.852 1 98.88 39 THR B C 1
ATOM 2928 O O . THR B 1 39 ? 4.949 -23.984 -15.508 1 98.88 39 THR B O 1
ATOM 2931 N N . TRP B 1 40 ? 6.602 -22.438 -15.258 1 98.88 40 TRP B N 1
ATOM 2932 C CA . TRP B 1 40 ? 6.285 -21.703 -16.484 1 98.88 40 TRP B CA 1
ATOM 2933 C C . TRP B 1 40 ? 7.113 -22.234 -17.656 1 98.88 40 TRP B C 1
ATOM 2935 O O . TRP B 1 40 ? 7.125 -21.625 -18.734 1 98.88 40 TRP B O 1
ATOM 2945 N N . ARG B 1 41 ? 7.754 -23.359 -17.578 1 98.5 41 ARG B N 1
ATOM 2946 C CA . ARG B 1 41 ? 8.719 -23.844 -18.547 1 98.5 41 ARG B CA 1
ATOM 2947 C C . ARG B 1 41 ? 8.086 -24 -19.938 1 98.5 41 ARG B C 1
ATOM 2949 O O . ARG B 1 41 ? 8.727 -23.734 -20.953 1 98.5 41 ARG B O 1
ATOM 2956 N N . HIS B 1 42 ? 6.793 -24.359 -20 1 98.62 42 HIS B N 1
ATOM 2957 C CA . HIS B 1 42 ? 6.109 -24.531 -21.281 1 98.62 42 HIS B CA 1
ATOM 2958 C C . HIS B 1 42 ? 5.727 -23.188 -21.875 1 98.62 42 HIS B C 1
ATOM 2960 O O . HIS B 1 42 ? 5.887 -22.969 -23.078 1 98.62 42 HIS B O 1
ATOM 2966 N N . GLN B 1 43 ? 5.246 -22.266 -21.062 1 98.88 43 GLN B N 1
ATOM 2967 C CA . GLN B 1 43 ? 4.82 -20.953 -21.516 1 98.88 43 GLN B CA 1
ATOM 2968 C C . GLN B 1 43 ? 6.012 -20.109 -21.953 1 98.88 43 GLN B C 1
ATOM 2970 O O . GLN B 1 43 ? 5.93 -19.391 -22.953 1 98.88 43 GLN B O 1
ATOM 2975 N N . ILE B 1 44 ? 7.117 -20.203 -21.156 1 98.81 44 ILE B N 1
ATOM 2976 C CA . ILE B 1 44 ? 8.328 -19.453 -21.469 1 98.81 44 ILE B CA 1
ATOM 2977 C C . ILE B 1 44 ? 8.797 -19.812 -22.891 1 98.81 44 ILE B C 1
ATOM 2979 O O . ILE B 1 44 ? 9.016 -18.938 -23.719 1 98.81 44 ILE B O 1
ATOM 2983 N N . ARG B 1 45 ? 8.891 -21.109 -23.188 1 98.5 45 ARG B N 1
ATOM 2984 C CA . ARG B 1 45 ? 9.398 -21.578 -24.469 1 98.5 45 ARG B CA 1
ATOM 2985 C C . ARG B 1 45 ? 8.453 -21.188 -25.609 1 98.5 45 ARG B C 1
ATOM 2987 O O . ARG B 1 45 ? 8.891 -20.688 -26.641 1 98.5 45 ARG B O 1
ATOM 2994 N N . TYR B 1 46 ? 7.203 -21.359 -25.406 1 98.62 46 TYR B N 1
ATOM 2995 C CA . TYR B 1 46 ? 6.223 -21.078 -26.453 1 98.62 46 TYR B CA 1
ATOM 2996 C C . TYR B 1 46 ? 6.18 -19.594 -26.766 1 98.62 46 TYR B C 1
ATOM 2998 O O . TYR B 1 46 ? 6.289 -19.188 -27.922 1 98.62 46 TYR B O 1
ATOM 3006 N N . LEU B 1 47 ? 6.074 -18.734 -25.75 1 98.69 47 LEU B N 1
ATOM 3007 C CA . LEU B 1 47 ? 5.871 -17.312 -25.984 1 98.69 47 LEU B CA 1
ATOM 3008 C C . LEU B 1 47 ? 7.148 -16.656 -26.484 1 98.69 47 LEU B C 1
ATOM 3010 O O . LEU B 1 47 ? 7.09 -15.703 -27.281 1 98.69 47 LEU B O 1
ATOM 3014 N N . ALA B 1 48 ? 8.273 -17.219 -26.031 1 98.38 48 ALA B N 1
ATOM 3015 C CA . ALA B 1 48 ? 9.523 -16.766 -26.625 1 98.38 48 ALA B CA 1
ATOM 3016 C C . ALA B 1 48 ? 9.555 -17.031 -28.125 1 98.38 48 ALA B C 1
ATOM 3018 O O . ALA B 1 48 ? 10.008 -16.188 -28.906 1 98.38 48 ALA B O 1
ATOM 3019 N N . SER B 1 49 ? 9.086 -18.172 -28.516 1 98 49 SER B N 1
ATOM 3020 C CA . SER B 1 49 ? 9.055 -18.531 -29.938 1 98 49 SER B CA 1
ATOM 3021 C C . SER B 1 49 ? 8.102 -17.641 -30.719 1 98 49 SER B C 1
ATOM 3023 O O . SER B 1 49 ? 8.18 -17.562 -31.953 1 98 49 SER B O 1
ATOM 3025 N N . LYS B 1 50 ? 7.219 -16.969 -30.031 1 97.75 50 LYS B N 1
ATOM 3026 C CA . LYS B 1 50 ? 6.258 -16.078 -30.672 1 97.75 50 LYS B CA 1
ATOM 3027 C C . LYS B 1 50 ? 6.742 -14.633 -30.641 1 97.75 50 LYS B C 1
ATOM 3029 O O . LYS B 1 50 ? 6 -13.711 -30.984 1 97.75 50 LYS B O 1
ATOM 3034 N N . GLY B 1 51 ? 7.977 -14.391 -30.109 1 96.81 51 GLY B N 1
ATOM 3035 C CA . GLY B 1 51 ? 8.586 -13.07 -30.203 1 96.81 51 GLY B CA 1
ATOM 3036 C C . GLY B 1 51 ? 8.484 -12.266 -28.922 1 96.81 51 GLY B C 1
ATOM 3037 O O . GLY B 1 51 ? 8.688 -11.055 -28.938 1 96.81 51 GLY B O 1
ATOM 3038 N N . TYR B 1 52 ? 8.141 -12.906 -27.859 1 97.56 52 TYR B N 1
ATOM 3039 C CA . TYR B 1 52 ? 8.125 -12.242 -26.562 1 97.56 52 TYR B CA 1
ATOM 3040 C C . TYR B 1 52 ? 9.398 -12.539 -25.781 1 97.56 52 TYR B C 1
ATOM 3042 O O . TYR B 1 52 ? 10.133 -13.477 -26.109 1 97.56 52 TYR B O 1
ATOM 3050 N N . ARG B 1 53 ? 9.664 -11.688 -24.875 1 97.94 53 ARG B N 1
ATOM 3051 C CA . ARG B 1 53 ? 10.68 -11.953 -23.859 1 97.94 53 ARG B CA 1
ATOM 3052 C C . ARG B 1 53 ? 10.039 -12.414 -22.547 1 97.94 53 ARG B C 1
ATOM 3054 O O . ARG B 1 53 ? 9.445 -11.602 -21.828 1 97.94 53 ARG B O 1
ATOM 3061 N N . ALA B 1 54 ? 10.18 -13.672 -22.297 1 98.62 54 ALA B N 1
ATOM 3062 C CA . ALA B 1 54 ? 9.594 -14.25 -21.094 1 98.62 54 ALA B CA 1
ATOM 3063 C C . ALA B 1 54 ? 10.539 -14.094 -19.891 1 98.62 54 ALA B C 1
ATOM 3065 O O . ALA B 1 54 ? 11.727 -14.422 -19.984 1 98.62 54 ALA B O 1
ATOM 3066 N N . VAL B 1 55 ? 10.039 -13.547 -18.812 1 98.81 55 VAL B N 1
ATOM 3067 C CA . VAL B 1 55 ? 10.773 -13.336 -17.562 1 98.81 55 VAL B CA 1
ATOM 3068 C C . VAL B 1 55 ? 10.008 -13.977 -16.406 1 98.81 55 VAL B C 1
ATOM 3070 O O . VAL B 1 55 ? 8.859 -13.617 -16.141 1 98.81 55 VAL B O 1
ATOM 3073 N N . ALA B 1 56 ? 10.625 -14.961 -15.742 1 98.94 56 ALA B N 1
ATOM 3074 C CA . ALA B 1 56 ? 9.984 -15.68 -14.641 1 98.94 56 ALA B CA 1
ATOM 3075 C C . ALA B 1 56 ? 10.891 -15.742 -13.414 1 98.94 56 ALA B C 1
ATOM 3077 O O . ALA B 1 56 ? 11.859 -16.5 -13.398 1 98.94 56 ALA B O 1
ATOM 3078 N N . PRO B 1 57 ? 10.555 -15.055 -12.383 1 98.94 57 PRO B N 1
ATOM 3079 C CA . PRO B 1 57 ? 11.359 -15.109 -11.164 1 98.94 57 PRO B CA 1
ATOM 3080 C C . PRO B 1 57 ? 10.922 -16.219 -10.211 1 98.94 57 PRO B C 1
ATOM 3082 O O . PRO B 1 57 ? 9.781 -16.703 -10.297 1 98.94 57 PRO B O 1
ATOM 3085 N N . ASP B 1 58 ? 11.844 -16.672 -9.359 1 98.94 58 ASP B N 1
ATOM 3086 C CA . ASP B 1 58 ? 11.43 -17.219 -8.078 1 98.94 58 ASP B CA 1
ATOM 3087 C C . ASP B 1 58 ? 11.055 -16.109 -7.098 1 98.94 58 ASP B C 1
ATOM 3089 O O . ASP B 1 58 ? 11.883 -15.242 -6.789 1 98.94 58 ASP B O 1
ATOM 3093 N N . LEU B 1 59 ? 9.891 -16.125 -6.621 1 98.94 59 LEU B N 1
ATOM 3094 C CA . LEU B 1 59 ? 9.445 -15.086 -5.691 1 98.94 59 LEU B CA 1
ATOM 3095 C C . LEU B 1 59 ? 10.211 -15.164 -4.379 1 98.94 59 LEU B C 1
ATOM 3097 O O . LEU B 1 59 ? 10.844 -16.188 -4.082 1 98.94 59 LEU B O 1
ATOM 3101 N N . ARG B 1 60 ? 10.203 -14.07 -3.609 1 98.81 60 ARG B N 1
ATOM 3102 C CA . ARG B 1 60 ? 10.859 -14.086 -2.303 1 98.81 60 ARG B CA 1
ATOM 3103 C C . ARG B 1 60 ? 10.398 -15.289 -1.483 1 98.81 60 ARG B C 1
ATOM 3105 O O . ARG B 1 60 ? 9.203 -15.562 -1.386 1 98.81 60 ARG B O 1
ATOM 3112 N N . GLY B 1 61 ? 11.391 -15.969 -0.955 1 98.69 61 GLY B N 1
ATOM 3113 C CA . GLY B 1 61 ? 11.102 -17.125 -0.13 1 98.69 61 GLY B CA 1
ATOM 3114 C C . GLY B 1 61 ? 11.031 -18.422 -0.923 1 98.69 61 GLY B C 1
ATOM 3115 O O . GLY B 1 61 ? 10.812 -19.5 -0.355 1 98.69 61 GLY B O 1
ATOM 3116 N N . PHE B 1 62 ? 11.289 -18.375 -2.252 1 98.81 62 PHE B N 1
ATOM 3117 C CA . PHE B 1 62 ? 11.195 -19.562 -3.102 1 98.81 62 PHE B CA 1
ATOM 3118 C C . PHE B 1 62 ? 12.492 -19.781 -3.871 1 98.81 62 PHE B C 1
ATOM 3120 O O . PHE B 1 62 ? 13.188 -18.828 -4.219 1 98.81 62 PHE B O 1
ATOM 3127 N N . GLY B 1 63 ? 12.727 -21.031 -4.129 1 98.69 63 GLY B N 1
ATOM 3128 C CA . GLY B 1 63 ? 13.727 -21.422 -5.109 1 98.69 63 GLY B CA 1
ATOM 3129 C C . GLY B 1 63 ? 15.102 -20.859 -4.816 1 98.69 63 GLY B C 1
ATOM 3130 O O . GLY B 1 63 ? 15.602 -20.984 -3.697 1 98.69 63 GLY B O 1
ATOM 3131 N N . ASP B 1 64 ? 15.641 -20.219 -5.805 1 98.75 64 ASP B N 1
ATOM 3132 C CA . ASP B 1 64 ? 17.031 -19.766 -5.695 1 98.75 64 ASP B CA 1
ATOM 3133 C C . ASP B 1 64 ? 17.094 -18.281 -5.34 1 98.75 64 ASP B C 1
ATOM 3135 O O . ASP B 1 64 ? 18.188 -17.719 -5.262 1 98.75 64 ASP B O 1
ATOM 3139 N N . THR B 1 65 ? 15.953 -17.672 -5.18 1 98.88 65 THR B N 1
ATOM 3140 C CA . THR B 1 65 ? 15.945 -16.312 -4.645 1 98.88 65 THR B CA 1
ATOM 3141 C C . THR B 1 65 ? 16.406 -16.312 -3.189 1 98.88 65 THR B C 1
ATOM 3143 O O . THR B 1 65 ? 15.969 -17.141 -2.391 1 98.88 65 THR B O 1
ATOM 3146 N N . THR B 1 66 ? 17.328 -15.406 -2.828 1 98.56 66 THR B N 1
ATOM 3147 C CA . THR B 1 66 ? 17.922 -15.398 -1.498 1 98.56 66 THR B CA 1
ATOM 3148 C C . THR B 1 66 ? 17.766 -14.039 -0.836 1 98.56 66 THR B C 1
ATOM 3150 O O . THR B 1 66 ? 17.422 -13.055 -1.502 1 98.56 66 THR B O 1
ATOM 3153 N N . GLY B 1 67 ? 17.844 -14.016 0.44 1 97.94 67 GLY B N 1
ATOM 3154 C CA . GLY B 1 67 ? 17.906 -12.758 1.169 1 97.94 67 GLY B CA 1
ATOM 3155 C C . GLY B 1 67 ? 16.625 -12.422 1.905 1 97.94 67 GLY B C 1
ATOM 3156 O O . GLY B 1 67 ? 16.625 -11.586 2.811 1 97.94 67 GLY B O 1
ATOM 3157 N N . ALA B 1 68 ? 15.508 -13.039 1.54 1 97.44 68 ALA B N 1
ATOM 3158 C CA . ALA B 1 68 ? 14.25 -12.75 2.225 1 97.44 68 ALA B CA 1
ATOM 3159 C C . ALA B 1 68 ? 14.258 -13.305 3.646 1 97.44 68 ALA B C 1
ATOM 3161 O O . ALA B 1 68 ? 14.688 -14.438 3.875 1 97.44 68 ALA B O 1
ATOM 3162 N N . PRO B 1 69 ? 13.812 -12.562 4.613 1 97.56 69 PRO B N 1
ATOM 3163 C CA . PRO B 1 69 ? 13.781 -13.047 5.996 1 97.56 69 PRO B CA 1
ATOM 3164 C C . PRO B 1 69 ? 12.609 -13.984 6.266 1 97.56 69 PRO B C 1
ATOM 3166 O O . PRO B 1 69 ? 11.594 -13.562 6.832 1 97.56 69 PRO B O 1
ATOM 3169 N N . THR B 1 70 ? 12.773 -15.219 6.09 1 97.5 70 THR B N 1
ATOM 3170 C CA . THR B 1 70 ? 11.688 -16.188 6.125 1 97.5 70 THR B CA 1
ATOM 3171 C C . THR B 1 70 ? 11.195 -16.391 7.559 1 97.5 70 THR B C 1
ATOM 3173 O O . THR B 1 70 ? 10.102 -16.922 7.773 1 97.5 70 THR B O 1
ATOM 3176 N N . GLU B 1 71 ? 11.945 -15.984 8.539 1 97.12 71 GLU B N 1
ATOM 3177 C CA . GLU B 1 71 ? 11.547 -16.141 9.93 1 97.12 71 GLU B CA 1
ATOM 3178 C C . GLU B 1 71 ? 10.5 -15.094 10.32 1 97.12 71 GLU B C 1
ATOM 3180 O O . GLU B 1 71 ? 9.852 -15.211 11.359 1 97.12 71 GLU B O 1
ATOM 3185 N N . ASP B 1 72 ? 10.336 -14.109 9.516 1 97.88 72 ASP B N 1
ATOM 3186 C CA . ASP B 1 72 ? 9.391 -13.031 9.789 1 97.88 72 ASP B CA 1
ATOM 3187 C C . ASP B 1 72 ? 8.32 -12.953 8.703 1 97.88 72 ASP B C 1
ATOM 3189 O O . ASP B 1 72 ? 8.5 -12.273 7.688 1 97.88 72 ASP B O 1
ATOM 3193 N N . ALA B 1 73 ? 7.18 -13.508 8.93 1 98.12 73 ALA B N 1
ATOM 3194 C CA . ALA B 1 73 ? 6.109 -13.609 7.941 1 98.12 73 ALA B CA 1
ATOM 3195 C C . ALA B 1 73 ? 5.629 -12.227 7.508 1 98.12 73 ALA B C 1
ATOM 3197 O O . ALA B 1 73 ? 5.117 -12.062 6.398 1 98.12 73 ALA B O 1
ATOM 3198 N N . THR B 1 74 ? 5.836 -11.234 8.375 1 97.5 74 THR B N 1
ATOM 3199 C CA . THR B 1 74 ? 5.312 -9.906 8.078 1 97.5 74 THR B CA 1
ATOM 3200 C C . THR B 1 74 ? 6.059 -9.281 6.902 1 97.5 74 THR B C 1
ATOM 3202 O O . THR B 1 74 ? 5.648 -8.242 6.383 1 97.5 74 THR B O 1
ATOM 3205 N N . LYS B 1 75 ? 7.102 -9.898 6.414 1 98.38 75 LYS B N 1
ATOM 3206 C CA . LYS B 1 75 ? 7.914 -9.391 5.312 1 98.38 75 LYS B CA 1
ATOM 3207 C C . LYS B 1 75 ? 7.492 -10.016 3.986 1 98.38 75 LYS B C 1
ATOM 3209 O O . LYS B 1 75 ? 8.203 -9.898 2.984 1 98.38 75 LYS B O 1
ATOM 3214 N N . PHE B 1 76 ? 6.316 -10.609 3.949 1 98.81 76 PHE B N 1
ATOM 3215 C CA . PHE B 1 76 ? 5.855 -11.312 2.758 1 98.81 76 PHE B CA 1
ATOM 3216 C C . PHE B 1 76 ? 4.484 -10.797 2.324 1 98.81 76 PHE B C 1
ATOM 3218 O O . PHE B 1 76 ? 3.754 -11.5 1.618 1 98.81 76 PHE B O 1
ATOM 3225 N N . THR B 1 77 ? 4.109 -9.586 2.77 1 98.81 77 THR B N 1
ATOM 3226 C CA . THR B 1 77 ? 2.844 -8.992 2.346 1 98.81 77 THR B CA 1
ATOM 3227 C C . THR B 1 77 ? 2.852 -8.719 0.845 1 98.81 77 THR B C 1
ATOM 3229 O O . THR B 1 77 ? 3.904 -8.758 0.206 1 98.81 77 THR B O 1
ATOM 3232 N N . THR B 1 78 ? 1.685 -8.445 0.28 1 98.81 78 THR B N 1
ATOM 3233 C CA . THR B 1 78 ? 1.597 -8.078 -1.13 1 98.81 78 THR B CA 1
ATOM 3234 C C . THR B 1 78 ? 2.443 -6.84 -1.421 1 98.81 78 THR B C 1
ATOM 3236 O O . THR B 1 78 ? 2.975 -6.691 -2.523 1 98.81 78 THR B O 1
ATOM 3239 N N . LEU B 1 79 ? 2.635 -6.02 -0.418 1 98.88 79 LEU B N 1
ATOM 3240 C CA . LEU B 1 79 ? 3.436 -4.812 -0.611 1 98.88 79 LEU B CA 1
ATOM 3241 C C . LEU B 1 79 ? 4.906 -5.164 -0.814 1 98.88 79 LEU B C 1
ATOM 3243 O O . LEU B 1 79 ? 5.578 -4.574 -1.663 1 98.88 79 LEU B O 1
ATOM 3247 N N . HIS B 1 80 ? 5.352 -6.121 -0.107 1 98.81 80 HIS B N 1
ATOM 3248 C CA . HIS B 1 80 ? 6.734 -6.566 -0.261 1 98.81 80 HIS B CA 1
ATOM 3249 C C . HIS B 1 80 ? 6.941 -7.262 -1.603 1 98.81 80 HIS B C 1
ATOM 3251 O O . HIS B 1 80 ? 7.883 -6.938 -2.334 1 98.81 80 HIS B O 1
ATOM 3257 N N . VAL B 1 81 ? 6.051 -8.148 -1.931 1 98.94 81 VAL B N 1
ATOM 3258 C CA . VAL B 1 81 ? 6.207 -8.953 -3.141 1 98.94 81 VAL B CA 1
ATOM 3259 C C . VAL B 1 81 ? 6.039 -8.062 -4.371 1 98.94 81 VAL B C 1
ATOM 3261 O O . VAL B 1 81 ? 6.84 -8.133 -5.309 1 98.94 81 VAL B O 1
ATOM 3264 N N . VAL B 1 82 ? 5.047 -7.188 -4.379 1 98.94 82 VAL B N 1
ATOM 3265 C CA . VAL B 1 82 ? 4.848 -6.285 -5.508 1 98.94 82 VAL B CA 1
ATOM 3266 C C . VAL B 1 82 ? 6.004 -5.293 -5.586 1 98.94 82 VAL B C 1
ATOM 3268 O O . VAL B 1 82 ? 6.43 -4.91 -6.68 1 98.94 82 VAL B O 1
ATOM 3271 N N . GLY B 1 83 ? 6.496 -4.883 -4.371 1 98.88 83 GLY B N 1
ATOM 3272 C CA . GLY B 1 83 ? 7.699 -4.07 -4.395 1 98.88 83 GLY B CA 1
ATOM 3273 C C . GLY B 1 83 ? 8.852 -4.723 -5.141 1 98.88 83 GLY B C 1
ATOM 3274 O O . GLY B 1 83 ? 9.523 -4.074 -5.941 1 98.88 83 GLY B O 1
ATOM 3275 N N . ASP B 1 84 ? 9.07 -6.008 -4.887 1 98.88 84 ASP B N 1
ATOM 3276 C CA . ASP B 1 84 ? 10.094 -6.766 -5.602 1 98.88 84 ASP B CA 1
ATOM 3277 C C . ASP B 1 84 ? 9.805 -6.789 -7.105 1 98.88 84 ASP B C 1
ATOM 3279 O O . ASP B 1 84 ? 10.719 -6.613 -7.914 1 98.88 84 ASP B O 1
ATOM 3283 N N . LEU B 1 85 ? 8.57 -6.969 -7.465 1 98.88 85 LEU B N 1
ATOM 3284 C CA . LEU B 1 85 ? 8.188 -7.102 -8.867 1 98.88 85 LEU B CA 1
ATOM 3285 C C . LEU B 1 85 ? 8.375 -5.781 -9.609 1 98.88 85 LEU B C 1
ATOM 3287 O O . LEU B 1 85 ? 8.844 -5.77 -10.742 1 98.88 85 LEU B O 1
ATOM 3291 N N . VAL B 1 86 ? 7.988 -4.676 -8.992 1 98.62 86 VAL B N 1
ATOM 3292 C CA . VAL B 1 86 ? 8.172 -3.371 -9.617 1 98.62 86 VAL B CA 1
ATOM 3293 C C . VAL B 1 86 ? 9.664 -3.105 -9.828 1 98.62 86 VAL B C 1
ATOM 3295 O O . VAL B 1 86 ? 10.07 -2.643 -10.891 1 98.62 86 VAL B O 1
ATOM 3298 N N . ALA B 1 87 ? 10.453 -3.443 -8.805 1 98.44 87 ALA B N 1
ATOM 3299 C CA . ALA B 1 87 ? 11.898 -3.281 -8.945 1 98.44 87 ALA B CA 1
ATOM 3300 C C . ALA B 1 87 ? 12.438 -4.148 -10.07 1 98.44 87 ALA B C 1
ATOM 3302 O O . ALA B 1 87 ? 13.32 -3.725 -10.82 1 98.44 87 ALA B O 1
ATOM 3303 N N . LEU B 1 88 ? 11.922 -5.328 -10.18 1 98.62 88 LEU B N 1
ATOM 3304 C CA . LEU B 1 88 ? 12.344 -6.23 -11.25 1 98.62 88 LEU B CA 1
ATOM 3305 C C . LEU B 1 88 ? 11.961 -5.672 -12.617 1 98.62 88 LEU B C 1
ATOM 3307 O O . LEU B 1 88 ? 12.773 -5.688 -13.547 1 98.62 88 LEU B O 1
ATOM 3311 N N . ILE B 1 89 ? 10.742 -5.207 -12.758 1 98.44 89 ILE B N 1
ATOM 3312 C CA . ILE B 1 89 ? 10.281 -4.609 -14 1 98.44 89 ILE B CA 1
ATOM 3313 C C . ILE B 1 89 ? 11.195 -3.449 -14.383 1 98.44 89 ILE B C 1
ATOM 3315 O O . ILE B 1 89 ? 11.648 -3.357 -15.531 1 98.44 89 ILE B O 1
ATOM 3319 N N . ASP B 1 90 ? 11.523 -2.607 -13.414 1 96.5 90 ASP B N 1
ATOM 3320 C CA . ASP B 1 90 ? 12.367 -1.446 -13.672 1 96.5 90 ASP B CA 1
ATOM 3321 C C . ASP B 1 90 ? 13.766 -1.872 -14.117 1 96.5 90 ASP B C 1
ATOM 3323 O O . ASP B 1 90 ? 14.391 -1.212 -14.945 1 96.5 90 ASP B O 1
ATOM 3327 N N . ALA B 1 91 ? 14.227 -2.957 -13.562 1 96.62 91 ALA B N 1
ATOM 3328 C CA . ALA B 1 91 ? 15.578 -3.43 -13.844 1 96.62 91 ALA B CA 1
ATOM 3329 C C . ALA B 1 91 ? 15.641 -4.125 -15.203 1 96.62 91 ALA B C 1
ATOM 3331 O O . ALA B 1 91 ? 16.672 -4.094 -15.875 1 96.62 91 ALA B O 1
ATOM 3332 N N . MET B 1 92 ? 14.523 -4.719 -15.617 1 96.5 92 MET B N 1
ATOM 3333 C CA . MET B 1 92 ? 14.617 -5.66 -16.734 1 96.5 92 MET B CA 1
ATOM 3334 C C . MET B 1 92 ? 13.883 -5.137 -17.953 1 96.5 92 MET B C 1
ATOM 3336 O O . MET B 1 92 ? 14.148 -5.566 -19.078 1 96.5 92 MET B O 1
ATOM 3340 N N . ALA B 1 93 ? 12.945 -4.301 -17.719 1 92.62 93 ALA B N 1
ATOM 3341 C CA . ALA B 1 93 ? 12.18 -3.812 -18.875 1 92.62 93 ALA B CA 1
ATOM 3342 C C . ALA B 1 93 ? 13.086 -3.084 -19.859 1 92.62 93 ALA B C 1
ATOM 3344 O O . ALA B 1 93 ? 14.047 -2.428 -19.453 1 92.62 93 ALA B O 1
ATOM 3345 N N . GLY B 1 94 ? 12.789 -3.219 -21.078 1 87.94 94 GLY B N 1
ATOM 3346 C CA . GLY B 1 94 ? 13.57 -2.57 -22.125 1 87.94 94 GLY B CA 1
ATOM 3347 C C . GLY B 1 94 ? 13.344 -1.072 -22.188 1 87.94 94 GLY B C 1
ATOM 3348 O O . GLY B 1 94 ? 12.422 -0.549 -21.562 1 87.94 94 GLY B O 1
ATOM 3349 N N . PRO B 1 95 ? 14.234 -0.449 -22.906 1 86.88 95 PRO B N 1
ATOM 3350 C CA . PRO B 1 95 ? 14.031 0.991 -23.094 1 86.88 95 PRO B CA 1
ATOM 3351 C C . PRO B 1 95 ? 12.656 1.329 -23.656 1 86.88 95 PRO B C 1
ATOM 3353 O O . PRO B 1 95 ? 12.195 0.685 -24.594 1 86.88 95 PRO B O 1
ATOM 3356 N N . GLY B 1 96 ? 11.977 2.162 -23.031 1 86.56 96 GLY B N 1
ATOM 3357 C CA . GLY B 1 96 ? 10.672 2.609 -23.5 1 86.56 96 GLY B CA 1
ATOM 3358 C C . GLY B 1 96 ? 9.547 1.672 -23.109 1 86.56 96 GLY B C 1
ATOM 3359 O O . GLY B 1 96 ? 8.383 1.936 -23.422 1 86.56 96 GLY B O 1
ATOM 3360 N N . GLU B 1 97 ? 9.914 0.594 -22.562 1 91.5 97 GLU B N 1
ATOM 3361 C CA . GLU B 1 97 ? 8.914 -0.371 -22.125 1 91.5 97 GLU B CA 1
ATOM 3362 C C . GLU B 1 97 ? 8.438 -0.07 -20.703 1 91.5 97 GLU B C 1
ATOM 3364 O O . GLU B 1 97 ? 8.883 -0.713 -19.75 1 91.5 97 GLU B O 1
ATOM 3369 N N . ASP B 1 98 ? 7.469 0.842 -20.531 1 88.25 98 ASP B N 1
ATOM 3370 C CA . ASP B 1 98 ? 6.984 1.289 -19.234 1 88.25 98 ASP B CA 1
ATOM 3371 C C . ASP B 1 98 ? 5.992 0.288 -18.641 1 88.25 98 ASP B C 1
ATOM 3373 O O . ASP B 1 98 ? 5.809 0.236 -17.422 1 88.25 98 ASP B O 1
ATOM 3377 N N . LYS B 1 99 ? 5.34 -0.42 -19.625 1 96 99 LYS B N 1
ATOM 3378 C CA . LYS B 1 99 ? 4.379 -1.439 -19.203 1 96 99 LYS B CA 1
ATOM 3379 C C . LYS B 1 99 ? 4.793 -2.82 -19.703 1 96 99 LYS B C 1
ATOM 3381 O O . LYS B 1 99 ? 5.367 -2.943 -20.797 1 96 99 LYS B O 1
ATOM 3386 N N . VAL B 1 100 ? 4.48 -3.799 -18.922 1 98.44 100 VAL B N 1
ATOM 3387 C CA . VAL B 1 100 ? 4.793 -5.168 -19.328 1 98.44 100 VAL B CA 1
ATOM 3388 C C . VAL B 1 100 ? 3.525 -6.02 -19.281 1 98.44 100 VAL B C 1
ATOM 3390 O O . VAL B 1 100 ? 2.533 -5.633 -18.656 1 98.44 100 VAL B O 1
ATOM 3393 N N . PHE B 1 101 ? 3.533 -7.125 -20.047 1 98.75 101 PHE B N 1
ATOM 3394 C CA . PHE B 1 101 ? 2.5 -8.148 -19.906 1 98.75 101 PHE B CA 1
ATOM 3395 C C . PHE B 1 101 ? 2.734 -8.984 -18.641 1 98.75 101 PHE B C 1
ATOM 3397 O O . PHE B 1 101 ? 3.879 -9.211 -18.25 1 98.75 101 PHE B O 1
ATOM 3404 N N . VAL B 1 102 ? 1.64 -9.414 -18 1 98.94 102 VAL B N 1
ATOM 3405 C CA . VAL B 1 102 ? 1.777 -10.164 -16.75 1 98.94 102 VAL B CA 1
ATOM 3406 C C . VAL B 1 102 ? 0.896 -11.414 -16.812 1 98.94 102 VAL B C 1
ATOM 3408 O O . VAL B 1 102 ? -0.25 -11.352 -17.266 1 98.94 102 VAL B O 1
ATOM 3411 N N . VAL B 1 103 ? 1.437 -12.516 -16.422 1 99 103 VAL B N 1
ATOM 3412 C CA . VAL B 1 103 ? 0.704 -13.758 -16.219 1 99 103 VAL B CA 1
ATOM 3413 C C . VAL B 1 103 ? 0.931 -14.258 -14.789 1 99 103 VAL B C 1
ATOM 3415 O O . VAL B 1 103 ? 2.074 -14.43 -14.367 1 99 103 VAL B O 1
ATOM 3418 N N . GLY B 1 104 ? -0.118 -14.438 -14.031 1 98.94 104 GLY B N 1
ATOM 3419 C CA . GLY B 1 104 ? -0.02 -14.945 -12.672 1 98.94 104 GLY B CA 1
ATOM 3420 C C . GLY B 1 104 ? -0.819 -16.219 -12.445 1 98.94 104 GLY B C 1
ATOM 3421 O O . GLY B 1 104 ? -1.878 -16.406 -13.047 1 98.94 104 GLY B O 1
ATOM 3422 N N . HIS B 1 105 ? -0.375 -17.109 -11.586 1 98.94 105 HIS B N 1
ATOM 3423 C CA . HIS B 1 105 ? -1.08 -18.312 -11.18 1 98.94 105 HIS B CA 1
ATOM 3424 C C . HIS B 1 105 ? -1.099 -18.453 -9.664 1 98.94 105 HIS B C 1
ATOM 3426 O O . HIS B 1 105 ? -0.072 -18.266 -9.008 1 98.94 105 HIS B O 1
ATOM 3432 N N . ASP B 1 106 ? -2.275 -18.828 -9.102 1 98.75 106 ASP B N 1
ATOM 3433 C CA . ASP B 1 106 ? -2.383 -19.109 -7.676 1 98.75 106 ASP B CA 1
ATOM 3434 C C . ASP B 1 106 ? -1.934 -17.906 -6.84 1 98.75 106 ASP B C 1
ATOM 3436 O O . ASP B 1 106 ? -2.486 -16.812 -6.969 1 98.75 106 ASP B O 1
ATOM 3440 N N . TRP B 1 107 ? -0.918 -18.016 -6.039 1 98.88 107 TRP B N 1
ATOM 3441 C CA . TRP B 1 107 ? -0.389 -16.859 -5.309 1 98.88 107 TRP B CA 1
ATOM 3442 C C . TRP B 1 107 ? 0.197 -15.828 -6.262 1 98.88 107 TRP B C 1
ATOM 3444 O O . TRP B 1 107 ? 0.181 -14.633 -5.973 1 98.88 107 TRP B O 1
ATOM 3454 N N . GLY B 1 108 ? 0.732 -16.281 -7.355 1 98.94 108 GLY B N 1
ATOM 3455 C CA . GLY B 1 108 ? 1.16 -15.336 -8.367 1 98.94 108 GLY B CA 1
ATOM 3456 C C . GLY B 1 108 ? 0.022 -14.5 -8.93 1 98.94 108 GLY B C 1
ATOM 3457 O O . GLY B 1 108 ? 0.19 -13.312 -9.195 1 98.94 108 GLY B O 1
ATOM 3458 N N . ALA B 1 109 ? -1.112 -15.141 -9.125 1 98.94 109 ALA B N 1
ATOM 3459 C CA . ALA B 1 109 ? -2.297 -14.391 -9.539 1 98.94 109 ALA B CA 1
ATOM 3460 C C . ALA B 1 109 ? -2.684 -13.359 -8.477 1 98.94 109 ALA B C 1
ATOM 3462 O O . ALA B 1 109 ? -3.002 -12.219 -8.812 1 98.94 109 ALA B O 1
ATOM 3463 N N . PHE B 1 110 ? -2.652 -13.781 -7.219 1 98.81 110 PHE B N 1
ATOM 3464 C CA . PHE B 1 110 ? -2.959 -12.891 -6.105 1 98.81 110 PHE B CA 1
ATOM 3465 C C . PHE B 1 110 ? -2.049 -11.672 -6.125 1 98.81 110 PHE B C 1
ATOM 3467 O O . PHE B 1 110 ? -2.518 -10.539 -5.98 1 98.81 110 PHE B O 1
ATOM 3474 N N . GLN B 1 111 ? -0.784 -11.898 -6.352 1 98.88 111 GLN B N 1
ATOM 3475 C CA . GLN B 1 111 ? 0.185 -10.805 -6.414 1 98.88 111 GLN B CA 1
ATOM 3476 C C . GLN B 1 111 ? -0.024 -9.953 -7.66 1 98.88 111 GLN B C 1
ATOM 3478 O O . GLN B 1 111 ? 0.162 -8.734 -7.625 1 98.88 111 GLN B O 1
ATOM 3483 N N . ALA B 1 112 ? -0.371 -10.547 -8.75 1 98.94 112 ALA B N 1
ATOM 3484 C CA . ALA B 1 112 ? -0.607 -9.812 -9.992 1 98.94 112 ALA B CA 1
ATOM 3485 C C . ALA B 1 112 ? -1.809 -8.883 -9.852 1 98.94 112 ALA B C 1
ATOM 3487 O O . ALA B 1 112 ? -1.794 -7.762 -10.367 1 98.94 112 ALA B O 1
ATOM 3488 N N . TRP B 1 113 ? -2.881 -9.375 -9.211 1 98.88 113 TRP B N 1
ATOM 3489 C CA . TRP B 1 113 ? -3.998 -8.484 -8.914 1 98.88 113 TRP B CA 1
ATOM 3490 C C . TRP B 1 113 ? -3.531 -7.27 -8.117 1 98.88 113 TRP B C 1
ATOM 3492 O O . TRP B 1 113 ? -3.881 -6.137 -8.445 1 98.88 113 TRP B O 1
ATOM 3502 N N . ALA B 1 114 ? -2.76 -7.516 -7.098 1 98.88 114 ALA B N 1
ATOM 3503 C CA . ALA B 1 114 ? -2.24 -6.43 -6.273 1 98.88 114 ALA B CA 1
ATOM 3504 C C . ALA B 1 114 ? -1.386 -5.473 -7.102 1 98.88 114 ALA B C 1
ATOM 3506 O O . ALA B 1 114 ? -1.496 -4.254 -6.961 1 98.88 114 ALA B O 1
ATOM 3507 N N . LEU B 1 115 ? -0.535 -6.066 -7.945 1 98.88 115 LEU B N 1
ATOM 3508 C CA . LEU B 1 115 ? 0.281 -5.25 -8.836 1 98.88 115 LEU B CA 1
ATOM 3509 C C . LEU B 1 115 ? -0.594 -4.336 -9.688 1 98.88 115 LEU B C 1
ATOM 3511 O O . LEU B 1 115 ? -0.302 -3.146 -9.836 1 98.88 115 LEU B O 1
ATOM 3515 N N . CYS B 1 116 ? -1.665 -4.84 -10.227 1 98.75 116 CYS B N 1
ATOM 3516 C CA . CYS B 1 116 ? -2.57 -4.07 -11.07 1 98.75 116 CYS B CA 1
ATOM 3517 C C . CYS B 1 116 ? -3.289 -2.996 -10.266 1 98.75 116 CYS B C 1
ATOM 3519 O O . CYS B 1 116 ? -3.604 -1.925 -10.789 1 98.75 116 CYS B O 1
ATOM 3521 N N . LEU B 1 117 ? -3.564 -3.283 -8.992 1 98 117 LEU B N 1
ATOM 3522 C CA . LEU B 1 117 ? -4.211 -2.307 -8.125 1 98 117 LEU B CA 1
ATOM 3523 C C . LEU B 1 117 ? -3.254 -1.175 -7.77 1 98 117 LEU B C 1
ATOM 3525 O O . LEU B 1 117 ? -3.633 -0.002 -7.801 1 98 117 LEU B O 1
ATOM 3529 N N . TYR B 1 118 ? -2.02 -1.556 -7.453 1 98.25 118 TYR B N 1
ATOM 3530 C CA . TYR B 1 118 ? -1.035 -0.602 -6.953 1 98.25 118 TYR B CA 1
ATOM 3531 C C . TYR B 1 118 ? -0.428 0.203 -8.094 1 98.25 118 TYR B C 1
ATOM 3533 O O . TYR B 1 118 ? -0.218 1.412 -7.969 1 98.25 118 TYR B O 1
ATOM 3541 N N . ARG B 1 119 ? -0.117 -0.505 -9.188 1 97.94 119 ARG B N 1
ATOM 3542 C CA . ARG B 1 119 ? 0.653 0.068 -10.281 1 97.94 119 ARG B CA 1
ATOM 3543 C C . ARG B 1 119 ? 0.072 -0.343 -11.633 1 97.94 119 ARG B C 1
ATOM 3545 O O . ARG B 1 119 ? 0.745 -0.999 -12.43 1 97.94 119 ARG B O 1
ATOM 3552 N N . PRO B 1 120 ? -1.154 0.098 -11.875 1 97.75 120 PRO B N 1
ATOM 3553 C CA . PRO B 1 120 ? -1.706 -0.223 -13.195 1 97.75 120 PRO B CA 1
ATOM 3554 C C . PRO B 1 120 ? -0.868 0.343 -14.336 1 97.75 120 PRO B C 1
ATOM 3556 O O . PRO B 1 120 ? -0.927 -0.164 -15.461 1 97.75 120 PRO B O 1
ATOM 3559 N N . ASP B 1 121 ? -0.035 1.313 -14.016 1 96.31 121 ASP B N 1
ATOM 3560 C CA . ASP B 1 121 ? 0.803 1.978 -15.008 1 96.31 121 ASP B CA 1
ATOM 3561 C C . ASP B 1 121 ? 1.983 1.096 -15.414 1 96.31 121 ASP B C 1
ATOM 3563 O O . ASP B 1 121 ? 2.729 1.428 -16.328 1 96.31 121 ASP B O 1
ATOM 3567 N N . LYS B 1 122 ? 2.141 -0.077 -14.789 1 97.88 122 LYS B N 1
ATOM 3568 C CA . LYS B 1 122 ? 3.244 -0.979 -15.102 1 97.88 122 LYS B CA 1
ATOM 3569 C C . LYS B 1 122 ? 2.75 -2.203 -15.867 1 97.88 122 LYS B C 1
ATOM 3571 O O . LYS B 1 122 ? 3.553 -3.02 -16.328 1 97.88 122 LYS B O 1
ATOM 3576 N N . VAL B 1 123 ? 1.441 -2.314 -16.078 1 98.5 123 VAL B N 1
ATOM 3577 C CA . VAL B 1 123 ? 0.894 -3.553 -16.625 1 98.5 123 VAL B CA 1
ATOM 3578 C C . VAL B 1 123 ? 0.125 -3.252 -17.906 1 98.5 123 VAL B C 1
ATOM 3580 O O . VAL B 1 123 ? -0.827 -2.469 -17.906 1 98.5 123 VAL B O 1
ATOM 3583 N N . LYS B 1 124 ? 0.511 -3.855 -18.953 1 97.69 124 LYS B N 1
ATOM 3584 C CA . LYS B 1 124 ? -0.134 -3.672 -20.25 1 97.69 124 LYS B CA 1
ATOM 3585 C C . LYS B 1 124 ? -1.411 -4.5 -20.344 1 97.69 124 LYS B C 1
ATOM 3587 O O . LYS B 1 124 ? -2.449 -4 -20.781 1 97.69 124 LYS B O 1
ATOM 3592 N N . ALA B 1 125 ? -1.336 -5.684 -20 1 98.69 125 ALA B N 1
ATOM 3593 C CA . ALA B 1 125 ? -2.441 -6.633 -19.953 1 98.69 125 ALA B CA 1
ATOM 3594 C C . ALA B 1 125 ? -2.119 -7.797 -19.016 1 98.69 125 ALA B C 1
ATOM 3596 O O . ALA B 1 125 ? -0.948 -8.117 -18.797 1 98.69 125 ALA B O 1
ATOM 3597 N N . LEU B 1 126 ? -3.217 -8.383 -18.469 1 98.88 126 LEU B N 1
ATOM 3598 C CA . LEU B 1 126 ? -3.066 -9.398 -17.438 1 98.88 126 LEU B CA 1
ATOM 3599 C C . LEU B 1 126 ? -3.822 -10.672 -17.812 1 98.88 126 LEU B C 1
ATOM 3601 O O . LEU B 1 126 ? -4.977 -10.609 -18.234 1 98.88 126 LEU B O 1
ATOM 3605 N N . VAL B 1 127 ? -3.123 -11.781 -17.766 1 98.94 127 VAL B N 1
ATOM 3606 C CA . VAL B 1 127 ? -3.787 -13.078 -17.734 1 98.94 127 VAL B CA 1
ATOM 3607 C C . VAL B 1 127 ? -3.566 -13.742 -16.375 1 98.94 127 VAL B C 1
ATOM 3609 O O . VAL B 1 127 ? -2.445 -14.141 -16.047 1 98.94 127 VAL B O 1
ATOM 3612 N N . ASN B 1 128 ? -4.605 -13.859 -15.594 1 98.81 128 ASN B N 1
ATOM 3613 C CA . ASN B 1 128 ? -4.516 -14.547 -14.305 1 98.81 128 ASN B CA 1
ATOM 3614 C C . ASN B 1 128 ? -5.168 -15.922 -14.367 1 98.81 128 ASN B C 1
ATOM 3616 O O . ASN B 1 128 ? -6.227 -16.094 -14.977 1 98.81 128 ASN B O 1
ATOM 3620 N N . LEU B 1 129 ? -4.48 -16.828 -13.742 1 98.94 129 LEU B N 1
ATOM 3621 C CA . LEU B 1 129 ? -4.91 -18.234 -13.734 1 98.94 129 LEU B CA 1
ATOM 3622 C C . LEU B 1 129 ? -5.305 -18.672 -12.328 1 98.94 129 LEU B C 1
ATOM 3624 O O . LEU B 1 129 ? -4.59 -18.391 -11.359 1 98.94 129 LEU B O 1
ATOM 3628 N N . SER B 1 130 ? -6.512 -19.281 -12.156 1 98.69 130 SER B N 1
ATOM 3629 C CA . SER B 1 130 ? -6.984 -20.062 -11.023 1 98.69 130 SER B CA 1
ATOM 3630 C C . SER B 1 130 ? -7.598 -19.172 -9.945 1 98.69 130 SER B C 1
ATOM 3632 O O . SER B 1 130 ? -8.672 -19.469 -9.422 1 98.69 130 SER B O 1
ATOM 3634 N N . VAL B 1 131 ? -6.949 -18.062 -9.57 1 98.56 131 VAL B N 1
ATOM 3635 C CA . VAL B 1 131 ? -7.398 -17.266 -8.43 1 98.56 131 VAL B CA 1
ATOM 3636 C C . VAL B 1 131 ? -7.98 -15.938 -8.914 1 98.56 131 VAL B C 1
ATOM 3638 O O . VAL B 1 131 ? -7.262 -15.102 -9.469 1 98.56 131 VAL B O 1
ATOM 3641 N N . PRO B 1 132 ? -9.289 -15.711 -8.742 1 98.31 132 PRO B N 1
ATOM 3642 C CA . PRO B 1 132 ? -9.906 -14.453 -9.156 1 98.31 132 PRO B CA 1
ATOM 3643 C C . PRO B 1 132 ? -9.562 -13.289 -8.234 1 98.31 132 PRO B C 1
ATOM 3645 O O . PRO B 1 132 ? -8.977 -13.5 -7.164 1 98.31 132 PRO B O 1
ATOM 3648 N N . PHE B 1 133 ? -9.867 -12.125 -8.719 1 98 133 PHE B N 1
ATOM 3649 C CA . PHE B 1 133 ? -9.766 -10.977 -7.832 1 98 133 PHE B CA 1
ATOM 3650 C C . PHE B 1 133 ? -10.664 -11.141 -6.613 1 98 133 PHE B C 1
ATOM 3652 O O . PHE B 1 133 ? -11.797 -11.609 -6.734 1 98 133 PHE B O 1
ATOM 3659 N N . ASN B 1 134 ? -10.133 -10.898 -5.477 1 94.19 134 ASN B N 1
ATOM 3660 C CA . ASN B 1 134 ? -10.875 -10.945 -4.219 1 94.19 134 ASN B CA 1
ATOM 3661 C C . ASN B 1 134 ? -10.938 -9.578 -3.549 1 94.19 134 ASN B C 1
ATOM 3663 O O . ASN B 1 134 ? -10.016 -9.195 -2.82 1 94.19 134 ASN B O 1
ATOM 3667 N N . PRO B 1 135 ? -12.047 -8.844 -3.738 1 95.81 135 PRO B N 1
ATOM 3668 C CA . PRO B 1 135 ? -12.141 -7.527 -3.107 1 95.81 135 PRO B CA 1
ATOM 3669 C C . PRO B 1 135 ? -12.062 -7.598 -1.583 1 95.81 135 PRO B C 1
ATOM 3671 O O . PRO B 1 135 ? -12.594 -8.531 -0.975 1 95.81 135 PRO B O 1
ATOM 3674 N N . ARG B 1 136 ? -11.453 -6.629 -0.995 1 97 136 ARG B N 1
ATOM 3675 C CA . ARG B 1 136 ? -11.32 -6.562 0.457 1 97 136 ARG B CA 1
ATOM 3676 C C . ARG B 1 136 ? -12.68 -6.406 1.124 1 97 136 ARG B C 1
ATOM 3678 O O . ARG B 1 136 ? -13.469 -5.535 0.75 1 97 136 ARG B O 1
ATOM 3685 N N . ASN B 1 137 ? -13.016 -7.312 2.012 1 96.44 137 ASN B N 1
ATOM 3686 C CA . ASN B 1 137 ? -14.156 -7.137 2.91 1 96.44 137 ASN B CA 1
ATOM 3687 C C . ASN B 1 137 ? -13.742 -6.441 4.203 1 96.44 137 ASN B C 1
ATOM 3689 O O . ASN B 1 137 ? -13.078 -7.039 5.055 1 96.44 137 ASN B O 1
ATOM 3693 N N . PRO B 1 138 ? -14.133 -5.18 4.355 1 96.31 138 PRO B N 1
ATOM 3694 C CA . PRO B 1 138 ? -13.625 -4.422 5.504 1 96.31 138 PRO B CA 1
ATOM 3695 C C . PRO B 1 138 ? -14.203 -4.914 6.832 1 96.31 138 PRO B C 1
ATOM 3697 O O . PRO B 1 138 ? -13.742 -4.5 7.898 1 96.31 138 PRO B O 1
ATOM 3700 N N . LYS B 1 139 ? -15.109 -5.898 6.844 1 95.62 139 LYS B N 1
ATOM 3701 C CA . LYS B 1 139 ? -15.844 -6.27 8.047 1 95.62 139 LYS B CA 1
ATOM 3702 C C . LYS B 1 139 ? -15.219 -7.484 8.719 1 95.62 139 LYS B C 1
ATOM 3704 O O . LYS B 1 139 ? -15.523 -7.793 9.875 1 95.62 139 LYS B O 1
ATOM 3709 N N . ILE B 1 140 ? -14.406 -8.195 7.93 1 97.19 140 ILE B N 1
ATOM 3710 C CA . ILE B 1 140 ? -13.891 -9.422 8.531 1 97.19 140 ILE B CA 1
ATOM 3711 C C . ILE B 1 140 ? -12.523 -9.75 7.938 1 97.19 140 ILE B C 1
ATOM 3713 O O . ILE B 1 140 ? -12.32 -9.641 6.727 1 97.19 140 ILE B O 1
ATOM 3717 N N . LYS B 1 141 ? -11.609 -10.156 8.805 1 98.06 141 LYS B N 1
ATOM 3718 C CA . LYS B 1 141 ? -10.305 -10.625 8.367 1 98.06 141 LYS B CA 1
ATOM 3719 C C . LYS B 1 141 ? -10.406 -11.977 7.672 1 98.06 141 LYS B C 1
ATOM 3721 O O . LYS B 1 141 ? -11.164 -12.844 8.102 1 98.06 141 LYS B O 1
ATOM 3726 N N . PRO B 1 142 ? -9.602 -12.211 6.594 1 98.5 142 PRO B N 1
ATOM 3727 C CA . PRO B 1 142 ? -9.75 -13.406 5.766 1 98.5 142 PRO B CA 1
ATOM 3728 C C . PRO B 1 142 ? -9.562 -14.695 6.559 1 98.5 142 PRO B C 1
ATOM 3730 O O . PRO B 1 142 ? -10.352 -15.633 6.418 1 98.5 142 PRO B O 1
ATOM 3733 N N . ILE B 1 143 ? -8.516 -14.789 7.445 1 98.81 143 ILE B N 1
ATOM 3734 C CA . ILE B 1 143 ? -8.258 -16.031 8.164 1 98.81 143 ILE B CA 1
ATOM 3735 C C . ILE B 1 143 ? -9.406 -16.312 9.125 1 98.81 143 ILE B C 1
ATOM 3737 O O . ILE B 1 143 ? -9.805 -17.469 9.297 1 98.81 143 ILE B O 1
ATOM 3741 N N . ASP B 1 144 ? -9.945 -15.273 9.742 1 98.62 144 ASP B N 1
ATOM 3742 C CA . ASP B 1 144 ? -11.078 -15.43 10.641 1 98.62 144 ASP B CA 1
ATOM 3743 C C . ASP B 1 144 ? -12.312 -15.945 9.898 1 98.62 144 ASP B C 1
ATOM 3745 O O . ASP B 1 144 ? -13.008 -16.844 10.383 1 98.62 144 ASP B O 1
ATOM 3749 N N . ALA B 1 145 ? -12.555 -15.383 8.758 1 98.38 145 ALA B N 1
ATOM 3750 C CA . ALA B 1 145 ? -13.688 -15.812 7.945 1 98.38 145 ALA B CA 1
ATOM 3751 C C . ALA B 1 145 ? -13.531 -17.266 7.516 1 98.38 145 ALA B C 1
ATOM 3753 O O . ALA B 1 145 ? -14.484 -18.047 7.582 1 98.38 145 ALA B O 1
ATOM 3754 N N . MET B 1 146 ? -12.336 -17.656 7.086 1 98.62 146 MET B N 1
ATOM 3755 C CA . MET B 1 146 ? -12.086 -19.016 6.613 1 98.62 146 MET B CA 1
ATOM 3756 C C . MET B 1 146 ? -12.195 -20.016 7.758 1 98.62 146 MET B C 1
ATOM 3758 O O . MET B 1 146 ? -12.727 -21.109 7.582 1 98.62 146 MET B O 1
ATOM 3762 N N . ARG B 1 147 ? -11.648 -19.625 8.867 1 98.56 147 ARG B N 1
ATOM 3763 C CA . ARG B 1 147 ? -11.766 -20.484 10.039 1 98.56 147 ARG B CA 1
ATOM 3764 C C . ARG B 1 147 ? -13.234 -20.703 10.414 1 98.56 147 ARG B C 1
ATOM 3766 O O . ARG B 1 147 ? -13.641 -21.812 10.75 1 98.56 147 ARG B O 1
ATOM 3773 N N . ALA B 1 148 ? -14.039 -19.625 10.375 1 98.44 148 ALA B N 1
ATOM 3774 C CA . ALA B 1 148 ? -15.461 -19.719 10.695 1 98.44 148 ALA B CA 1
ATOM 3775 C C . ALA B 1 148 ? -16.203 -20.594 9.688 1 98.44 148 ALA B C 1
ATOM 3777 O O . ALA B 1 148 ? -17.094 -21.359 10.062 1 98.44 148 ALA B O 1
ATOM 3778 N N . LEU B 1 149 ? -15.844 -20.516 8.484 1 97.94 149 LEU B N 1
ATOM 3779 C CA . LEU B 1 149 ? -16.562 -21.172 7.406 1 97.94 149 LEU B CA 1
ATOM 3780 C C . LEU B 1 149 ? -16.156 -22.641 7.301 1 97.94 149 LEU B C 1
ATOM 3782 O O . LEU B 1 149 ? -17 -23.5 7.07 1 97.94 149 LEU B O 1
ATOM 3786 N N . TYR B 1 150 ? -14.812 -22.953 7.469 1 98.06 150 TYR B N 1
ATOM 3787 C CA . TYR B 1 150 ? -14.312 -24.266 7.09 1 98.06 150 TYR B CA 1
ATOM 3788 C C . TYR B 1 150 ? -13.695 -24.984 8.281 1 98.06 150 TYR B C 1
ATOM 3790 O O . TYR B 1 150 ? -13.391 -26.172 8.211 1 98.06 150 TYR B O 1
ATOM 3798 N N . GLY B 1 151 ? -13.461 -24.281 9.344 1 97.88 151 GLY B N 1
ATOM 3799 C CA . GLY B 1 151 ? -12.914 -24.891 10.547 1 97.88 151 GLY B CA 1
ATOM 3800 C C . GLY B 1 151 ? -11.398 -24.922 10.562 1 97.88 151 GLY B C 1
ATOM 3801 O O . GLY B 1 151 ? -10.75 -24.406 9.641 1 97.88 151 GLY B O 1
ATOM 3802 N N . ASN B 1 152 ? -10.82 -25.516 11.539 1 97.19 152 ASN B N 1
ATOM 3803 C CA . ASN B 1 152 ? -9.391 -25.469 11.836 1 97.19 152 ASN B CA 1
ATOM 3804 C C . ASN B 1 152 ? -8.602 -26.406 10.914 1 97.19 152 ASN B C 1
ATOM 3806 O O . ASN B 1 152 ? -7.379 -26.312 10.836 1 97.19 152 ASN B O 1
ATOM 3810 N N . ASP B 1 153 ? -9.289 -27.266 10.188 1 96.75 153 ASP B N 1
ATOM 3811 C CA . ASP B 1 153 ? -8.578 -28.219 9.344 1 96.75 153 ASP B CA 1
ATOM 3812 C C . ASP B 1 153 ? -8.414 -27.672 7.926 1 96.75 153 ASP B C 1
ATOM 3814 O O . ASP B 1 153 ? -7.719 -28.281 7.102 1 96.75 153 ASP B O 1
ATOM 3818 N N . TYR B 1 154 ? -9.078 -26.578 7.656 1 97.88 154 TYR B N 1
ATOM 3819 C CA . TYR B 1 154 ? -8.883 -25.938 6.355 1 97.88 154 TYR B CA 1
ATOM 3820 C C . TYR B 1 154 ? -7.41 -25.594 6.133 1 97.88 154 TYR B C 1
ATOM 3822 O O . TYR B 1 154 ? -6.754 -25.047 7.016 1 97.88 154 TYR B O 1
ATOM 3830 N N . TYR B 1 155 ? -6.883 -25.875 5.02 1 97.75 155 TYR B N 1
ATOM 3831 C CA . TYR B 1 155 ? -5.434 -25.906 4.855 1 97.75 155 TYR B CA 1
ATOM 3832 C C . TYR B 1 155 ? -4.828 -24.516 5.102 1 97.75 155 TYR B C 1
ATOM 3834 O O . TYR B 1 155 ? -3.748 -24.406 5.684 1 97.75 155 TYR B O 1
ATOM 3842 N N . ILE B 1 156 ? -5.543 -23.469 4.695 1 98.56 156 ILE B N 1
ATOM 3843 C CA . ILE B 1 156 ? -5 -22.141 4.883 1 98.56 156 ILE B CA 1
ATOM 3844 C C . ILE B 1 156 ? -4.938 -21.812 6.371 1 98.56 156 ILE B C 1
ATOM 3846 O O . ILE B 1 156 ? -3.996 -21.156 6.832 1 98.56 156 ILE B O 1
ATOM 3850 N N . VAL B 1 157 ? -5.895 -22.25 7.152 1 98.56 157 VAL B N 1
ATOM 3851 C CA . VAL B 1 157 ? -5.898 -22.078 8.602 1 98.56 157 VAL B CA 1
ATOM 3852 C C . VAL B 1 157 ? -4.773 -22.906 9.219 1 98.56 157 VAL B C 1
ATOM 3854 O O . VAL B 1 157 ? -4.047 -22.422 10.094 1 98.56 157 VAL B O 1
ATOM 3857 N N . ARG B 1 158 ? -4.543 -24.094 8.664 1 97.94 158 ARG B N 1
ATOM 3858 C CA . ARG B 1 158 ? -3.492 -24.984 9.141 1 97.94 158 ARG B CA 1
ATOM 3859 C C . ARG B 1 158 ? -2.113 -24.359 8.93 1 97.94 158 ARG B C 1
ATOM 3861 O O . ARG B 1 158 ? -1.173 -24.656 9.664 1 97.94 158 ARG B O 1
ATOM 3868 N N . PHE B 1 159 ? -1.989 -23.438 8.016 1 98.56 159 PHE B N 1
ATOM 3869 C CA . PHE B 1 159 ? -0.694 -22.891 7.629 1 98.56 159 PHE B CA 1
ATOM 3870 C C . PHE B 1 159 ? -0.321 -21.703 8.5 1 98.56 159 PHE B C 1
ATOM 3872 O O . PHE B 1 159 ? 0.784 -21.172 8.391 1 98.56 159 PHE B O 1
ATOM 3879 N N . GLN B 1 160 ? -1.133 -21.266 9.477 1 98.62 160 GLN B N 1
ATOM 3880 C CA . GLN B 1 160 ? -0.983 -19.953 10.117 1 98.62 160 GLN B CA 1
ATOM 3881 C C . GLN B 1 160 ? 0.087 -20 11.203 1 98.62 160 GLN B C 1
ATOM 3883 O O . GLN B 1 160 ? 0.833 -19.031 11.391 1 98.62 160 GLN B O 1
ATOM 3888 N N . GLU B 1 161 ? 0.206 -21.125 11.883 1 97.38 161 GLU B N 1
ATOM 3889 C CA . GLU B 1 161 ? 1.146 -21.203 12.992 1 97.38 161 GLU B CA 1
ATOM 3890 C C . GLU B 1 161 ? 2.52 -21.672 12.531 1 97.38 161 GLU B C 1
ATOM 3892 O O . GLU B 1 161 ? 2.666 -22.812 12.07 1 97.38 161 GLU B O 1
ATOM 3897 N N . ARG B 1 162 ? 3.486 -20.859 12.68 1 97.31 162 ARG B N 1
ATOM 3898 C CA . ARG B 1 162 ? 4.836 -21.188 12.234 1 97.31 162 ARG B CA 1
ATOM 3899 C C . ARG B 1 162 ? 5.328 -22.469 12.898 1 97.31 162 ARG B C 1
ATOM 3901 O O . ARG B 1 162 ? 5.184 -22.656 14.109 1 97.31 162 ARG B O 1
ATOM 3908 N N . GLY B 1 163 ? 5.871 -23.328 12.086 1 97.06 163 GLY B N 1
ATOM 3909 C CA . GLY B 1 163 ? 6.512 -24.516 12.594 1 97.06 163 GLY B CA 1
ATOM 3910 C C . GLY B 1 163 ? 5.578 -25.719 12.648 1 97.06 163 GLY B C 1
ATOM 3911 O O . GLY B 1 163 ? 6.027 -26.859 12.664 1 97.06 163 GLY B O 1
ATOM 3912 N N . GLU B 1 164 ? 4.277 -25.484 12.711 1 96.5 164 GLU B N 1
ATOM 3913 C CA . GLU B 1 164 ? 3.342 -26.594 12.875 1 96.5 164 GLU B CA 1
ATOM 3914 C C . GLU B 1 164 ? 3.23 -27.422 11.602 1 96.5 164 GLU B C 1
ATOM 3916 O O . GLU B 1 164 ? 3.67 -28.562 11.555 1 96.5 164 GLU B O 1
ATOM 3921 N N . ILE B 1 165 ? 2.76 -26.812 10.547 1 97.25 165 ILE B N 1
ATOM 3922 C CA . ILE B 1 165 ? 2.58 -27.578 9.312 1 97.25 165 ILE B CA 1
ATOM 3923 C C . ILE B 1 165 ? 3.943 -27.953 8.734 1 97.25 165 ILE B C 1
ATOM 3925 O O . ILE B 1 165 ? 4.102 -29.016 8.133 1 97.25 165 ILE B O 1
ATOM 3929 N N . GLU B 1 166 ? 4.945 -27.094 8.906 1 97.12 166 GLU B N 1
ATOM 3930 C CA . GLU B 1 166 ? 6.305 -27.422 8.484 1 97.12 166 GLU B CA 1
ATOM 3931 C C . GLU B 1 166 ? 6.781 -28.719 9.117 1 97.12 166 GLU B C 1
ATOM 3933 O O . GLU B 1 166 ? 7.422 -29.547 8.453 1 97.12 166 GLU B O 1
ATOM 3938 N N . GLY B 1 167 ? 6.52 -28.859 10.398 1 95.62 167 GLY B N 1
ATOM 3939 C CA . GLY B 1 167 ? 6.871 -30.094 11.07 1 95.62 167 GLY B CA 1
ATOM 3940 C C . GLY B 1 167 ? 6.211 -31.312 10.461 1 95.62 167 GLY B C 1
ATOM 3941 O O . GLY B 1 167 ? 6.852 -32.344 10.289 1 95.62 167 GLY B O 1
ATOM 3942 N N . GLU B 1 168 ? 4.992 -31.234 10.125 1 94.19 168 GLU B N 1
ATOM 3943 C CA . GLU B 1 168 ? 4.289 -32.344 9.492 1 94.19 168 GLU B CA 1
ATOM 3944 C C . GLU B 1 168 ? 4.852 -32.625 8.102 1 94.19 168 GLU B C 1
ATOM 3946 O O . GLU B 1 168 ? 5.031 -33.812 7.734 1 94.19 168 GLU B O 1
ATOM 3951 N N . PHE B 1 169 ? 5.074 -31.578 7.32 1 95.06 169 PHE B N 1
ATOM 3952 C CA . PHE B 1 169 ? 5.66 -31.75 5.996 1 95.06 169 PHE B CA 1
ATOM 3953 C C . PHE B 1 169 ? 7.004 -32.469 6.086 1 95.06 169 PHE B C 1
ATOM 3955 O O . PHE B 1 169 ? 7.328 -33.281 5.227 1 95.06 169 PHE B O 1
ATOM 3962 N N . ALA B 1 170 ? 7.762 -32.156 7.109 1 93.31 170 ALA B N 1
ATOM 3963 C CA . ALA B 1 170 ? 9.062 -32.781 7.297 1 93.31 170 ALA B CA 1
ATOM 3964 C C . ALA B 1 170 ? 8.914 -34.281 7.508 1 93.31 170 ALA B C 1
ATOM 3966 O O . ALA B 1 170 ? 9.734 -35.062 7.023 1 93.31 170 ALA B O 1
ATOM 3967 N N . VAL B 1 171 ? 7.883 -34.656 8.188 1 91 171 VAL B N 1
ATOM 3968 C CA . VAL B 1 171 ? 7.633 -36.094 8.461 1 91 171 VAL B CA 1
ATOM 3969 C C . VAL B 1 171 ? 7.219 -36.781 7.168 1 91 171 VAL B C 1
ATOM 3971 O O . VAL B 1 171 ? 7.676 -37.906 6.883 1 91 171 VAL B O 1
ATOM 3974 N N . TRP B 1 172 ? 6.457 -36.156 6.41 1 90.62 172 TRP B N 1
ATOM 3975 C CA . TRP B 1 172 ? 5.945 -36.75 5.176 1 90.62 172 TRP B CA 1
ATOM 3976 C C . TRP B 1 172 ? 7.02 -36.781 4.094 1 90.62 172 TRP B C 1
ATOM 3978 O O . TRP B 1 172 ? 7.094 -37.719 3.309 1 90.62 172 TRP B O 1
ATOM 3988 N N . GLY B 1 173 ? 7.848 -35.781 4.078 1 92.25 173 GLY B N 1
ATOM 3989 C CA . GLY B 1 173 ? 8.859 -35.656 3.043 1 92.25 173 GLY B CA 1
ATOM 3990 C C . GLY B 1 173 ? 8.438 -34.75 1.904 1 92.25 173 GLY B C 1
ATOM 3991 O O . GLY B 1 173 ? 7.258 -34.688 1.544 1 92.25 173 GLY B O 1
ATOM 3992 N N . THR B 1 174 ? 9.344 -34.125 1.319 1 96.06 174 THR B N 1
ATOM 3993 C CA . THR B 1 174 ? 9.125 -33.062 0.338 1 96.06 174 THR B CA 1
ATOM 3994 C C . THR B 1 174 ? 8.367 -33.594 -0.875 1 96.06 174 THR B C 1
ATOM 3996 O O . THR B 1 174 ? 7.367 -33 -1.298 1 96.06 174 THR B O 1
ATOM 3999 N N . GLU B 1 175 ? 8.812 -34.688 -1.417 1 95.38 175 GLU B N 1
ATOM 4000 C CA . GLU B 1 175 ? 8.188 -35.219 -2.617 1 95.38 175 GLU B CA 1
ATOM 4001 C C . GLU B 1 175 ? 6.727 -35.594 -2.365 1 95.38 175 GLU B C 1
ATOM 4003 O O . GLU B 1 175 ? 5.863 -35.344 -3.211 1 95.38 175 GLU B O 1
ATOM 4008 N N . ARG B 1 176 ? 6.477 -36.188 -1.265 1 93.62 176 ARG B N 1
ATOM 4009 C CA . ARG B 1 176 ? 5.109 -36.594 -0.947 1 93.62 176 ARG B CA 1
ATOM 4010 C C . ARG B 1 176 ? 4.211 -35.375 -0.75 1 93.62 176 ARG B C 1
ATOM 4012 O O . ARG B 1 176 ? 3.061 -35.375 -1.188 1 93.62 176 ARG B O 1
ATOM 4019 N N . VAL B 1 177 ? 4.719 -34.375 -0.032 1 95.19 177 VAL B N 1
ATOM 4020 C CA . VAL B 1 177 ? 3.959 -33.156 0.145 1 95.19 177 VAL B CA 1
ATOM 4021 C C . VAL B 1 177 ? 3.643 -32.531 -1.217 1 95.19 177 VAL B C 1
ATOM 4023 O O . VAL B 1 177 ? 2.486 -32.219 -1.511 1 95.19 177 VAL B O 1
ATOM 4026 N N . LEU B 1 178 ? 4.668 -32.406 -2.068 1 97.19 178 LEU B N 1
ATOM 4027 C CA . LEU B 1 178 ? 4.492 -31.812 -3.393 1 97.19 178 LEU B CA 1
ATOM 4028 C C . LEU B 1 178 ? 3.482 -32.594 -4.211 1 97.19 178 LEU B C 1
ATOM 4030 O O . LEU B 1 178 ? 2.561 -32.031 -4.801 1 97.19 178 LEU B O 1
ATOM 4034 N N . THR B 1 179 ? 3.607 -33.938 -4.211 1 94.88 179 THR B N 1
ATOM 4035 C CA . THR B 1 179 ? 2.729 -34.75 -5.027 1 94.88 179 THR B CA 1
ATOM 4036 C C . THR B 1 179 ? 1.302 -34.719 -4.484 1 94.88 179 THR B C 1
ATOM 4038 O O . THR B 1 179 ? 0.339 -34.812 -5.25 1 94.88 179 THR B O 1
ATOM 4041 N N . GLY B 1 180 ? 1.171 -34.656 -3.129 1 93.19 180 GLY B N 1
ATOM 4042 C CA . GLY B 1 180 ? -0.152 -34.5 -2.551 1 93.19 180 GLY B CA 1
ATOM 4043 C C . GLY B 1 180 ? -0.863 -33.25 -3.035 1 93.19 180 GLY B C 1
ATOM 4044 O O . GLY B 1 180 ? -2.057 -33.281 -3.342 1 93.19 180 GLY B O 1
ATOM 4045 N N . ILE B 1 181 ? -0.122 -32.156 -3.201 1 96.19 181 ILE B N 1
ATOM 4046 C CA . ILE B 1 181 ? -0.696 -30.875 -3.621 1 96.19 181 ILE B CA 1
ATOM 4047 C C . ILE B 1 181 ? -0.911 -30.875 -5.133 1 96.19 181 ILE B C 1
ATOM 4049 O O . ILE B 1 181 ? -1.983 -30.5 -5.613 1 96.19 181 ILE B O 1
ATOM 4053 N N . PHE B 1 182 ? 0.049 -31.375 -5.914 1 96.94 182 PHE B N 1
ATOM 4054 C CA . PHE B 1 182 ? -0.003 -31.344 -7.371 1 96.94 182 PHE B CA 1
ATOM 4055 C C . PHE B 1 182 ? -1.082 -32.281 -7.887 1 96.94 182 PHE B C 1
ATOM 4057 O O . PHE B 1 182 ? -1.645 -32.062 -8.961 1 96.94 182 PHE B O 1
ATOM 4064 N N . ASN B 1 183 ? -1.426 -33.312 -7.066 1 93.88 183 ASN B N 1
ATOM 4065 C CA . ASN B 1 183 ? -2.377 -34.344 -7.492 1 93.88 183 ASN B CA 1
ATOM 4066 C C . ASN B 1 183 ? -3.807 -33.969 -7.113 1 93.88 183 ASN B C 1
ATOM 4068 O O . ASN B 1 183 ? -4.754 -34.625 -7.52 1 93.88 183 ASN B O 1
ATOM 4072 N N . TYR B 1 184 ? -3.949 -32.938 -6.34 1 94.62 184 TYR B N 1
ATOM 4073 C CA . TYR B 1 184 ? -5.285 -32.625 -5.836 1 94.62 184 TYR B CA 1
ATOM 4074 C C . TYR B 1 184 ? -6.215 -32.25 -6.977 1 94.62 184 TYR B C 1
ATOM 4076 O O . TYR B 1 184 ? -5.965 -31.25 -7.684 1 94.62 184 TYR B O 1
ATOM 4084 N N . ARG B 1 185 ? -7.367 -32.938 -7.148 1 95.69 185 ARG B N 1
ATOM 4085 C CA . ARG B 1 185 ? -8.266 -32.688 -8.273 1 95.69 185 ARG B CA 1
ATOM 4086 C C . ARG B 1 185 ? -9.727 -32.719 -7.82 1 95.69 185 ARG B C 1
ATOM 4088 O O . ARG B 1 185 ? -10.641 -32.656 -8.648 1 95.69 185 ARG B O 1
ATOM 4095 N N . LYS B 1 186 ? -9.945 -32.875 -6.504 1 95.75 186 LYS B N 1
ATOM 4096 C CA . LYS B 1 186 ? -11.305 -32.812 -5.984 1 95.75 186 LYS B CA 1
ATOM 4097 C C . LYS B 1 186 ? -11.859 -31.391 -6.059 1 95.75 186 LYS B C 1
ATOM 4099 O O . LYS B 1 186 ? -11.211 -30.453 -5.598 1 95.75 186 LYS B O 1
ATOM 4104 N N . PRO B 1 187 ? -12.984 -31.188 -6.719 1 97.81 187 PRO B N 1
ATOM 4105 C CA . PRO B 1 187 ? -13.586 -29.844 -6.805 1 97.81 187 PRO B CA 1
ATOM 4106 C C . PRO B 1 187 ? -14.203 -29.391 -5.48 1 97.81 187 PRO B C 1
ATOM 4108 O O . PRO B 1 187 ? -15.422 -29.203 -5.398 1 97.81 187 PRO B O 1
ATOM 4111 N N . ALA B 1 188 ? -13.383 -29.281 -4.496 1 97.44 188 ALA B N 1
ATOM 4112 C CA . ALA B 1 188 ? -13.75 -28.922 -3.129 1 97.44 188 ALA B CA 1
ATOM 4113 C C . ALA B 1 188 ? -12.562 -28.344 -2.373 1 97.44 188 ALA B C 1
ATOM 4115 O O . ALA B 1 188 ? -11.414 -28.469 -2.803 1 97.44 188 ALA B O 1
ATOM 4116 N N . PRO B 1 189 ? -12.859 -27.609 -1.256 1 96.94 189 PRO B N 1
ATOM 4117 C CA . PRO B 1 189 ? -11.742 -27.094 -0.461 1 96.94 189 PRO B CA 1
ATOM 4118 C C . PRO B 1 189 ? -10.828 -28.219 0.053 1 96.94 189 PRO B C 1
ATOM 4120 O O . PRO B 1 189 ? -11.289 -29.328 0.274 1 96.94 189 PRO B O 1
ATOM 4123 N N . LEU B 1 190 ? -9.617 -27.875 0.229 1 96.44 190 LEU B N 1
ATOM 4124 C CA . LEU B 1 190 ? -8.625 -28.797 0.766 1 96.44 190 LEU B CA 1
ATOM 4125 C C . LEU B 1 190 ? -8.578 -28.719 2.287 1 96.44 190 LEU B C 1
ATOM 4127 O O . LEU B 1 190 ? -8.539 -27.625 2.857 1 96.44 190 LEU B O 1
ATOM 4131 N N . PHE B 1 191 ? -8.633 -29.844 2.93 1 96 191 PHE B N 1
ATOM 4132 C CA . PHE B 1 191 ? -8.484 -29.953 4.375 1 96 191 PHE B CA 1
ATOM 4133 C C . PHE B 1 191 ? -7.277 -30.812 4.73 1 96 191 PHE B C 1
ATOM 4135 O O . PHE B 1 191 ? -7.023 -31.828 4.082 1 96 191 PHE B O 1
ATOM 4142 N N . LEU B 1 192 ? -6.508 -30.359 5.719 1 95.38 192 LEU B N 1
ATOM 4143 C CA . LEU B 1 192 ? -5.332 -31.078 6.195 1 95.38 192 LEU B CA 1
ATOM 4144 C C . LEU B 1 192 ? -5.426 -31.344 7.695 1 95.38 192 LEU B C 1
ATOM 4146 O O . LEU B 1 192 ? -4.672 -30.766 8.477 1 95.38 192 LEU B O 1
ATOM 4150 N N . PRO B 1 193 ? -6.238 -32.25 8.008 1 93.69 193 PRO B N 1
ATOM 4151 C CA . PRO B 1 193 ? -6.312 -32.562 9.438 1 93.69 193 PRO B CA 1
ATOM 4152 C C . PRO B 1 193 ? -4.969 -33 10.023 1 93.69 193 PRO B C 1
ATOM 4154 O O . PRO B 1 193 ? -4.184 -33.656 9.352 1 93.69 193 PRO B O 1
ATOM 4157 N N . LYS B 1 194 ? -4.773 -32.625 11.281 1 90.69 194 LYS B N 1
ATOM 4158 C CA . LYS B 1 1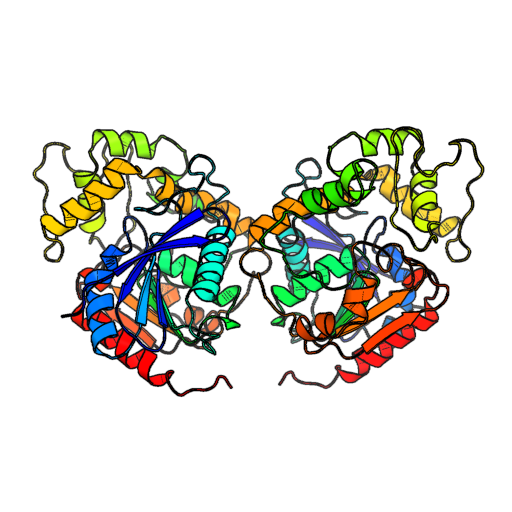94 ? -3.502 -32.906 11.953 1 90.69 194 LYS B CA 1
ATOM 4159 C C . LYS B 1 194 ? -3.17 -34.375 11.93 1 90.69 194 LYS B C 1
ATOM 4161 O O . LYS B 1 194 ? -4.023 -35.219 12.242 1 90.69 194 LYS B O 1
ATOM 4166 N N . GLY B 1 195 ? -2.014 -34.688 11.555 1 84.75 195 GLY B N 1
ATOM 4167 C CA . GLY B 1 195 ? -1.477 -36.031 11.641 1 84.75 195 GLY B CA 1
ATOM 4168 C C . GLY B 1 195 ? -1.902 -36.906 10.484 1 84.75 195 GLY B C 1
ATOM 4169 O O . GLY B 1 195 ? -1.415 -38.031 10.344 1 84.75 195 GLY B O 1
ATOM 4170 N N . ILE B 1 196 ? -2.783 -36.469 9.656 1 83.38 196 ILE B N 1
ATOM 4171 C CA . ILE B 1 196 ? -3.332 -37.312 8.586 1 83.38 196 ILE B CA 1
ATOM 4172 C C . ILE B 1 196 ? -2.789 -36.844 7.238 1 83.38 196 ILE B C 1
ATOM 4174 O O . ILE B 1 196 ? -2.727 -37.625 6.289 1 83.38 196 ILE B O 1
ATOM 4178 N N . GLY B 1 197 ? -2.346 -35.594 7.25 1 76.94 197 GLY B N 1
ATOM 4179 C CA . GLY B 1 197 ? -1.838 -35 6.012 1 76.94 197 GLY B CA 1
ATOM 4180 C C . GLY B 1 197 ? -2.826 -35.094 4.863 1 76.94 197 GLY B C 1
ATOM 4181 O O . GLY B 1 197 ? -3.984 -34.719 5 1 76.94 197 GLY B O 1
ATOM 4182 N N . PHE B 1 198 ? -2.383 -35.656 3.65 1 79.25 198 PHE B N 1
ATOM 4183 C CA . PHE B 1 198 ? -3.219 -35.75 2.459 1 79.25 198 PHE B CA 1
ATOM 4184 C C . PHE B 1 198 ? -3.98 -37.062 2.436 1 79.25 198 PHE B C 1
ATOM 4186 O O . PHE B 1 198 ? -4.598 -37.406 1.427 1 79.25 198 PHE B O 1
ATOM 4193 N N . GLY B 1 199 ? -4.004 -37.781 3.574 1 75.12 199 GLY B N 1
ATOM 4194 C CA . GLY B 1 199 ? -4.785 -39 3.744 1 75.12 199 GLY B CA 1
ATOM 4195 C C . GLY B 1 199 ? -4.047 -40.25 3.305 1 75.12 199 GLY B C 1
ATOM 4196 O O . GLY B 1 199 ? -4.617 -41.344 3.297 1 75.12 199 GLY B O 1
ATOM 4197 N N . THR B 1 200 ? -2.885 -40.062 2.77 1 74.44 200 THR B N 1
ATOM 4198 C CA . THR B 1 200 ? -2.135 -41.25 2.332 1 74.44 200 THR B CA 1
ATOM 4199 C C . THR B 1 200 ? -1.028 -41.594 3.328 1 74.44 200 THR B C 1
ATOM 4201 O O . THR B 1 200 ? -0.521 -40.688 4.023 1 74.44 200 THR B O 1
ATOM 4204 N N . SER B 1 201 ? -0.836 -42.875 3.414 1 77.31 201 SER B N 1
ATOM 4205 C CA . SER B 1 201 ? 0.261 -43.312 4.262 1 77.31 201 SER B CA 1
ATOM 4206 C C . SER B 1 201 ? 1.601 -42.781 3.766 1 77.31 201 SER B C 1
ATOM 4208 O O . SER B 1 201 ? 1.83 -42.688 2.559 1 77.31 201 SER B O 1
ATOM 4210 N N . PRO B 1 202 ? 2.449 -42.375 4.68 1 76.81 202 PRO B N 1
ATOM 4211 C CA . PRO B 1 202 ? 3.781 -41.906 4.289 1 76.81 202 PRO B CA 1
ATOM 4212 C C . PRO B 1 202 ? 4.559 -42.938 3.484 1 76.81 202 PRO B C 1
ATOM 4214 O O . PRO B 1 202 ? 5.5 -42.594 2.768 1 76.81 202 PRO B O 1
ATOM 4217 N N . ASP B 1 203 ? 4.141 -44.125 3.572 1 80.88 203 ASP B N 1
ATOM 4218 C CA . ASP B 1 203 ? 4.867 -45.219 2.908 1 80.88 203 ASP B CA 1
ATOM 4219 C C . ASP B 1 203 ? 4.191 -45.594 1.597 1 80.88 203 ASP B C 1
ATOM 4221 O O . ASP B 1 203 ? 4.691 -46.469 0.869 1 80.88 203 ASP B O 1
ATOM 4225 N N . ALA B 1 204 ? 3.137 -44.969 1.31 1 84.25 204 ALA B N 1
ATOM 4226 C CA . ALA B 1 204 ? 2.432 -45.281 0.07 1 84.25 204 ALA B CA 1
ATOM 4227 C C . ALA B 1 204 ? 3.24 -44.844 -1.147 1 84.25 204 ALA B C 1
ATOM 4229 O O . ALA B 1 204 ? 3.982 -43.875 -1.087 1 84.25 204 ALA B O 1
ATOM 4230 N N . PRO B 1 205 ? 3.129 -45.625 -2.182 1 86.94 205 PRO B N 1
ATOM 4231 C CA . PRO B 1 205 ? 3.828 -45.188 -3.391 1 86.94 205 PRO B CA 1
ATOM 4232 C C . PRO B 1 205 ? 3.355 -43.812 -3.885 1 86.94 205 PRO B C 1
ATOM 4234 O O . PRO B 1 205 ? 2.17 -43.5 -3.771 1 86.94 205 PRO B O 1
ATOM 4237 N N . ILE B 1 206 ? 4.285 -43.094 -4.375 1 86.25 206 ILE B N 1
ATOM 4238 C CA . ILE B 1 206 ? 3.986 -41.781 -4.914 1 86.25 206 ILE B CA 1
ATOM 4239 C C . ILE B 1 206 ? 3.396 -41.906 -6.316 1 86.25 206 ILE B C 1
ATOM 4241 O O . ILE B 1 206 ? 3.957 -42.594 -7.168 1 86.25 206 ILE B O 1
ATOM 4245 N N . SER B 1 207 ? 2.293 -41.406 -6.527 1 88.56 207 SER B N 1
ATOM 4246 C CA . SER B 1 207 ? 1.659 -41.312 -7.84 1 88.56 207 SER B CA 1
ATOM 4247 C C . SER B 1 207 ? 1.736 -39.906 -8.406 1 88.56 207 SER B C 1
ATOM 4249 O O . SER B 1 207 ? 1.448 -38.938 -7.699 1 88.56 207 SER B O 1
ATOM 4251 N N . LEU B 1 208 ? 2.162 -39.812 -9.602 1 94.5 208 LEU B N 1
ATOM 4252 C CA . LEU B 1 208 ? 2.289 -38.5 -10.25 1 94.5 208 LEU B CA 1
ATOM 4253 C C . LEU B 1 208 ? 1.106 -38.25 -11.18 1 94.5 208 LEU B C 1
ATOM 4255 O O . LEU B 1 208 ? 0.591 -39.188 -11.812 1 94.5 208 LEU B O 1
ATOM 4259 N N . PRO B 1 209 ? 0.638 -37.031 -11.188 1 94.81 209 PRO B N 1
ATOM 4260 C CA . PRO B 1 209 ? -0.305 -36.719 -12.266 1 94.81 209 PRO B CA 1
ATOM 4261 C C . PRO B 1 209 ? 0.319 -36.844 -13.648 1 94.81 209 PRO B C 1
ATOM 4263 O O . PRO B 1 209 ? 1.545 -36.844 -13.781 1 94.81 209 PRO B O 1
ATOM 4266 N N . SER B 1 210 ? -0.464 -36.906 -14.703 1 94.38 210 SER B N 1
ATOM 4267 C CA . SER B 1 210 ? 0.003 -37.188 -16.062 1 94.38 210 SER B CA 1
ATOM 4268 C C . SER B 1 210 ? 0.858 -36.062 -16.609 1 94.38 210 SER B C 1
ATOM 4270 O O . SER B 1 210 ? 1.685 -36.281 -17.5 1 94.38 210 SER B O 1
ATOM 4272 N N . TRP B 1 211 ? 0.723 -34.938 -16.047 1 96.75 211 TRP B N 1
ATOM 4273 C CA . TRP B 1 211 ? 1.39 -33.75 -16.609 1 96.75 211 TRP B CA 1
ATOM 4274 C C . TRP B 1 211 ? 2.727 -33.5 -15.922 1 96.75 211 TRP B C 1
ATOM 4276 O O . TRP B 1 211 ? 3.471 -32.594 -16.312 1 96.75 211 TRP B O 1
ATOM 4286 N N . LEU B 1 212 ? 3.082 -34.25 -14.852 1 97.44 212 LEU B N 1
ATOM 4287 C CA . LEU B 1 212 ? 4.305 -34.062 -14.078 1 97.44 212 LEU B CA 1
ATOM 4288 C C . LEU B 1 212 ? 5.207 -35.281 -14.164 1 97.44 212 LEU B C 1
ATOM 4290 O O . LEU B 1 212 ? 4.863 -36.375 -13.648 1 97.44 212 LEU B O 1
ATOM 4294 N N . SER B 1 213 ? 6.383 -35.156 -14.773 1 97.75 213 SER B N 1
ATOM 4295 C CA . SER B 1 213 ? 7.336 -36.281 -14.867 1 97.75 213 SER B CA 1
ATOM 4296 C C . SER B 1 213 ? 8.125 -36.438 -13.57 1 97.75 213 SER B C 1
ATOM 4298 O O . SER B 1 213 ? 8.094 -35.562 -12.711 1 97.75 213 SER B O 1
ATOM 4300 N N . LYS B 1 214 ? 8.805 -37.5 -13.477 1 97.25 214 LYS B N 1
ATOM 4301 C CA . LYS B 1 214 ? 9.688 -37.719 -12.336 1 97.25 214 LYS B CA 1
ATOM 4302 C C . LYS B 1 214 ? 10.789 -36.656 -12.281 1 97.25 214 LYS B C 1
ATOM 4304 O O . LYS B 1 214 ? 11.203 -36.25 -11.203 1 97.25 214 LYS B O 1
ATOM 4309 N N . GLU B 1 215 ? 11.203 -36.312 -13.445 1 98 215 GLU B N 1
ATOM 4310 C CA . GLU B 1 215 ? 12.242 -35.281 -13.523 1 98 215 GLU B CA 1
ATOM 4311 C C . GLU B 1 215 ? 11.719 -33.938 -13.039 1 98 215 GLU B C 1
ATOM 4313 O O . GLU B 1 215 ? 12.43 -33.188 -12.367 1 98 215 GLU B O 1
ATOM 4318 N N . ASP B 1 216 ? 10.516 -33.625 -13.422 1 98.25 216 ASP B N 1
ATOM 4319 C CA . ASP B 1 216 ? 9.883 -32.406 -12.961 1 98.25 216 ASP B CA 1
ATOM 4320 C C . ASP B 1 216 ? 9.781 -32.375 -11.438 1 98.25 216 ASP B C 1
ATOM 4322 O O . ASP B 1 216 ? 10.172 -31.406 -10.797 1 98.25 216 ASP B O 1
ATOM 4326 N N . LEU B 1 217 ? 9.242 -33.469 -10.906 1 98.12 217 LEU B N 1
ATOM 4327 C CA . LEU B 1 217 ? 9.094 -33.562 -9.453 1 98.12 217 LEU B CA 1
ATOM 4328 C C . LEU B 1 217 ? 10.445 -33.406 -8.758 1 98.12 217 LEU B C 1
ATOM 4330 O O . LEU B 1 217 ? 10.547 -32.75 -7.734 1 98.12 217 LEU B O 1
ATOM 4334 N N . ALA B 1 218 ? 11.43 -34.062 -9.32 1 98.19 218 ALA B N 1
ATOM 4335 C CA . ALA B 1 218 ? 12.766 -34.031 -8.742 1 98.19 218 ALA B CA 1
ATOM 4336 C C . ALA B 1 218 ? 13.289 -32.594 -8.703 1 98.19 218 ALA B C 1
ATOM 4338 O O . ALA B 1 218 ? 13.969 -32.188 -7.758 1 98.19 218 ALA B O 1
ATOM 4339 N N . TYR B 1 219 ? 13 -31.828 -9.688 1 98.56 219 TYR B N 1
ATOM 4340 C CA . TYR B 1 219 ? 13.43 -30.438 -9.719 1 98.56 219 TYR B CA 1
ATOM 4341 C C . TYR B 1 219 ? 12.773 -29.641 -8.602 1 98.56 219 TYR B C 1
ATOM 4343 O O . TYR B 1 219 ? 13.461 -28.969 -7.82 1 98.56 219 TYR B O 1
ATOM 4351 N N . TYR B 1 220 ? 11.484 -29.703 -8.523 1 98.69 220 TYR B N 1
ATOM 4352 C CA . TYR B 1 220 ? 10.781 -29 -7.449 1 98.69 220 TYR B CA 1
ATOM 4353 C C . TYR B 1 220 ? 11.305 -29.438 -6.086 1 98.69 220 TYR B C 1
ATOM 4355 O O . TYR B 1 220 ? 11.594 -28.594 -5.23 1 98.69 220 TYR B O 1
ATOM 4363 N N . ALA B 1 221 ? 11.406 -30.766 -5.945 1 98.56 221 ALA B N 1
ATOM 4364 C CA . ALA B 1 221 ? 11.812 -31.312 -4.656 1 98.56 221 ALA B CA 1
ATOM 4365 C C . ALA B 1 221 ? 13.211 -30.828 -4.277 1 98.56 221 ALA B C 1
ATOM 4367 O O . ALA B 1 221 ? 13.469 -30.516 -3.113 1 98.56 221 ALA B O 1
ATOM 4368 N N . SER B 1 222 ? 14.094 -30.781 -5.207 1 98.62 222 SER B N 1
ATOM 4369 C CA . SER B 1 222 ? 15.461 -30.359 -4.922 1 98.62 222 SER B CA 1
ATOM 4370 C C . SER B 1 222 ? 15.5 -28.938 -4.375 1 98.62 222 SER B C 1
ATOM 4372 O O . SER B 1 222 ? 16.328 -28.609 -3.516 1 98.62 222 SER B O 1
ATOM 4374 N N . LYS B 1 223 ? 14.641 -28.062 -4.824 1 98.69 223 LYS B N 1
ATOM 4375 C CA . LYS B 1 223 ? 14.609 -26.672 -4.367 1 98.69 223 LYS B CA 1
ATOM 4376 C C . LYS B 1 223 ? 13.953 -26.562 -2.994 1 98.69 223 LYS B C 1
ATOM 4378 O O . LYS B 1 223 ? 14.469 -25.891 -2.104 1 98.69 223 LYS B O 1
ATOM 4383 N N . PHE B 1 224 ? 12.883 -27.266 -2.777 1 98.62 224 PHE B N 1
ATOM 4384 C CA . PHE B 1 224 ? 12.18 -27.188 -1.504 1 98.62 224 PHE B CA 1
ATOM 4385 C C . PHE B 1 224 ? 12.945 -27.938 -0.413 1 98.62 224 PHE B C 1
ATOM 4387 O O . PHE B 1 224 ? 12.812 -27.609 0.771 1 98.62 224 PHE B O 1
ATOM 4394 N N . ASP B 1 225 ? 13.727 -28.953 -0.817 1 98.19 225 ASP B N 1
ATOM 4395 C CA . ASP B 1 225 ? 14.602 -29.609 0.154 1 98.19 225 ASP B CA 1
ATOM 4396 C C . ASP B 1 225 ? 15.625 -28.609 0.715 1 98.19 225 ASP B C 1
ATOM 4398 O O . ASP B 1 225 ? 16.031 -28.734 1.873 1 98.19 225 ASP B O 1
ATOM 4402 N N . LYS B 1 226 ? 15.945 -27.688 -0.078 1 97.06 226 LYS B N 1
ATOM 4403 C CA . LYS B 1 226 ? 16.938 -26.703 0.324 1 97.06 226 LYS B CA 1
ATOM 4404 C C . LYS B 1 226 ? 16.281 -25.562 1.118 1 97.06 226 LYS B C 1
ATOM 4406 O O . LYS B 1 226 ? 16.797 -25.172 2.17 1 97.06 226 LYS B O 1
ATOM 4411 N N . THR B 1 227 ? 15.164 -25.031 0.722 1 96.69 227 THR B N 1
ATOM 4412 C CA . THR B 1 227 ? 14.586 -23.812 1.272 1 96.69 227 THR B CA 1
ATOM 4413 C C . THR B 1 227 ? 13.547 -24.141 2.34 1 96.69 227 THR B C 1
ATOM 4415 O O . THR B 1 227 ? 13.195 -23.281 3.152 1 96.69 227 THR B O 1
ATOM 4418 N N . GLY B 1 228 ? 13.062 -25.422 2.311 1 97.25 228 GLY B N 1
ATOM 4419 C CA . GLY B 1 228 ? 11.844 -25.703 3.064 1 97.25 228 GLY B CA 1
ATOM 4420 C C . GLY B 1 228 ? 10.617 -25.031 2.48 1 97.25 228 GLY B C 1
ATOM 4421 O O . GLY B 1 228 ? 10.664 -24.484 1.379 1 97.25 228 GLY B O 1
ATOM 4422 N N . PHE B 1 229 ? 9.547 -25.094 3.258 1 98.5 229 PHE B N 1
ATOM 4423 C CA . PHE B 1 229 ? 8.273 -24.594 2.76 1 98.5 229 PHE B CA 1
ATOM 4424 C C . PHE B 1 229 ? 7.93 -23.25 3.422 1 98.5 229 PHE B C 1
ATOM 4426 O O . PHE B 1 229 ? 6.984 -22.578 3.01 1 98.5 229 PHE B O 1
ATOM 4433 N N . THR B 1 230 ? 8.711 -22.797 4.414 1 98.62 230 THR B N 1
ATOM 4434 C CA . THR B 1 230 ? 8.367 -21.656 5.258 1 98.62 230 THR B CA 1
ATOM 4435 C C . THR B 1 230 ? 8.18 -20.391 4.414 1 98.62 230 THR B C 1
ATOM 4437 O O . THR B 1 230 ? 7.242 -19.625 4.637 1 98.62 230 THR B O 1
ATOM 4440 N N . GLY B 1 231 ? 9.039 -20.141 3.453 1 98.69 231 GLY B N 1
ATOM 4441 C CA . GLY B 1 231 ? 8.906 -18.984 2.584 1 98.69 231 GLY B CA 1
ATOM 4442 C C . GLY B 1 231 ? 7.562 -18.922 1.88 1 98.69 231 GLY B C 1
ATOM 4443 O O . GLY B 1 231 ? 6.891 -17.891 1.905 1 98.69 231 GLY B O 1
ATOM 4444 N N . GLY B 1 232 ? 7.191 -20.047 1.302 1 98.81 232 GLY B N 1
ATOM 4445 C CA . GLY B 1 232 ? 5.902 -20.125 0.638 1 98.81 232 GLY B CA 1
ATOM 4446 C C . GLY B 1 232 ? 4.73 -20 1.593 1 98.81 232 GLY B C 1
ATOM 4447 O O . GLY B 1 232 ? 3.746 -19.312 1.289 1 98.81 232 GLY B O 1
ATOM 4448 N N . LEU B 1 233 ? 4.84 -20.594 2.797 1 98.88 233 LEU B N 1
ATOM 4449 C CA . LEU B 1 233 ? 3.766 -20.578 3.783 1 98.88 233 LEU B CA 1
ATOM 4450 C C . LEU B 1 233 ? 3.547 -19.188 4.336 1 98.88 233 LEU B C 1
ATOM 4452 O O . LEU B 1 233 ? 2.441 -18.844 4.766 1 98.88 233 LEU B O 1
ATOM 4456 N N . ASN B 1 234 ? 4.559 -18.359 4.277 1 98.88 234 ASN B N 1
ATOM 4457 C CA . ASN B 1 234 ? 4.445 -16.984 4.777 1 98.88 234 ASN B CA 1
ATOM 4458 C C . ASN B 1 234 ? 3.465 -16.156 3.951 1 98.88 234 ASN B C 1
ATOM 4460 O O . ASN B 1 234 ? 2.869 -15.211 4.453 1 98.88 234 ASN B O 1
ATOM 4464 N N . TYR B 1 235 ? 3.244 -16.516 2.672 1 98.94 235 TYR B N 1
ATOM 4465 C CA . TYR B 1 235 ? 2.232 -15.844 1.863 1 98.94 235 TYR B CA 1
ATOM 4466 C C . TYR B 1 235 ? 0.837 -16.078 2.43 1 98.94 235 TYR B C 1
ATOM 4468 O O . TYR B 1 235 ? -0.017 -15.195 2.383 1 98.94 235 TYR B O 1
ATOM 4476 N N . TYR B 1 236 ? 0.633 -17.266 2.957 1 98.88 236 TYR B N 1
ATOM 4477 C CA . TYR B 1 236 ? -0.633 -17.578 3.611 1 98.88 236 TYR B CA 1
ATOM 4478 C C . TYR B 1 236 ? -0.752 -16.844 4.941 1 98.88 236 TYR B C 1
ATOM 4480 O O . TYR B 1 236 ? -1.84 -16.406 5.32 1 98.88 236 TYR B O 1
ATOM 4488 N N . ARG B 1 237 ? 0.326 -16.703 5.582 1 98.88 237 ARG B N 1
ATOM 4489 C CA . ARG B 1 237 ? 0.333 -16.172 6.945 1 98.88 237 ARG B CA 1
ATOM 4490 C C . ARG B 1 237 ? 0.15 -14.664 6.945 1 98.88 237 ARG B C 1
ATOM 4492 O O . ARG B 1 237 ? -0.114 -14.062 7.992 1 98.88 237 ARG B O 1
ATOM 4499 N N . THR B 1 238 ? 0.285 -14.031 5.762 1 98.62 238 THR B N 1
ATOM 4500 C CA . THR B 1 238 ? 0.187 -12.578 5.711 1 98.62 238 THR B CA 1
ATOM 4501 C C . THR B 1 238 ? -1.209 -12.141 5.273 1 98.62 238 THR B C 1
ATOM 4503 O O . THR B 1 238 ? -1.465 -10.953 5.086 1 98.62 238 THR B O 1
ATOM 4506 N N . LEU B 1 239 ? -2.137 -13.031 5.156 1 98.81 239 LEU B N 1
ATOM 4507 C CA . LEU B 1 239 ? -3.459 -12.695 4.641 1 98.81 239 LEU B CA 1
ATOM 4508 C C . LEU B 1 239 ? -4.129 -11.641 5.523 1 98.81 239 LEU B C 1
ATOM 4510 O O . LEU B 1 239 ? -4.66 -10.648 5.02 1 98.81 239 LEU B O 1
ATOM 4514 N N . ASN B 1 240 ? -4.066 -11.805 6.848 1 98.62 240 ASN B N 1
ATOM 4515 C CA . ASN B 1 240 ? -4.684 -10.82 7.727 1 98.62 240 ASN B CA 1
ATOM 4516 C C . ASN B 1 240 ? -3.896 -9.516 7.746 1 98.62 240 ASN B C 1
ATOM 4518 O O . ASN B 1 240 ? -4.48 -8.43 7.828 1 98.62 240 ASN B O 1
ATOM 4522 N N . THR B 1 241 ? -2.604 -9.609 7.73 1 98.44 241 THR B N 1
ATOM 4523 C CA . THR B 1 241 ? -1.791 -8.398 7.652 1 98.44 241 THR B CA 1
ATOM 4524 C C . THR B 1 241 ? -2.066 -7.641 6.359 1 98.44 241 THR B C 1
ATOM 4526 O O . THR B 1 241 ? -2.213 -6.414 6.367 1 98.44 241 THR B O 1
ATOM 4529 N N . ASN B 1 242 ? -2.125 -8.375 5.23 1 98.69 242 ASN B N 1
ATOM 4530 C CA . ASN B 1 242 ? -2.51 -7.762 3.965 1 98.69 242 ASN B CA 1
ATOM 4531 C C . ASN B 1 242 ? -3.852 -7.043 4.074 1 98.69 242 ASN B C 1
ATOM 4533 O O . ASN B 1 242 ? -3.994 -5.91 3.613 1 98.69 242 ASN B O 1
ATOM 4537 N N . TRP B 1 243 ? -4.785 -7.746 4.691 1 98.56 243 TRP B N 1
ATOM 4538 C CA . TRP B 1 243 ? -6.113 -7.168 4.879 1 98.56 243 TRP B CA 1
ATOM 4539 C C . TRP B 1 243 ? -6.031 -5.828 5.598 1 98.56 243 TRP B C 1
ATOM 4541 O O . TRP B 1 243 ? -6.68 -4.859 5.195 1 98.56 243 TRP B O 1
ATOM 4551 N N . GLU B 1 244 ? -5.207 -5.746 6.555 1 98 244 GLU B N 1
ATOM 4552 C CA . GLU B 1 244 ? -5.059 -4.523 7.34 1 98 244 GLU B CA 1
ATOM 4553 C C . GLU B 1 244 ? -4.422 -3.41 6.52 1 98 244 GLU B C 1
ATOM 4555 O O . GLU B 1 244 ? -4.965 -2.307 6.43 1 98 244 GLU B O 1
ATOM 4560 N N . VAL B 1 245 ? -3.369 -3.734 5.82 1 98.06 245 VAL B N 1
ATOM 4561 C CA . VAL B 1 245 ? -2.553 -2.67 5.242 1 98.06 245 VAL B CA 1
ATOM 4562 C C . VAL B 1 245 ? -3.076 -2.316 3.852 1 98.06 245 VAL B C 1
ATOM 4564 O O . VAL B 1 245 ? -2.637 -1.334 3.248 1 98.06 245 VAL B O 1
ATOM 4567 N N . THR B 1 246 ? -3.994 -3.01 3.32 1 98.56 246 THR B N 1
ATOM 4568 C CA . THR B 1 246 ? -4.523 -2.678 2.002 1 98.56 246 THR B CA 1
ATOM 4569 C C . THR B 1 246 ? -5.891 -2.008 2.121 1 98.56 246 THR B C 1
ATOM 4571 O O . THR B 1 246 ? -6.633 -1.928 1.141 1 98.56 246 THR B O 1
ATOM 4574 N N . ALA B 1 247 ? -6.191 -1.478 3.295 1 98.62 247 ALA B N 1
ATOM 4575 C CA . ALA B 1 247 ? -7.434 -0.746 3.541 1 98.62 247 ALA B CA 1
ATOM 4576 C C . ALA B 1 247 ? -7.617 0.38 2.527 1 98.62 247 ALA B C 1
ATOM 4578 O O . ALA B 1 247 ? -8.742 0.672 2.109 1 98.62 247 ALA B O 1
ATOM 4579 N N . PRO B 1 248 ? -6.594 1.058 2.053 1 98.69 248 PRO B N 1
ATOM 4580 C CA . PRO B 1 248 ? -6.77 2.123 1.062 1 98.69 248 PRO B CA 1
ATOM 4581 C C . PRO B 1 248 ? -7.496 1.647 -0.193 1 98.69 248 PRO B C 1
ATOM 4583 O O . PRO B 1 248 ? -8.102 2.453 -0.903 1 98.69 248 PRO B O 1
ATOM 4586 N N . TRP B 1 249 ? -7.492 0.401 -0.462 1 98.56 249 TRP B N 1
ATOM 4587 C CA . TRP B 1 249 ? -8.039 -0.078 -1.728 1 98.56 249 TRP B CA 1
ATOM 4588 C C . TRP B 1 249 ? -9.391 -0.754 -1.517 1 98.56 249 TRP B C 1
ATOM 4590 O O . TRP B 1 249 ? -9.867 -1.49 -2.385 1 98.56 249 TRP B O 1
ATOM 4600 N N . THR B 1 250 ? -9.969 -0.564 -0.3 1 97.56 250 THR B N 1
ATOM 4601 C CA . THR B 1 250 ? -11.367 -0.957 -0.151 1 97.56 250 THR B CA 1
ATOM 4602 C C . THR B 1 250 ? -12.219 -0.346 -1.257 1 97.56 250 THR B C 1
ATOM 4604 O O . THR B 1 250 ? -12.117 0.849 -1.542 1 97.56 250 THR B O 1
ATOM 4607 N N . ASN B 1 251 ? -12.961 -1.243 -1.971 1 95.44 251 ASN B N 1
ATOM 4608 C CA . ASN B 1 251 ? -13.828 -0.862 -3.082 1 95.44 251 ASN B CA 1
ATOM 4609 C C . ASN B 1 251 ? -13.016 -0.409 -4.293 1 95.44 251 ASN B C 1
ATOM 4611 O O . ASN B 1 251 ? -13.531 0.292 -5.164 1 95.44 251 ASN B O 1
ATOM 4615 N N . GLY B 1 252 ? -11.734 -0.746 -4.254 1 96.44 252 GLY B N 1
ATOM 4616 C CA . GLY B 1 252 ? -10.914 -0.465 -5.426 1 96.44 252 GLY B CA 1
ATOM 4617 C C . GLY B 1 252 ? -11.203 -1.398 -6.586 1 96.44 252 GLY B C 1
ATOM 4618 O O . GLY B 1 252 ? -11.516 -2.574 -6.383 1 96.44 252 GLY B O 1
ATOM 4619 N N . GLN B 1 253 ? -11.023 -0.889 -7.836 1 97.31 253 GLN B N 1
ATOM 4620 C CA . GLN B 1 253 ? -11.195 -1.683 -9.047 1 97.31 253 GLN B CA 1
ATOM 4621 C C . GLN B 1 253 ? -9.859 -1.924 -9.75 1 97.31 253 GLN B C 1
ATOM 4623 O O . GLN B 1 253 ? -8.953 -1.088 -9.68 1 97.31 253 GLN B O 1
ATOM 4628 N N . VAL B 1 254 ? -9.727 -3.055 -10.344 1 98.06 254 VAL B N 1
ATOM 4629 C CA . VAL B 1 254 ? -8.602 -3.336 -11.219 1 98.06 254 VAL B CA 1
ATOM 4630 C C . VAL B 1 254 ? -8.914 -2.846 -12.633 1 98.06 254 VAL B C 1
ATOM 4632 O O . VAL B 1 254 ? -9.812 -3.371 -13.297 1 98.06 254 VAL B O 1
ATOM 4635 N N . LYS B 1 255 ? -8.156 -1.862 -13.109 1 97.06 255 LYS B N 1
ATOM 4636 C CA . LYS B 1 255 ? -8.484 -1.229 -14.383 1 97.06 255 LYS B CA 1
ATOM 4637 C C . LYS B 1 255 ? -7.426 -1.549 -15.438 1 97.06 255 LYS B C 1
ATOM 4639 O O . LYS B 1 255 ? -6.961 -0.655 -16.141 1 97.06 255 LYS B O 1
ATOM 4644 N N . VAL B 1 256 ? -7.016 -2.766 -15.477 1 98.12 256 VAL B N 1
ATOM 4645 C CA . VAL B 1 256 ? -6.105 -3.324 -16.469 1 98.12 256 VAL B CA 1
ATOM 4646 C C . VAL B 1 256 ? -6.84 -4.355 -17.328 1 98.12 256 VAL B C 1
ATOM 4648 O O . VAL B 1 256 ? -7.609 -5.168 -16.797 1 98.12 256 VAL B O 1
ATOM 4651 N N . PRO B 1 257 ? -6.66 -4.285 -18.719 1 98.44 257 PRO B N 1
ATOM 4652 C CA . PRO B 1 257 ? -7.242 -5.375 -19.516 1 98.44 257 PRO B CA 1
ATOM 4653 C C . PRO B 1 257 ? -6.852 -6.754 -18.984 1 98.44 257 PRO B C 1
ATOM 4655 O O . PRO B 1 257 ? -5.668 -7.023 -18.766 1 98.44 257 PRO B O 1
ATOM 4658 N N . THR B 1 258 ? -7.879 -7.633 -18.781 1 98.62 258 THR B N 1
ATOM 4659 C CA . THR B 1 258 ? -7.609 -8.867 -18.062 1 98.62 258 THR B CA 1
ATOM 4660 C C . THR B 1 258 ? -8.359 -10.039 -18.688 1 98.62 258 THR B C 1
ATOM 4662 O O . THR B 1 258 ? -9.523 -9.906 -19.078 1 98.62 258 THR B O 1
ATOM 4665 N N . LYS B 1 259 ? -7.68 -11.086 -18.891 1 98.69 259 LYS B N 1
ATOM 4666 C CA . LYS B 1 259 ? -8.266 -12.406 -19.125 1 98.69 259 LYS B CA 1
ATOM 4667 C C . LYS B 1 259 ? -8.086 -13.32 -17.922 1 98.69 259 LYS B C 1
ATOM 4669 O O . LYS B 1 259 ? -7.016 -13.344 -17.312 1 98.69 259 LYS B O 1
ATOM 4674 N N . PHE B 1 260 ? -9.18 -14.047 -17.547 1 98.75 260 PHE B N 1
ATOM 4675 C CA . PHE B 1 260 ? -9.133 -14.969 -16.422 1 98.75 260 PHE B CA 1
ATOM 4676 C C . PHE B 1 260 ? -9.453 -16.391 -16.875 1 98.75 260 PHE B C 1
ATOM 4678 O O . PHE B 1 260 ? -10.391 -16.609 -17.641 1 98.75 260 PHE B O 1
ATOM 4685 N N . ILE B 1 261 ? -8.602 -17.359 -16.406 1 98.88 261 ILE B N 1
ATOM 4686 C CA . ILE B 1 261 ? -8.797 -18.766 -16.766 1 98.88 261 ILE B CA 1
ATOM 4687 C C . ILE B 1 261 ? -8.734 -19.625 -15.508 1 98.88 261 ILE B C 1
ATOM 4689 O O . ILE B 1 261 ? -7.871 -19.438 -14.648 1 98.88 261 ILE B O 1
ATOM 4693 N N . VAL B 1 262 ? -9.641 -20.594 -15.367 1 98.75 262 VAL B N 1
ATOM 4694 C CA . VAL B 1 262 ? -9.648 -21.5 -14.234 1 98.75 262 VAL B CA 1
ATOM 4695 C C . VAL B 1 262 ? -10.172 -22.875 -14.672 1 98.75 262 VAL B C 1
ATOM 4697 O O . VAL B 1 262 ? -10.883 -22.969 -15.672 1 98.75 262 VAL B O 1
ATOM 4700 N N . GLY B 1 263 ? -9.727 -23.922 -14.023 1 98.69 263 GLY B N 1
ATOM 4701 C CA . GLY B 1 263 ? -10.297 -25.234 -14.25 1 98.69 263 GLY B CA 1
ATOM 4702 C C . GLY B 1 263 ? -11.523 -25.516 -13.406 1 98.69 263 GLY B C 1
ATOM 4703 O O . GLY B 1 263 ? -11.609 -25.062 -12.258 1 98.69 263 GLY B O 1
ATOM 4704 N N . ASP B 1 264 ? -12.438 -26.344 -13.914 1 98.31 264 ASP B N 1
ATOM 4705 C CA . ASP B 1 264 ? -13.68 -26.609 -13.195 1 98.31 264 ASP B CA 1
ATOM 4706 C C . ASP B 1 264 ? -13.438 -27.531 -12 1 98.31 264 ASP B C 1
ATOM 4708 O O . ASP B 1 264 ? -14.273 -27.609 -11.102 1 98.31 264 ASP B O 1
ATOM 4712 N N . LEU B 1 265 ? -12.289 -28.234 -11.984 1 98.44 265 LEU B N 1
ATOM 4713 C CA . LEU B 1 265 ? -11.961 -29.125 -10.867 1 98.44 265 LEU B CA 1
ATOM 4714 C C . LEU B 1 265 ? -11.047 -28.422 -9.867 1 98.44 265 LEU B C 1
ATOM 4716 O O . LEU B 1 265 ? -10.641 -29.016 -8.867 1 98.44 265 LEU B O 1
ATOM 4720 N N . ASP B 1 266 ? -10.703 -27.172 -10.102 1 98.62 266 ASP B N 1
ATOM 4721 C CA . ASP B 1 266 ? -9.797 -26.391 -9.258 1 98.62 266 ASP B CA 1
ATOM 4722 C C . ASP B 1 266 ? -10.406 -26.156 -7.879 1 98.62 266 ASP B C 1
ATOM 4724 O O . ASP B 1 266 ? -11.555 -25.703 -7.766 1 98.62 266 ASP B O 1
ATOM 4728 N N . LEU B 1 267 ? -9.656 -26.406 -6.848 1 98.12 267 LEU B N 1
ATOM 4729 C CA . LEU B 1 267 ? -10.125 -26.219 -5.484 1 98.12 267 LEU B CA 1
ATOM 4730 C C . LEU B 1 267 ? -10.469 -24.75 -5.23 1 98.12 267 LEU B C 1
ATOM 4732 O O . LEU B 1 267 ? -11.383 -24.453 -4.457 1 98.12 267 LEU B O 1
ATOM 4736 N N . THR B 1 268 ? -9.773 -23.75 -5.875 1 97.75 268 THR B N 1
ATOM 4737 C CA . THR B 1 268 ? -10.023 -22.344 -5.648 1 97.75 268 THR B CA 1
ATOM 4738 C C . THR B 1 268 ? -11.328 -21.906 -6.305 1 97.75 268 THR B C 1
ATOM 4740 O O . THR B 1 268 ? -11.992 -20.984 -5.832 1 97.75 268 THR B O 1
ATOM 4743 N N . TYR B 1 269 ? -11.688 -22.547 -7.422 1 98 269 TYR B N 1
ATOM 4744 C CA . TYR B 1 269 ? -12.961 -22.297 -8.094 1 98 269 TYR B CA 1
ATOM 4745 C C . TYR B 1 269 ? -14.125 -22.844 -7.277 1 98 269 TYR B C 1
ATOM 4747 O O . TYR B 1 269 ? -15.219 -22.297 -7.301 1 98 269 TYR B O 1
ATOM 4755 N N . ASN B 1 270 ? -13.859 -23.859 -6.516 1 98 270 ASN B N 1
ATOM 4756 C CA . ASN B 1 270 ? -14.898 -24.578 -5.797 1 98 270 ASN B CA 1
ATOM 4757 C C . ASN B 1 270 ? -14.852 -24.297 -4.297 1 98 270 ASN B C 1
ATOM 4759 O O . ASN B 1 270 ? -15.234 -25.141 -3.486 1 98 270 ASN B O 1
ATOM 4763 N N . SER B 1 271 ? -14.312 -23.141 -3.936 1 96.12 271 SER B N 1
ATOM 4764 C CA . SER B 1 271 ? -14.25 -22.75 -2.533 1 96.12 271 SER B CA 1
ATOM 4765 C C . SER B 1 271 ? -14.586 -21.281 -2.357 1 96.12 271 SER B C 1
ATOM 4767 O O . SER B 1 271 ? -14.492 -20.5 -3.305 1 96.12 271 SER B O 1
ATOM 4769 N N . LEU B 1 272 ? -15.086 -20.891 -1.164 1 94.69 272 LEU B N 1
ATOM 4770 C CA . LEU B 1 272 ? -15.227 -19.531 -0.667 1 94.69 272 LEU B CA 1
ATOM 4771 C C . LEU B 1 272 ? -16.125 -18.719 -1.585 1 94.69 272 LEU B C 1
ATOM 4773 O O . LEU B 1 272 ? -15.898 -17.516 -1.774 1 94.69 272 LEU B O 1
ATOM 4777 N N . GLY B 1 273 ? -17.031 -19.375 -2.318 1 94.31 273 GLY B N 1
ATOM 4778 C CA . GLY B 1 273 ? -17.984 -18.656 -3.145 1 94.31 273 GLY B CA 1
ATOM 4779 C C . GLY B 1 273 ? -17.391 -18.156 -4.445 1 94.31 273 GLY B C 1
ATOM 4780 O O . GLY B 1 273 ? -18 -17.312 -5.129 1 94.31 273 GLY B O 1
ATOM 4781 N N . ALA B 1 274 ? -16.25 -18.656 -4.84 1 96.81 274 ALA B N 1
ATOM 4782 C CA . ALA B 1 274 ? -15.531 -18.172 -6.016 1 96.81 274 ALA B CA 1
ATOM 4783 C C . ALA B 1 274 ? -16.344 -18.422 -7.289 1 96.81 274 ALA B C 1
ATOM 4785 O O . ALA B 1 274 ? -16.391 -17.562 -8.172 1 96.81 274 ALA B O 1
ATOM 4786 N N . LYS B 1 275 ? -16.938 -19.547 -7.332 1 96.5 275 LYS B N 1
ATOM 4787 C CA . LYS B 1 275 ? -17.719 -19.891 -8.516 1 96.5 275 LYS B CA 1
ATOM 4788 C C . LYS B 1 275 ? -18.828 -18.875 -8.758 1 96.5 275 LYS B C 1
ATOM 4790 O O . LYS B 1 275 ? -18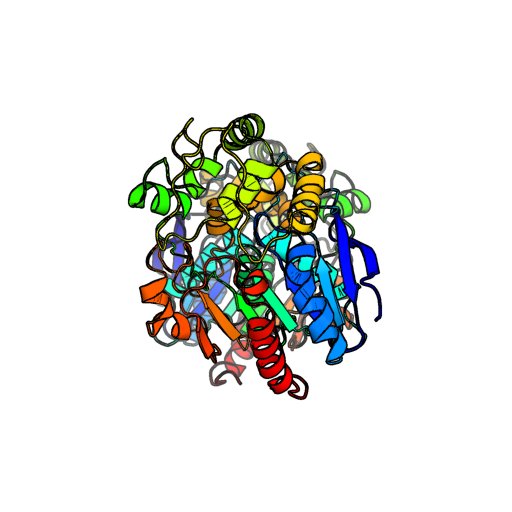.984 -18.375 -9.875 1 96.5 275 LYS B O 1
ATOM 4795 N N . GLU B 1 276 ? -19.547 -18.562 -7.773 1 96.31 276 GLU B N 1
ATOM 4796 C CA . GLU B 1 276 ? -20.625 -17.578 -7.875 1 96.31 276 GLU B CA 1
ATOM 4797 C C . GLU B 1 276 ? -20.078 -16.203 -8.234 1 96.31 276 GLU B C 1
ATOM 4799 O O . GLU B 1 276 ? -20.656 -15.484 -9.055 1 96.31 276 GLU B O 1
ATOM 4804 N N . TYR B 1 277 ? -18.984 -15.82 -7.66 1 97.19 277 TYR B N 1
ATOM 4805 C CA . TYR B 1 277 ? -18.344 -14.531 -7.926 1 97.19 277 TYR B CA 1
ATOM 4806 C C . TYR B 1 277 ? -17.875 -14.445 -9.375 1 97.19 277 TYR B C 1
ATOM 4808 O O . TYR B 1 277 ? -18.141 -13.445 -10.062 1 97.19 277 TYR B O 1
ATOM 4816 N N . ILE B 1 278 ? -17.234 -15.484 -9.836 1 96.62 278 ILE B N 1
ATOM 4817 C CA . ILE B 1 278 ? -16.672 -15.523 -11.18 1 96.62 278 ILE B CA 1
ATOM 4818 C C . ILE B 1 278 ? -17.781 -15.516 -12.219 1 96.62 278 ILE B C 1
ATOM 4820 O O . ILE B 1 278 ? -17.672 -14.836 -13.242 1 96.62 278 ILE B O 1
ATOM 4824 N N . GLU B 1 279 ? -18.828 -16.234 -11.906 1 92.38 279 GLU B N 1
ATOM 4825 C CA . GLU B 1 279 ? -19.891 -16.438 -12.891 1 92.38 279 GLU B CA 1
ATOM 4826 C C . GLU B 1 279 ? -20.953 -15.352 -12.797 1 92.38 279 GLU B C 1
ATOM 4828 O O . GLU B 1 279 ? -21.828 -15.258 -13.656 1 92.38 279 GLU B O 1
ATOM 4833 N N . SER B 1 280 ? -20.734 -14.57 -11.844 1 86.62 280 SER B N 1
ATOM 4834 C CA . SER B 1 280 ? -21.719 -13.5 -11.672 1 86.62 280 SER B CA 1
ATOM 4835 C C . SER B 1 280 ? -21.219 -12.188 -12.281 1 86.62 280 SER B C 1
ATOM 4837 O O . SER B 1 280 ? -20.125 -12.141 -12.852 1 86.62 280 SER B O 1
ATOM 4839 N N . GLY B 1 281 ? -21.969 -11.172 -12.305 1 88.56 281 GLY B N 1
ATOM 4840 C CA . GLY B 1 281 ? -21.625 -9.836 -12.773 1 88.56 281 GLY B CA 1
ATOM 4841 C C . GLY B 1 281 ? -20.734 -9.086 -11.805 1 88.56 281 GLY B C 1
ATOM 4842 O O . GLY B 1 281 ? -20.188 -8.031 -12.148 1 88.56 281 GLY B O 1
ATOM 4843 N N . ARG B 1 282 ? -20.422 -9.727 -10.625 1 94.88 282 ARG B N 1
ATOM 4844 C CA . ARG B 1 282 ? -19.641 -9.023 -9.609 1 94.88 282 ARG B CA 1
ATOM 4845 C C . ARG B 1 282 ? -18.172 -8.961 -9.992 1 94.88 282 ARG B C 1
ATOM 4847 O O . ARG B 1 282 ? -17.484 -7.969 -9.727 1 94.88 282 ARG B O 1
ATOM 4854 N N . PHE B 1 283 ? -17.688 -10.07 -10.578 1 97.44 283 PHE B N 1
ATOM 4855 C CA . PHE B 1 283 ? -16.297 -10.086 -11.016 1 97.44 283 PHE B CA 1
ATOM 4856 C C . PHE B 1 283 ? -16.031 -8.977 -12.023 1 97.44 283 PHE B C 1
ATOM 4858 O O . PHE B 1 283 ? -15.07 -8.227 -11.891 1 97.44 283 PHE B O 1
ATOM 4865 N N . LYS B 1 284 ? -16.891 -8.742 -12.93 1 95.69 284 LYS B N 1
ATOM 4866 C CA . LYS B 1 284 ? -16.75 -7.707 -13.953 1 95.69 284 LYS B CA 1
ATOM 4867 C C . LYS B 1 284 ? -16.906 -6.312 -13.344 1 95.69 284 LYS B C 1
ATOM 4869 O O . LYS B 1 284 ? -16.297 -5.355 -13.82 1 95.69 284 LYS B O 1
ATOM 4874 N N . LYS B 1 285 ? -17.719 -6.238 -12.359 1 96.31 285 LYS B N 1
ATOM 4875 C CA . LYS B 1 285 ? -17.859 -4.957 -11.672 1 96.31 285 LYS B CA 1
ATOM 4876 C C . LYS B 1 285 ? -16.547 -4.523 -11.031 1 96.31 285 LYS B C 1
ATOM 4878 O O . LYS B 1 285 ? -16.172 -3.352 -11.117 1 96.31 285 LYS B O 1
ATOM 4883 N N . ASP B 1 286 ? -15.828 -5.434 -10.383 1 97.56 286 ASP B N 1
ATOM 4884 C CA . ASP B 1 286 ? -14.578 -5.152 -9.688 1 97.56 286 ASP B CA 1
ATOM 4885 C C . ASP B 1 286 ? -13.414 -5.051 -10.664 1 97.56 286 ASP B C 1
ATOM 4887 O O . ASP B 1 286 ? -12.414 -4.375 -10.391 1 97.56 286 ASP B O 1
ATOM 4891 N N . VAL B 1 287 ? -13.5 -5.738 -11.758 1 98.25 287 VAL B N 1
ATOM 4892 C CA . VAL B 1 287 ? -12.516 -5.715 -12.836 1 98.25 287 VAL B CA 1
ATOM 4893 C C . VAL B 1 287 ? -13.195 -5.316 -14.148 1 98.25 287 VAL B C 1
ATOM 4895 O O . VAL B 1 287 ? -13.461 -6.172 -15 1 98.25 287 VAL B O 1
ATOM 4898 N N . PRO B 1 288 ? -13.352 -4.023 -14.367 1 97.56 288 PRO B N 1
ATOM 4899 C CA . PRO B 1 288 ? -14.227 -3.553 -15.445 1 97.56 288 PRO B CA 1
ATOM 4900 C C . PRO B 1 288 ? -13.688 -3.895 -16.828 1 97.56 288 PRO B C 1
ATOM 4902 O O . PRO B 1 288 ? -14.461 -3.973 -17.797 1 97.56 288 PRO B O 1
ATOM 4905 N N . LEU B 1 289 ? -12.406 -4.152 -16.984 1 97.56 289 LEU B N 1
ATOM 4906 C CA . LEU B 1 289 ? -11.82 -4.465 -18.281 1 97.56 289 LEU B CA 1
ATOM 4907 C C . LEU B 1 289 ? -11.57 -5.961 -18.422 1 97.56 289 LEU B C 1
ATOM 4909 O O . LEU B 1 289 ? -10.727 -6.383 -19.219 1 97.56 289 LEU B O 1
ATOM 4913 N N . LEU B 1 290 ? -12.234 -6.727 -17.578 1 97.5 290 LEU B N 1
ATOM 4914 C CA . LEU B 1 290 ? -12.234 -8.18 -17.719 1 97.5 290 LEU B CA 1
ATOM 4915 C C . LEU B 1 290 ? -12.891 -8.586 -19.031 1 97.5 290 LEU B C 1
ATOM 4917 O O . LEU B 1 290 ? -14.086 -8.375 -19.234 1 97.5 290 LEU B O 1
ATOM 4921 N N . GLU B 1 291 ? -12.156 -9.047 -19.938 1 92.75 291 GLU B N 1
ATOM 4922 C CA . GLU B 1 291 ? -12.656 -9.312 -21.281 1 92.75 291 GLU B CA 1
ATOM 4923 C C . GLU B 1 291 ? -13.156 -10.75 -21.406 1 92.75 291 GLU B C 1
ATOM 4925 O O . GLU B 1 291 ? -14.125 -11.008 -22.125 1 92.75 291 GLU B O 1
ATOM 4930 N N . ASP B 1 292 ? -12.398 -11.672 -20.844 1 90.69 292 ASP B N 1
ATOM 4931 C CA . ASP B 1 292 ? -12.734 -13.086 -21.031 1 90.69 292 ASP B CA 1
ATOM 4932 C C . ASP B 1 292 ? -12.562 -13.859 -19.719 1 90.69 292 ASP B C 1
ATOM 4934 O O . ASP B 1 292 ? -11.617 -13.617 -18.969 1 90.69 292 ASP B O 1
ATOM 4938 N N . VAL B 1 293 ? -13.531 -14.648 -19.453 1 96.38 293 VAL B N 1
ATOM 4939 C CA . VAL B 1 293 ? -13.477 -15.641 -18.375 1 96.38 293 VAL B CA 1
ATOM 4940 C C . VAL B 1 293 ? -13.641 -17.047 -18.969 1 96.38 293 VAL B C 1
ATOM 4942 O O . VAL B 1 293 ? -14.656 -17.344 -19.594 1 96.38 293 VAL B O 1
ATOM 4945 N N . ILE B 1 294 ? -12.617 -17.859 -18.781 1 98.12 294 ILE B N 1
ATOM 4946 C CA . ILE B 1 294 ? -12.625 -19.203 -19.359 1 98.12 294 ILE B CA 1
ATOM 4947 C C . ILE B 1 294 ? -12.617 -20.234 -18.234 1 98.12 294 ILE B C 1
ATOM 4949 O O . ILE B 1 294 ? -11.758 -20.203 -17.344 1 98.12 294 ILE B O 1
ATOM 4953 N N . ILE B 1 295 ? -13.586 -21.125 -18.266 1 98 295 ILE B N 1
ATOM 4954 C CA . ILE B 1 295 ? -13.602 -22.281 -17.375 1 98 295 ILE B CA 1
ATOM 4955 C C . ILE B 1 295 ? -13.258 -23.547 -18.156 1 98 295 ILE B C 1
ATOM 4957 O O . ILE B 1 295 ? -14.023 -23.984 -19.016 1 98 295 ILE B O 1
ATOM 4961 N N . LEU B 1 296 ? -12.141 -24.141 -17.875 1 98.56 296 LEU B N 1
ATOM 4962 C CA . LEU B 1 296 ? -11.703 -25.344 -18.562 1 98.56 296 LEU B CA 1
ATOM 4963 C C . LEU B 1 296 ? -12.336 -26.578 -17.938 1 98.56 296 LEU B C 1
ATOM 4965 O O . LEU B 1 296 ? -12.32 -26.75 -16.719 1 98.56 296 LEU B O 1
ATOM 4969 N N . SER B 1 297 ? -12.812 -27.484 -18.766 1 98.25 297 SER B N 1
ATOM 4970 C CA . SER B 1 297 ? -13.469 -28.719 -18.312 1 98.25 297 SER B CA 1
ATOM 4971 C C . SER B 1 297 ? -12.453 -29.797 -17.984 1 98.25 297 SER B C 1
ATOM 4973 O O . SER B 1 297 ? -11.555 -30.078 -18.781 1 98.25 297 SER B O 1
ATOM 4975 N N . GLY B 1 298 ? -12.578 -30.359 -16.812 1 98.12 298 GLY B N 1
ATOM 4976 C CA . GLY B 1 298 ? -11.766 -31.5 -16.406 1 98.12 298 GLY B CA 1
ATOM 4977 C C . GLY B 1 298 ? -10.359 -31.109 -16 1 98.12 298 GLY B C 1
ATOM 4978 O O . GLY B 1 298 ? -9.453 -31.938 -16 1 98.12 298 GLY B O 1
ATOM 4979 N N . VAL B 1 299 ? -10.156 -29.859 -15.75 1 98.56 299 VAL B N 1
ATOM 4980 C CA . VAL B 1 299 ? -8.82 -29.375 -15.43 1 98.56 299 VAL B CA 1
ATOM 4981 C C . VAL B 1 299 ? -8.789 -28.875 -13.984 1 98.56 299 VAL B C 1
ATOM 4983 O O . VAL B 1 299 ? -9.734 -28.234 -13.516 1 98.56 299 VAL B O 1
ATOM 4986 N N . ALA B 1 300 ? -7.734 -29.203 -13.258 1 98.38 300 ALA B N 1
ATOM 4987 C CA . ALA B 1 300 ? -7.613 -28.844 -11.844 1 98.38 300 ALA B CA 1
ATOM 4988 C C . ALA B 1 300 ? -6.766 -27.594 -11.664 1 98.38 300 ALA B C 1
ATOM 4990 O O . ALA B 1 300 ? -6.863 -26.641 -12.453 1 98.38 300 ALA B O 1
ATOM 4991 N N . HIS B 1 301 ? -6.043 -27.422 -10.578 1 98.56 301 HIS B N 1
ATOM 4992 C CA . HIS B 1 301 ? -5.473 -26.172 -10.094 1 98.56 301 HIS B CA 1
ATOM 4993 C C . HIS B 1 301 ? -4.258 -25.75 -10.922 1 98.56 301 HIS B C 1
ATOM 4995 O O . HIS B 1 301 ? -4.031 -24.562 -11.148 1 98.56 301 HIS B O 1
ATOM 5001 N N . PHE B 1 302 ? -3.477 -26.688 -11.414 1 98.81 302 PHE B N 1
ATOM 5002 C CA . PHE B 1 302 ? -2.236 -26.375 -12.109 1 98.81 302 PHE B CA 1
ATOM 5003 C C . PHE B 1 302 ? -2.438 -26.438 -13.625 1 98.81 302 PHE B C 1
ATOM 5005 O O . PHE B 1 302 ? -1.688 -27.125 -14.328 1 98.81 302 PHE B O 1
ATOM 5012 N N . LEU B 1 303 ? -3.283 -25.625 -14.109 1 98.81 303 LEU B N 1
ATOM 5013 C CA . LEU B 1 303 ? -3.844 -25.703 -15.453 1 98.81 303 LEU B CA 1
ATOM 5014 C C . LEU B 1 303 ? -2.787 -25.375 -16.5 1 98.81 303 LEU B C 1
ATOM 5016 O O . LEU B 1 303 ? -2.812 -25.922 -17.609 1 98.81 303 LEU B O 1
ATOM 5020 N N . HIS B 1 304 ? -1.809 -24.516 -16.203 1 98.81 304 HIS B N 1
ATOM 5021 C CA . HIS B 1 304 ? -0.784 -24.141 -17.172 1 98.81 304 HIS B CA 1
ATOM 5022 C C . HIS B 1 304 ? 0.235 -25.25 -17.359 1 98.81 304 HIS B C 1
ATOM 5024 O O . HIS B 1 304 ? 0.995 -25.25 -18.328 1 98.81 304 HIS B O 1
ATOM 5030 N N . GLU B 1 305 ? 0.261 -26.188 -16.391 1 98.62 305 GLU B N 1
ATOM 5031 C CA . GLU B 1 305 ? 1.084 -27.375 -16.547 1 98.62 305 GLU B CA 1
ATOM 5032 C C . GLU B 1 305 ? 0.266 -28.547 -17.094 1 98.62 305 GLU B C 1
ATOM 5034 O O . GLU B 1 305 ? 0.776 -29.359 -17.859 1 98.62 305 GLU B O 1
ATOM 5039 N N . GLU B 1 306 ? -0.981 -28.594 -16.766 1 98.38 306 GLU B N 1
ATOM 5040 C CA . GLU B 1 306 ? -1.865 -29.672 -17.172 1 98.38 306 GLU B CA 1
ATOM 5041 C C . GLU B 1 306 ? -2.268 -29.531 -18.641 1 98.38 306 GLU B C 1
ATOM 5043 O O . GLU B 1 306 ? -2.348 -30.531 -19.359 1 98.38 306 GLU B O 1
ATOM 5048 N N . LYS B 1 307 ? -2.527 -28.359 -19.031 1 98.5 307 LYS B N 1
ATOM 5049 C CA . LYS B 1 307 ? -2.904 -28.062 -20.406 1 98.5 307 LYS B CA 1
ATOM 5050 C C . LYS B 1 307 ? -2.047 -26.938 -20.984 1 98.5 307 LYS B C 1
ATOM 5052 O O . LYS B 1 307 ? -2.57 -25.906 -21.406 1 98.5 307 LYS B O 1
ATOM 5057 N N . PRO B 1 308 ? -0.751 -27.203 -21.094 1 98.62 308 PRO B N 1
ATOM 5058 C CA . PRO B 1 308 ? 0.157 -26.125 -21.469 1 98.62 308 PRO B CA 1
ATOM 5059 C C . PRO B 1 308 ? -0.159 -25.531 -22.844 1 98.62 308 PRO B C 1
ATOM 5061 O O . PRO B 1 308 ? -0.119 -24.312 -23.031 1 98.62 308 PRO B O 1
ATOM 5064 N N . ASP B 1 309 ? -0.516 -26.359 -23.844 1 98.5 309 ASP B N 1
ATOM 5065 C CA . ASP B 1 309 ? -0.768 -25.875 -25.203 1 98.5 309 ASP B CA 1
ATOM 5066 C C . ASP B 1 309 ? -1.985 -24.953 -25.234 1 98.5 309 ASP B C 1
ATOM 5068 O O . ASP B 1 309 ? -1.955 -23.906 -25.875 1 98.5 309 ASP B O 1
ATOM 5072 N N . GLU B 1 310 ? -2.994 -25.359 -24.562 1 98.69 310 GLU B N 1
ATOM 5073 C CA . GLU B 1 310 ? -4.215 -24.547 -24.516 1 98.69 310 GLU B CA 1
ATOM 5074 C C . GLU B 1 310 ? -3.973 -23.219 -23.812 1 98.69 310 GLU B C 1
ATOM 5076 O O . GLU B 1 310 ? -4.391 -22.172 -24.297 1 98.69 310 GLU B O 1
ATOM 5081 N N . ILE B 1 311 ? -3.32 -23.25 -22.719 1 98.88 311 ILE B N 1
ATOM 5082 C CA . ILE B 1 311 ? -3.033 -22.047 -21.953 1 98.88 311 ILE B CA 1
ATOM 5083 C C . ILE B 1 311 ? -2.123 -21.125 -22.766 1 98.88 311 ILE B C 1
ATOM 5085 O O . ILE B 1 311 ? -2.338 -19.906 -22.812 1 98.88 311 ILE B O 1
ATOM 5089 N N . ASN B 1 312 ? -1.104 -21.703 -23.422 1 98.81 312 ASN B N 1
ATOM 5090 C CA . ASN B 1 312 ? -0.222 -20.938 -24.281 1 98.81 312 ASN B CA 1
ATOM 5091 C C . ASN B 1 312 ? -1.01 -20.141 -25.328 1 98.81 312 ASN B C 1
ATOM 5093 O O . ASN B 1 312 ? -0.773 -18.953 -25.516 1 98.81 312 ASN B O 1
ATOM 5097 N N . LYS B 1 313 ? -1.931 -20.797 -25.938 1 98.69 313 LYS B N 1
ATOM 5098 C CA . LYS B 1 313 ? -2.73 -20.156 -26.984 1 98.69 313 LYS B CA 1
ATOM 5099 C C . LYS B 1 313 ? -3.578 -19.031 -26.422 1 98.69 313 LYS B C 1
ATOM 5101 O O . LYS B 1 313 ? -3.676 -17.953 -27.016 1 98.69 313 LYS B O 1
ATOM 5106 N N . HIS B 1 314 ? -4.191 -19.234 -25.266 1 98.62 314 HIS B N 1
ATOM 5107 C CA . HIS B 1 314 ? -5.008 -18.203 -24.641 1 98.62 314 HIS B CA 1
ATOM 5108 C C . HIS B 1 314 ? -4.176 -16.969 -24.297 1 98.62 314 HIS B C 1
ATOM 5110 O O . HIS B 1 314 ? -4.605 -15.844 -24.547 1 98.62 314 HIS B O 1
ATOM 5116 N N . ILE B 1 315 ? -2.971 -17.188 -23.75 1 98.81 315 ILE B N 1
ATOM 5117 C CA . ILE B 1 315 ? -2.102 -16.062 -23.375 1 98.81 315 ILE B CA 1
ATOM 5118 C C . ILE B 1 315 ? -1.674 -15.312 -24.625 1 98.81 315 ILE B C 1
ATOM 5120 O O . ILE B 1 315 ? -1.806 -14.086 -24.703 1 98.81 315 ILE B O 1
ATOM 5124 N N . HIS B 1 316 ? -1.235 -16.078 -25.625 1 98.69 316 HIS B N 1
ATOM 5125 C CA . HIS B 1 316 ? -0.697 -15.492 -26.844 1 98.69 316 HIS B CA 1
ATOM 5126 C C . HIS B 1 316 ? -1.759 -14.672 -27.562 1 98.69 316 HIS B C 1
ATOM 5128 O O . HIS B 1 316 ? -1.516 -13.523 -27.938 1 98.69 316 HIS B O 1
ATOM 5134 N N . GLN B 1 317 ? -2.902 -15.25 -27.781 1 97.94 317 GLN B N 1
ATOM 5135 C CA . GLN B 1 317 ? -3.971 -14.57 -28.5 1 97.94 317 GLN B CA 1
ATOM 5136 C C . GLN B 1 317 ? -4.414 -13.305 -27.781 1 97.94 317 GLN B C 1
ATOM 5138 O O . GLN B 1 317 ? -4.633 -12.266 -28.422 1 97.94 317 GLN B O 1
ATOM 5143 N N . PHE B 1 318 ? -4.52 -13.344 -26.516 1 98.31 318 PHE B N 1
ATOM 5144 C CA . PHE B 1 318 ? -4.969 -12.188 -25.75 1 98.31 318 PHE B CA 1
ATOM 5145 C C . PHE B 1 318 ? -3.941 -11.062 -25.812 1 98.31 318 PHE B C 1
ATOM 5147 O O . PHE B 1 318 ? -4.289 -9.906 -26.062 1 98.31 318 PHE B O 1
ATOM 5154 N N . PHE B 1 319 ? -2.641 -11.414 -25.562 1 98.12 319 PHE B N 1
ATOM 5155 C CA . PHE B 1 319 ? -1.599 -10.398 -25.516 1 98.12 319 PHE B CA 1
ATOM 5156 C C . PHE B 1 319 ? -1.366 -9.789 -26.891 1 98.12 319 PHE B C 1
ATOM 5158 O O . PHE B 1 319 ? -1.002 -8.617 -27.016 1 98.12 319 PHE B O 1
ATOM 5165 N N . LYS B 1 320 ? -1.579 -10.57 -27.953 1 96.88 320 LYS B N 1
ATOM 5166 C CA . LYS B 1 320 ? -1.432 -10.07 -29.312 1 96.88 320 LYS B CA 1
ATOM 5167 C C . LYS B 1 320 ? -2.344 -8.875 -29.562 1 96.88 320 LYS B C 1
ATOM 5169 O O . LYS B 1 320 ? -1.982 -7.953 -30.297 1 96.88 320 LYS B O 1
ATOM 5174 N N . GLU B 1 321 ? -3.457 -8.812 -28.953 1 95.19 321 GLU B N 1
ATOM 5175 C CA . GLU B 1 321 ? -4.426 -7.73 -29.109 1 95.19 321 GLU B CA 1
ATOM 5176 C C . GLU B 1 321 ? -3.893 -6.43 -28.5 1 95.19 321 GLU B C 1
ATOM 5178 O O . GLU B 1 321 ? -4.367 -5.344 -28.844 1 95.19 321 GLU B O 1
ATOM 5183 N N . TYR B 1 322 ? -2.893 -6.508 -27.641 1 94.5 322 TYR B N 1
ATOM 5184 C CA . TYR B 1 322 ? -2.445 -5.324 -26.906 1 94.5 322 TYR B CA 1
ATOM 5185 C C . TYR B 1 322 ? -1.011 -4.969 -27.281 1 94.5 322 TYR B C 1
ATOM 5187 O O . TYR B 1 322 ? -0.392 -4.117 -26.625 1 94.5 322 TYR B O 1
ATOM 5195 N N . LEU B 1 323 ? -0.432 -5.621 -28.234 1 89.44 323 LEU B N 1
ATOM 5196 C CA . LEU B 1 323 ? 0.926 -5.301 -28.656 1 89.44 323 LEU B CA 1
ATOM 5197 C C . LEU B 1 323 ? 1.006 -3.875 -29.188 1 89.44 323 LEU B C 1
ATOM 5199 O O . LEU B 1 323 ? 1.971 -3.158 -28.922 1 89.44 323 LEU B O 1
ATOM 5203 N N . GLY B 1 324 ? 0.127 -3.463 -30.109 1 72 324 GLY B N 1
ATOM 5204 C CA . GLY B 1 324 ? 0.202 -2.162 -30.766 1 72 324 GLY B CA 1
ATOM 5205 C C . GLY B 1 324 ? -0.545 -1.077 -30.016 1 72 324 GLY B C 1
ATOM 5206 O O . GLY B 1 324 ? -0.563 0.079 -30.438 1 72 324 GLY B O 1
ATOM 5207 N N . THR B 1 325 ? -1.292 -1.384 -29.031 1 61.09 325 THR B N 1
ATOM 5208 C CA . THR B 1 325 ? -2.15 -0.399 -28.375 1 61.09 325 THR B CA 1
ATOM 5209 C C . THR B 1 325 ? -1.325 0.55 -27.516 1 61.09 325 THR B C 1
ATOM 5211 O O . THR B 1 325 ? -0.466 0.11 -26.75 1 61.09 325 THR B O 1
ATOM 5214 N N . THR B 1 326 ? -1.019 1.736 -28.031 1 51.19 326 THR B N 1
ATOM 5215 C CA . THR B 1 326 ? -0.512 2.822 -27.188 1 51.19 326 THR B CA 1
ATOM 5216 C C . THR B 1 326 ? -1.556 3.248 -26.156 1 51.19 326 THR B C 1
ATOM 5218 O O . THR B 1 326 ? -2.752 3.27 -26.453 1 51.19 326 THR B O 1
ATOM 5221 N N . GLU B 1 327 ? -1.385 2.928 -24.891 1 47.5 327 GLU B N 1
ATOM 5222 C CA . GLU B 1 327 ? -2.436 3.246 -23.922 1 47.5 327 GLU B CA 1
ATOM 5223 C C . GLU B 1 327 ? -3.166 4.527 -24.312 1 47.5 327 GLU B C 1
ATOM 5225 O O . GLU B 1 327 ? -2.545 5.488 -24.766 1 47.5 327 GLU B O 1
ATOM 5230 N N . PRO B 1 328 ? -4.531 4.387 -24.109 1 35.56 328 PRO B N 1
ATOM 5231 C CA . PRO B 1 328 ? -5.262 5.633 -24.344 1 35.56 328 PRO B CA 1
ATOM 5232 C C . PRO B 1 328 ? -4.773 6.777 -23.469 1 35.56 328 PRO B C 1
ATOM 5234 O O . PRO B 1 328 ? -4.27 6.543 -22.359 1 35.56 328 PRO B O 1
#

Foldseek 3Di:
DDDFDWDWDDAPQKTKIKTKAAADFEEEEFEAPPDALVLCVLLRVLVRVVHYMYIYIGFWLFFPIDGQDLVDLQCQALVNRLSRVQRVCVVPPDVPQQEGAYEAAHVRLVSVLVNLQVCVSHHLEYEYEAAADDFQDLPDFPLRVCCVVPNCQQVLNQLQDPPQVLVVCVVLAQLQLVLLVQVQQAQAGDGQDPPCGSVDDSPDDRDHDPLADPVNSVVSRVGCVPSPCSSNSSHSNCRRVNSVVVVVQRLNARAHQYEYEYESREHNCNDPCNVVCLPDCNSCVRHVNHDYYYYHYSAYRSRCSVPVPVVSVVSVVSVVVRSPDDDD/DDDFDWDWDDAPQKTKIKTKAAADFEEEEFEAPPDALVLCVLLRVLVRVVHYMYIYIGFWLFFPIDGQDLVDLQCQALCNRLSRVQRVCVVPPDVPQQEGAYEAAHVRLVSVLVNLQVCVSHHLEYEYEAAADDFQDLPDFPLRVCCVVPNCQQVLNQLQDPPRVLVVCVVLAQLQLVLLVQVQQAQAGDGQDPPCGSVDDSPDDRDHDPLADPVNSVVSRVGCVPSPCSSNSSHSNCRRVNSVVVVVQRLNARAHQYEYEYESREHNCNDPCNVVCLPDCNSCVRHVNHDYYYYHYSAYRSRCSVPVPVVSVVSNVSVVVRSPDPDD

Nearest PDB structures (foldseek):
  3cxu-assembly2_B  TM=9.680E-01  e=1.739E-52  Solanum tuberosum
  4uhb-assembly2_B  TM=9.689E-01  e=1.159E-51  Solanum tuberosum
  4y9s-assembly2_B  TM=9.684E-01  e=2.011E-51  Solanum tuberosum
  4ufo-assembly2_B  TM=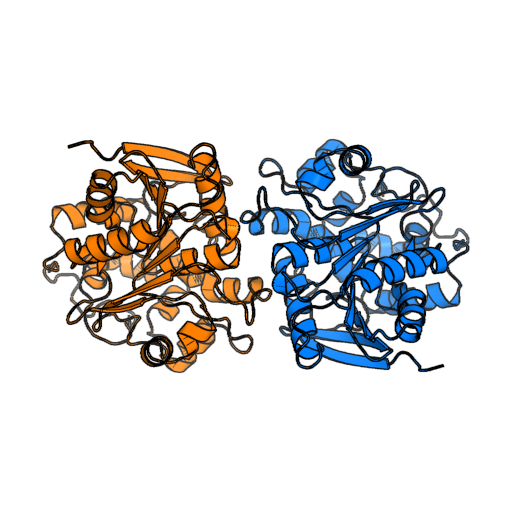9.701E-01  e=1.049E-50  Solanum tuberosum
  4ufp-assembly2_B  TM=9.689E-01  e=1.049E-50  Solanum tuberosum

Radius of gyration: 26.74 Å; Cα contacts (8 Å, |Δi|>4): 1295; chains: 2; bounding box: 48×82×64 Å

InterPro domains:
  IPR000073 Alpha/beta hydrolase fold-1 [PF00561] (25-147)
  IPR000073 Alpha/beta hydrolase fold-1 [PR00111] (51-66)
  IPR000073 Alpha/beta hydrolase fold-1 [PR00111] (102-115)
  IPR000073 Alpha/beta hydrolase fold-1 [PR00111] (116-129)
  IPR000639 Epoxide hydrolase-like [PR00412] (31-49)
  IPR000639 Epoxide hydrolase-like [PR00412] (51-66)
  IPR000639 Epoxide hydrolase-like [PR00412] (102-115)
  IPR000639 Epoxide hydrolase-like [PR00412] (116-129)
  IPR000639 Epoxide hydrolase-like [PR00412] (256-272)
  IPR000639 Epoxide hydrolase-like [PR00412] (296-318)
  IPR029058 Alpha/Beta hydrolase fold [G3DSA:3.40.50.1820] (1-323)
  IPR029058 Alpha/Beta hydrolase fold [SSF53474] (2-321)

Organism: NCBI:txid347529

pLDDT: mean 95.84, std 7.35, range [35.56, 99.0]

Secondary structure (DSSP, 8-state):
-PPPEEEEEEETTEEEEEEEEESSSEEEEE--TT--GGGGHHHHHHHHHTT-EEEEEPPTTSTT-B---TT-GGGGSHHHHHHHHHHHHHHHSPTT---EEEEEETHHHHHHHHHHHH-GGGEEEEEEES-------TTS-HHHHHHHHH-TTBHHHHTSSTTHHHHHHHHH-HHHHHHHHHT---SS--B--TTTTTSS-TTSPP---TT--HHHHHHHHHHHHHH-SHHHHHHHHTHHHHHHHTGGGTT----S-EEEEEETT-TTTTSTTHHHHHHSHHHHHHSTTEEEEEEETT--S-HHHHSHHHHHHHHHHHHHTTSS----/-PPPEEEEEEETTEEEEEEEEESSSEEEEE--TT--GGGGHHHHHHHHHTT-EEEEEPPTTSTT-B---TT-GGGGSHHHHHHHHHHHHHHHSPTT---EEEEEETHHHHHHHHHHHH-GGGEEEEEEES-------TTS-HHHHHHHHH-TTBHHHHTSSTTHHHHHHHHH-HHHHHHHHHT---SS--B--TTTTTSS-TTSPPPPPTT--HHHHHHHHHHHHHH-SHHHHHHHHTHHHHHHHTGGGTT----S-EEEEEETT-TTTTSTTHHHHHHSHHHHHHSTTEEEEEEETT--S-HHHHSHHHHHHHHHHHHHTTSS----

Sequence (656 aa):
MEKIEHKMVAVNGINMHVAELGNGPMILFIHGFPELWYTWRHQIRYLASKGYRAVAPDLRGFGDTTGAPTEDATKFTTLHVVGDLVALIDAMAGPGEDKVFVVGHDWGAFQAWALCLYRPDKVKALVNLSVPFNPRNPKIKPIDAMRALYGNDYYIVRFQERGEIEGEFAVWGTERVLTGIFNYRKPAPLFLPKGIGFGTSPDAPISLPSWLSKEDLAYYASKFDKTGFTGGLNYYRTLNTNWEVTAPWTNGQVKVPTKFIVGDLDLTYNSLGAKEYIESGRFKKDVPLLEDVIILSGVAHFLHEEKPDEINKHIHQFFKEYLGTTEPMEKIEHKMVAVNGINMHVAELGNGPMILFIHGFPELWYTWRHQIRYLASKGYRAVAPDLRGFGDTTGAPTEDATKFTTLHVVGDLVALIDAMAGPGEDKVFVVGHDWGAFQAWALCLYRPDKVKALVNLSVPFNPRNPKIKPIDAMRALYGNDYYIVRFQERGEIEGEFAVWGTERVLTGIFNYRKPAPLFLPKGIGFGTSPDAPISLPSWLSKEDLAYYASKFDKTGFTGGLNYYRTLNTNWEVTAPWTNGQVKVPTKFIVGDLDLTYNSLGAKEYIESGRFKKDVPLLEDVIILSGVAHFLHEEKPDEINKHIHQFFKEYLGTTEP